Protein AF-A0A2J7PRI6-F1 (afdb_monomer_lite)

Sequence (424 aa):
MRKEGMHHSSRVEQQMMGTDSSQALNSMLRPEGGGGQKRKSDQMAKDSDDEEEEETHDEVRLWEDGFKDRYYESKFDVAPDNIEFRHRVAFQYVRGLCWVLKYYYQGCASWKWYFPYHYAPFASDFLNIAELSTEFEKGTKPFRPLEQLMGVFPAASSSHVPAPWAKLMSDPESPIIDFYPEDFKIDLNGKKFAWQGVALLPFVEEKRLFKALEPYYEVLTPGEKKRNVRGDDRLYVTLKNSGYDFIKGLYENEIDLTDEVNVSIDGMQGTVLLAEDCVVPGGSLHSPVLGLSVLTKNNVYCVRFRDPKYDDTFIFPAVRLKGAREPPRVLKPQDLSPSQNRRWRPQIGMAPATQRASLGDAGHRMLGHHTNVRAGAGIYSSVPPVINQGLQALTRLAGLLQQHQYQPHHQQQQQQQQQSNRGS

pLDDT: mean 76.55, std 25.65, range [21.83, 98.12]

Structure (mmCIF, N/CA/C/O backbone):
data_AF-A0A2J7PRI6-F1
#
_entry.id   AF-A0A2J7PRI6-F1
#
loop_
_atom_site.group_PDB
_atom_site.id
_atom_site.type_symbol
_atom_site.label_atom_id
_atom_site.label_alt_id
_atom_site.label_comp_id
_atom_site.label_asym_id
_atom_site.label_entity_id
_atom_site.label_seq_id
_atom_site.pdbx_PDB_ins_code
_atom_site.Cartn_x
_atom_site.Cartn_y
_atom_site.Cartn_z
_atom_site.occupancy
_atom_site.B_iso_or_equiv
_atom_site.auth_seq_id
_atom_site.auth_comp_id
_atom_site.auth_asym_id
_atom_site.auth_atom_id
_atom_site.pdbx_PDB_model_num
ATOM 1 N N . MET A 1 1 ? -1.159 -60.063 28.614 1.00 31.78 1 MET A N 1
ATOM 2 C CA . MET A 1 1 ? -0.699 -61.320 27.975 1.00 31.78 1 MET A CA 1
ATOM 3 C C . MET A 1 1 ? -0.044 -60.917 26.658 1.00 31.78 1 MET A C 1
ATOM 5 O O . MET A 1 1 ? -0.706 -60.239 25.894 1.00 31.78 1 MET A O 1
ATOM 9 N N . ARG A 1 2 ? 1.294 -60.974 26.514 1.00 21.83 2 ARG A N 1
ATOM 10 C CA . ARG A 1 2 ? 2.080 -62.126 25.986 1.00 21.83 2 ARG A CA 1
ATOM 11 C C . ARG A 1 2 ? 1.438 -62.678 24.696 1.00 21.83 2 ARG A C 1
ATOM 13 O O . ARG A 1 2 ? 0.287 -63.073 24.776 1.00 21.83 2 ARG A O 1
ATOM 20 N N . LYS A 1 3 ? 2.096 -62.778 23.535 1.00 23.50 3 LYS A N 1
ATOM 21 C CA . LYS A 1 3 ? 3.527 -62.946 23.206 1.00 23.50 3 LYS A CA 1
ATOM 22 C C . LYS A 1 3 ? 3.744 -62.749 21.685 1.00 23.50 3 LYS A C 1
ATOM 24 O O . LYS A 1 3 ? 2.817 -63.036 20.944 1.00 23.50 3 LYS A O 1
ATOM 29 N N . GLU A 1 4 ? 4.965 -62.316 21.326 1.00 26.75 4 GLU A N 1
ATOM 30 C CA . GLU A 1 4 ? 5.879 -62.778 20.238 1.00 26.75 4 GLU A CA 1
ATOM 31 C C . GLU A 1 4 ? 5.290 -63.051 18.832 1.00 26.75 4 GLU A C 1
ATOM 33 O O . GLU A 1 4 ? 4.308 -63.758 18.697 1.00 26.75 4 GLU A O 1
ATOM 38 N N . GLY A 1 5 ? 5.859 -62.626 17.699 1.00 24.58 5 GLY A N 1
ATOM 39 C CA . GLY A 1 5 ? 7.190 -62.115 17.355 1.00 24.58 5 GLY A CA 1
ATOM 40 C C . GLY A 1 5 ? 7.597 -62.708 15.992 1.00 24.58 5 GLY A C 1
ATOM 41 O O . GLY A 1 5 ? 7.308 -63.872 15.753 1.00 24.58 5 GLY A O 1
ATOM 42 N N . MET A 1 6 ? 8.256 -61.946 15.109 1.00 25.56 6 MET A N 1
ATOM 43 C CA . MET A 1 6 ? 9.283 -62.473 14.188 1.00 25.56 6 MET A CA 1
ATOM 44 C C . MET A 1 6 ? 10.034 -61.343 13.470 1.00 25.56 6 MET A C 1
ATOM 46 O O . MET A 1 6 ? 9.451 -60.479 12.823 1.00 25.56 6 MET A O 1
ATOM 50 N N . HIS A 1 7 ? 11.355 -61.397 13.631 1.00 27.83 7 HIS A N 1
ATOM 51 C CA . HIS A 1 7 ? 12.391 -60.567 13.031 1.00 27.83 7 HIS A CA 1
ATOM 52 C C . HIS A 1 7 ? 12.750 -61.028 11.608 1.00 27.83 7 HIS A C 1
ATOM 54 O O . HIS A 1 7 ? 12.842 -62.230 11.344 1.00 27.83 7 HIS A O 1
ATOM 60 N N . HIS A 1 8 ? 13.132 -60.076 10.755 1.00 28.48 8 HIS A N 1
ATOM 61 C CA . HIS A 1 8 ? 14.155 -60.285 9.728 1.00 28.48 8 HIS A CA 1
ATOM 62 C C . HIS A 1 8 ? 15.042 -59.034 9.651 1.00 28.48 8 HIS A C 1
ATOM 64 O O . HIS A 1 8 ? 14.625 -58.000 9.141 1.00 28.48 8 HIS A O 1
ATOM 70 N N . SER A 1 9 ? 16.247 -59.130 10.222 1.00 28.62 9 SER A N 1
ATOM 71 C CA . SER A 1 9 ? 17.328 -58.150 10.061 1.00 28.62 9 SER A CA 1
ATOM 72 C C . SER A 1 9 ? 18.093 -58.508 8.790 1.00 28.62 9 SER A C 1
ATOM 74 O O . SER A 1 9 ? 18.438 -59.673 8.567 1.00 28.62 9 SER A O 1
ATOM 76 N N . SER A 1 10 ? 18.292 -57.518 7.920 1.00 32.75 10 SER A N 1
ATOM 77 C CA . SER A 1 10 ? 19.050 -57.683 6.688 1.00 32.75 10 SER A CA 1
ATOM 78 C C . SER A 1 10 ? 20.540 -57.495 6.968 1.00 32.75 10 SER A C 1
ATOM 80 O O . SER A 1 10 ? 20.964 -56.696 7.800 1.00 32.75 10 SER A O 1
ATOM 82 N N . ARG A 1 11 ? 21.346 -58.249 6.223 1.00 32.78 11 ARG A N 1
ATOM 83 C CA . ARG A 1 11 ? 22.808 -58.409 6.306 1.00 32.78 11 ARG A CA 1
ATOM 84 C C . ARG A 1 11 ? 23.629 -57.108 6.153 1.00 32.78 11 ARG A C 1
ATOM 86 O O . ARG A 1 11 ? 24.851 -57.174 6.141 1.00 32.78 11 ARG A O 1
ATOM 93 N N . VAL A 1 12 ? 22.965 -55.958 6.034 1.00 37.16 12 VAL A N 1
ATOM 94 C CA . VAL A 1 12 ? 23.541 -54.609 5.929 1.00 37.16 12 VAL A CA 1
ATOM 95 C C . VAL A 1 12 ? 23.760 -53.989 7.318 1.00 37.16 12 VAL A C 1
ATOM 97 O O . VAL A 1 12 ? 24.754 -53.301 7.529 1.00 37.16 12 VAL A O 1
ATOM 100 N N . GLU A 1 13 ? 22.911 -54.303 8.306 1.00 35.28 13 GLU A N 1
ATOM 101 C CA . GLU A 1 13 ? 23.027 -53.743 9.667 1.00 35.28 13 GLU A CA 1
ATOM 102 C C . GLU A 1 13 ? 24.236 -54.289 10.442 1.00 35.28 13 GLU A C 1
ATOM 104 O O . GLU A 1 13 ? 24.824 -53.586 11.261 1.00 35.28 13 GLU A O 1
ATOM 109 N N . GLN A 1 14 ? 24.674 -55.518 10.150 1.00 37.94 14 GLN A N 1
ATOM 110 C CA . GLN A 1 14 ? 25.838 -56.123 10.810 1.00 37.94 14 GLN A CA 1
ATOM 111 C C . GLN A 1 14 ? 27.191 -55.607 10.300 1.00 37.94 14 GLN A C 1
ATOM 113 O O . GLN A 1 14 ? 28.212 -55.912 10.911 1.00 37.94 14 GLN A O 1
ATOM 118 N N . GLN A 1 15 ? 27.219 -54.811 9.225 1.00 39.97 15 GLN A N 1
ATOM 119 C CA . GLN A 1 15 ? 28.463 -54.280 8.654 1.00 39.97 15 GLN A CA 1
ATOM 120 C C . GLN A 1 15 ? 28.689 -52.786 8.952 1.00 39.97 15 GLN A C 1
ATOM 122 O O . GLN A 1 15 ? 29.667 -52.217 8.478 1.00 39.97 15 GLN A O 1
ATOM 127 N N . MET A 1 16 ? 27.824 -52.157 9.761 1.00 39.84 16 MET A N 1
ATOM 128 C CA . MET A 1 16 ? 27.898 -50.727 10.112 1.00 39.84 16 MET A CA 1
ATOM 129 C C . MET A 1 16 ? 28.199 -50.440 11.593 1.00 39.84 16 MET A C 1
ATOM 131 O O . MET A 1 16 ? 28.184 -49.285 12.012 1.00 39.84 16 MET A O 1
ATOM 135 N N . MET A 1 17 ? 28.540 -51.450 12.398 1.00 39.34 17 MET A N 1
ATOM 136 C CA . MET A 1 17 ? 29.116 -51.217 13.727 1.00 39.34 17 MET A CA 1
ATOM 137 C C . MET A 1 17 ? 30.641 -51.217 13.640 1.00 39.34 17 MET A C 1
ATOM 139 O O . MET A 1 17 ? 31.280 -52.247 13.839 1.00 39.34 17 MET A O 1
ATOM 143 N N . GLY A 1 18 ? 31.224 -50.056 13.335 1.00 49.56 18 GLY A N 1
ATOM 144 C CA . GLY A 1 18 ? 32.668 -49.860 13.500 1.00 49.56 18 GLY A CA 1
ATOM 145 C C . GLY A 1 18 ? 33.377 -48.925 12.525 1.00 49.56 18 GLY A C 1
ATOM 146 O O . GLY A 1 18 ? 34.604 -48.929 12.514 1.00 49.56 18 GLY A O 1
ATOM 147 N N . THR A 1 19 ? 32.673 -48.131 11.718 1.00 39.22 19 THR A N 1
ATOM 148 C CA . THR A 1 19 ? 33.319 -47.197 10.779 1.00 39.22 19 THR A CA 1
ATOM 149 C C . THR A 1 19 ? 32.748 -45.794 10.902 1.00 39.22 19 THR A C 1
ATOM 151 O O . THR A 1 19 ? 31.536 -45.599 10.854 1.00 39.22 19 THR A O 1
ATOM 154 N N . ASP A 1 20 ? 33.654 -44.833 11.063 1.00 46.59 20 ASP A N 1
ATOM 155 C CA . ASP A 1 20 ? 33.396 -43.401 11.164 1.00 46.59 20 ASP A CA 1
ATOM 156 C C . ASP A 1 20 ? 32.591 -42.910 9.946 1.00 46.59 20 ASP A C 1
ATOM 158 O O . ASP A 1 20 ? 32.978 -43.108 8.789 1.00 46.59 20 ASP A O 1
ATOM 162 N N . SER A 1 21 ? 31.446 -42.284 10.218 1.00 41.06 21 SER A N 1
ATOM 163 C CA . SER A 1 21 ? 30.445 -41.798 9.254 1.00 41.06 21 SER A CA 1
ATOM 164 C C . SER A 1 21 ? 31.007 -40.872 8.166 1.00 41.06 21 SER A C 1
ATOM 166 O O . SER A 1 21 ? 30.394 -40.697 7.115 1.00 41.06 21 SER A O 1
ATOM 168 N N . SER A 1 22 ? 32.195 -40.314 8.392 1.00 43.00 22 SER A N 1
ATOM 169 C CA . SER A 1 22 ? 32.925 -39.457 7.457 1.00 43.00 22 SER A CA 1
ATOM 170 C C . SER A 1 22 ? 33.598 -40.22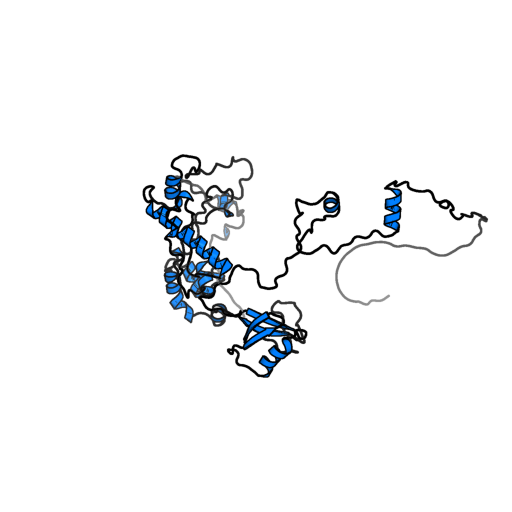0 6.299 1.00 43.00 22 SER A C 1
ATOM 172 O O . SER A 1 22 ? 33.701 -39.688 5.192 1.00 43.00 22 SER A O 1
ATOM 174 N N . GLN A 1 23 ? 34.009 -41.481 6.491 1.00 40.28 23 GLN A N 1
ATOM 175 C CA . GLN A 1 23 ? 34.702 -42.260 5.450 1.00 40.28 23 GLN A CA 1
ATOM 176 C C . GLN A 1 23 ? 33.753 -42.941 4.452 1.00 40.28 23 GLN A C 1
ATOM 178 O O . GLN A 1 23 ? 34.106 -43.085 3.281 1.00 40.28 23 GLN A O 1
ATOM 183 N N . ALA A 1 24 ? 32.532 -43.297 4.866 1.00 42.66 24 ALA A N 1
ATOM 184 C CA . ALA A 1 24 ? 31.534 -43.887 3.967 1.00 42.66 24 ALA A CA 1
ATOM 185 C C . ALA A 1 24 ? 31.032 -42.877 2.913 1.00 42.66 24 ALA A C 1
ATOM 187 O O . ALA A 1 24 ? 30.843 -43.236 1.751 1.00 42.66 24 ALA A O 1
ATOM 188 N N . LEU A 1 25 ? 30.910 -41.598 3.289 1.00 42.03 25 LEU A N 1
ATOM 189 C CA . LEU A 1 25 ? 30.501 -40.500 2.402 1.00 42.03 25 LEU A CA 1
ATOM 190 C C . LEU A 1 25 ? 31.568 -40.141 1.353 1.00 42.03 25 LEU A C 1
ATOM 192 O O . LEU A 1 25 ? 31.235 -39.916 0.192 1.00 42.03 25 LEU A O 1
ATOM 196 N N . ASN A 1 26 ? 32.851 -40.178 1.721 1.00 41.91 26 ASN A N 1
ATOM 197 C CA . ASN A 1 26 ? 33.957 -39.871 0.803 1.00 41.91 26 ASN A CA 1
ATOM 198 C C . ASN A 1 26 ? 34.230 -40.972 -0.241 1.00 41.91 26 ASN A C 1
ATOM 200 O O . ASN A 1 26 ? 34.916 -40.723 -1.230 1.00 41.91 26 ASN A O 1
ATOM 204 N N . SER A 1 27 ? 33.687 -42.179 -0.056 1.00 38.41 27 SER A N 1
ATOM 205 C CA . SER A 1 27 ? 33.857 -43.298 -0.997 1.00 38.41 27 SER A CA 1
ATOM 206 C C . SER A 1 27 ? 32.905 -43.260 -2.204 1.00 38.41 27 SER A C 1
ATOM 208 O O . SER A 1 27 ? 33.115 -43.997 -3.165 1.00 38.41 27 SER A O 1
ATOM 210 N N . MET A 1 28 ? 31.893 -42.381 -2.186 1.00 37.91 28 MET A N 1
ATOM 211 C CA . MET A 1 28 ? 30.857 -42.283 -3.226 1.00 37.91 28 MET A CA 1
ATOM 212 C C . MET A 1 28 ? 31.031 -41.096 -4.191 1.00 37.91 28 MET A C 1
ATOM 214 O O . MET A 1 28 ? 30.154 -40.841 -5.012 1.00 37.91 28 MET A O 1
ATOM 218 N N . LEU A 1 29 ? 32.159 -40.377 -4.138 1.00 36.62 29 LEU A N 1
ATOM 219 C CA . LEU A 1 29 ? 32.428 -39.221 -4.999 1.00 36.62 29 LEU A CA 1
ATOM 220 C C . LEU A 1 29 ? 33.766 -39.378 -5.738 1.00 36.62 29 LEU A C 1
ATOM 222 O O . LEU A 1 29 ? 34.836 -39.136 -5.181 1.00 36.62 29 LEU A O 1
ATOM 226 N N . ARG A 1 30 ? 33.703 -39.734 -7.027 1.00 36.59 30 ARG A N 1
ATOM 227 C CA . ARG A 1 30 ? 34.748 -39.408 -8.012 1.00 36.59 30 ARG A CA 1
ATOM 228 C C . ARG A 1 30 ? 34.114 -38.894 -9.314 1.00 36.59 30 ARG A C 1
ATOM 230 O O . ARG A 1 30 ? 33.088 -39.440 -9.712 1.00 36.59 30 ARG A O 1
ATOM 237 N N . PRO A 1 31 ? 34.698 -37.865 -9.961 1.00 44.12 31 PRO A N 1
ATOM 238 C CA . PRO A 1 31 ? 34.113 -37.205 -11.125 1.00 44.12 31 PRO A CA 1
ATOM 239 C C . PRO A 1 31 ? 34.720 -37.696 -12.450 1.00 44.12 31 PRO A C 1
ATOM 241 O O . PRO A 1 31 ? 35.923 -37.935 -12.524 1.00 44.12 31 PRO A O 1
ATOM 244 N N . GLU A 1 32 ? 33.919 -37.717 -13.517 1.00 28.67 32 GLU A N 1
ATOM 245 C CA . GLU A 1 32 ? 34.410 -37.623 -14.898 1.00 28.67 32 GLU A CA 1
ATOM 246 C C . GLU A 1 32 ? 33.584 -36.597 -15.696 1.00 28.67 32 GLU A C 1
ATOM 248 O O . GLU A 1 32 ? 32.429 -36.821 -16.036 1.00 28.67 32 GLU A O 1
ATOM 253 N N . GLY A 1 33 ? 34.212 -35.437 -15.923 1.00 28.50 33 GLY A N 1
ATOM 254 C CA . GLY A 1 33 ? 34.349 -34.768 -17.222 1.00 28.50 33 GLY A CA 1
ATOM 255 C C . GLY A 1 33 ? 33.121 -34.288 -18.008 1.00 28.50 33 GLY A C 1
ATOM 256 O O . GLY A 1 33 ? 32.475 -35.073 -18.690 1.00 28.50 33 GLY A O 1
ATOM 257 N N . GLY A 1 34 ? 32.984 -32.956 -18.116 1.00 28.94 34 GLY A N 1
ATOM 258 C CA . GLY A 1 34 ? 32.684 -32.313 -19.407 1.00 28.94 34 GLY A CA 1
ATOM 259 C C . GLY A 1 34 ? 31.639 -31.189 -19.426 1.00 28.94 34 GLY A C 1
ATOM 260 O O . GLY A 1 34 ? 30.492 -31.438 -19.766 1.00 28.94 34 GLY A O 1
ATOM 261 N N . GLY A 1 35 ? 32.073 -29.938 -19.210 1.00 29.89 35 GLY A N 1
ATOM 262 C CA . GLY A 1 35 ? 31.460 -28.751 -19.837 1.00 29.89 35 GLY A CA 1
ATOM 263 C C . GLY A 1 35 ? 30.584 -27.836 -18.963 1.00 29.89 35 GLY A C 1
ATOM 264 O O . GLY A 1 35 ? 29.444 -28.162 -18.655 1.00 29.89 35 GLY A O 1
ATOM 265 N N . GLY A 1 36 ? 31.095 -26.627 -18.684 1.00 32.38 36 GLY A N 1
ATOM 266 C CA . GLY A 1 36 ? 30.327 -25.443 -18.261 1.00 32.38 36 GLY A CA 1
ATOM 267 C C . GLY A 1 36 ? 30.221 -25.225 -16.747 1.00 32.38 36 GLY A C 1
ATOM 268 O O . GLY A 1 36 ? 29.349 -25.789 -16.092 1.00 32.38 36 GLY A O 1
ATOM 269 N N . GLN A 1 37 ? 31.083 -24.373 -16.181 1.00 35.91 37 GLN A N 1
ATOM 270 C CA . GLN A 1 37 ? 31.061 -24.011 -14.757 1.00 35.91 37 GLN A CA 1
ATOM 271 C C . GLN A 1 37 ? 29.767 -23.265 -14.379 1.00 35.91 37 GLN A C 1
ATOM 273 O O . GLN A 1 37 ? 29.542 -22.131 -14.789 1.00 35.91 37 GLN A O 1
ATOM 278 N N . LYS A 1 38 ? 28.945 -23.905 -13.540 1.00 35.97 38 LYS A N 1
ATOM 279 C CA . LYS A 1 38 ? 27.851 -23.308 -12.759 1.00 35.97 38 LYS A CA 1
ATOM 280 C C . LYS A 1 38 ? 28.305 -23.268 -11.297 1.00 35.97 38 LYS A C 1
ATOM 282 O O . LYS A 1 38 ? 28.642 -24.320 -10.757 1.00 35.97 38 LYS A O 1
ATOM 287 N N . ARG A 1 39 ? 28.338 -22.096 -10.653 1.00 41.56 39 ARG A N 1
ATOM 288 C CA . ARG A 1 39 ? 28.639 -21.990 -9.210 1.00 41.56 39 ARG A CA 1
ATOM 289 C C . ARG A 1 39 ? 27.334 -22.100 -8.405 1.00 41.56 39 ARG A C 1
ATOM 291 O O . ARG A 1 39 ? 26.322 -21.523 -8.789 1.00 41.56 39 ARG A O 1
ATOM 298 N N . LYS A 1 40 ? 27.359 -22.909 -7.340 1.00 39.53 40 LYS A N 1
ATOM 299 C CA . LYS A 1 40 ? 26.227 -23.278 -6.467 1.00 39.53 40 LYS A CA 1
ATOM 300 C C . LYS A 1 40 ? 26.254 -22.400 -5.205 1.00 39.53 40 LYS A C 1
ATOM 302 O O . LYS A 1 40 ? 27.338 -22.079 -4.722 1.00 39.53 40 LYS A O 1
ATOM 307 N N . SER A 1 41 ? 25.087 -22.058 -4.661 1.00 39.69 41 SER A N 1
ATOM 308 C CA . SER A 1 41 ? 24.878 -21.128 -3.531 1.00 39.69 41 SER A CA 1
ATOM 309 C C . SER A 1 41 ? 25.674 -21.425 -2.248 1.00 39.69 41 SER A C 1
ATOM 311 O O . SER A 1 41 ? 25.897 -20.520 -1.451 1.00 39.69 41 SER A O 1
ATOM 313 N N . ASP A 1 42 ? 26.153 -22.655 -2.050 1.00 44.00 42 ASP A N 1
ATOM 314 C CA . ASP A 1 42 ? 26.836 -23.074 -0.815 1.00 44.00 42 ASP A CA 1
ATOM 315 C C . ASP A 1 42 ? 28.343 -22.743 -0.760 1.00 44.00 42 ASP A C 1
ATOM 317 O O . ASP A 1 42 ? 28.989 -23.005 0.254 1.00 44.00 42 ASP A O 1
ATOM 321 N N . GLN A 1 43 ? 28.931 -22.156 -1.812 1.00 40.41 43 GLN A N 1
ATOM 322 C CA . GLN A 1 43 ? 30.360 -21.787 -1.831 1.00 40.41 43 GLN A CA 1
ATOM 323 C C . GLN A 1 43 ? 30.671 -20.365 -1.332 1.00 40.41 43 GLN A C 1
ATOM 325 O O . GLN A 1 43 ? 31.833 -20.058 -1.104 1.00 40.41 43 GLN A O 1
ATOM 330 N N . MET A 1 44 ? 29.679 -19.505 -1.074 1.00 47.62 44 MET A N 1
ATOM 331 C CA . MET A 1 44 ? 29.945 -18.104 -0.684 1.00 47.62 44 MET A CA 1
ATOM 332 C C . MET A 1 44 ? 30.327 -17.901 0.795 1.00 47.62 44 MET A C 1
ATOM 334 O O . MET A 1 44 ? 30.607 -16.779 1.201 1.00 47.62 44 MET A O 1
ATOM 338 N N . ALA A 1 45 ? 30.336 -18.950 1.625 1.00 46.44 45 ALA A N 1
ATOM 339 C CA . ALA A 1 45 ? 30.526 -18.810 3.073 1.00 46.44 45 ALA A CA 1
ATOM 340 C C . ALA A 1 45 ? 31.953 -19.106 3.580 1.00 46.44 45 ALA A C 1
ATOM 342 O O . ALA A 1 45 ? 32.145 -19.155 4.796 1.00 46.44 45 ALA A O 1
ATOM 343 N N . LYS A 1 46 ? 32.944 -19.343 2.702 1.00 38.25 46 LYS A N 1
ATOM 344 C CA . LYS A 1 46 ? 34.290 -19.747 3.156 1.00 38.25 46 LYS A CA 1
ATOM 345 C C . LYS A 1 46 ? 35.514 -19.183 2.430 1.00 38.25 46 LYS A C 1
ATOM 347 O O . LYS A 1 46 ? 36.607 -19.576 2.819 1.00 38.25 46 LYS A O 1
ATOM 352 N N . ASP A 1 47 ? 35.357 -18.239 1.508 1.00 37.91 47 ASP A N 1
ATOM 353 C CA . ASP A 1 47 ? 36.488 -17.481 0.957 1.00 37.91 47 ASP A CA 1
ATOM 354 C C . ASP A 1 47 ? 36.453 -16.052 1.502 1.00 37.91 47 ASP A C 1
ATOM 356 O O . ASP A 1 47 ? 35.833 -15.145 0.953 1.00 37.91 47 ASP A O 1
ATOM 360 N N . SER A 1 48 ? 37.073 -15.881 2.668 1.00 46.25 48 SER A N 1
ATOM 361 C CA . SER A 1 48 ? 37.402 -14.579 3.243 1.00 46.25 48 SER A CA 1
ATOM 362 C C . SER A 1 48 ? 38.866 -14.605 3.667 1.00 46.25 48 SER A C 1
ATOM 364 O O . SER A 1 48 ? 39.162 -14.759 4.848 1.00 46.25 48 SER A O 1
ATOM 366 N N . ASP A 1 49 ? 39.756 -14.610 2.683 1.00 45.25 49 ASP A N 1
ATOM 367 C CA . ASP A 1 49 ? 41.061 -13.941 2.706 1.00 45.25 49 ASP A CA 1
ATOM 368 C C . ASP A 1 49 ? 41.769 -14.280 1.380 1.00 45.25 49 ASP A C 1
ATOM 370 O O . ASP A 1 49 ? 42.021 -15.446 1.087 1.00 45.25 49 ASP A O 1
ATOM 374 N N . ASP A 1 50 ? 42.062 -13.240 0.595 1.00 43.81 50 ASP A N 1
ATOM 375 C CA . ASP A 1 50 ? 42.945 -13.225 -0.585 1.00 43.81 50 ASP A CA 1
ATOM 376 C C . ASP A 1 50 ? 42.441 -13.779 -1.940 1.00 43.81 50 ASP A C 1
ATOM 378 O O . ASP A 1 50 ? 43.176 -14.463 -2.650 1.00 43.81 50 ASP A O 1
ATOM 382 N N . GLU A 1 51 ? 41.255 -13.357 -2.395 1.00 43.56 51 GLU A N 1
ATOM 383 C CA . GLU A 1 51 ? 40.974 -13.234 -3.837 1.00 43.56 51 GLU A CA 1
ATOM 384 C C . GLU A 1 51 ? 40.595 -11.777 -4.142 1.00 43.56 51 GLU A C 1
ATOM 386 O O . GLU A 1 51 ? 39.679 -11.220 -3.534 1.00 43.56 51 GLU A O 1
ATOM 391 N N . GLU A 1 52 ? 41.342 -11.128 -5.040 1.00 44.75 52 GLU A N 1
ATOM 392 C CA . GLU A 1 52 ? 40.965 -9.841 -5.631 1.00 44.75 52 GLU A CA 1
ATOM 393 C C . GLU A 1 52 ? 39.505 -9.951 -6.100 1.00 44.75 52 GLU A C 1
ATOM 395 O O . GLU A 1 52 ? 39.193 -10.861 -6.864 1.00 44.75 52 GLU A O 1
ATOM 400 N N . GLU A 1 53 ? 38.604 -9.090 -5.598 1.00 52.22 53 GLU A N 1
ATOM 401 C CA . GLU A 1 53 ? 37.198 -9.034 -6.029 1.00 52.22 53 GLU A CA 1
ATOM 402 C C . GLU A 1 53 ? 37.196 -8.942 -7.569 1.00 52.22 53 GLU A C 1
ATOM 404 O O . GLU A 1 53 ? 37.437 -7.858 -8.096 1.00 52.22 53 GLU A O 1
ATOM 409 N N . GLU A 1 54 ? 36.996 -10.061 -8.292 1.00 51.69 54 GLU A N 1
ATOM 410 C CA . GLU A 1 54 ? 36.836 -10.072 -9.753 1.00 51.69 54 GLU A CA 1
ATOM 411 C C . GLU A 1 54 ? 35.777 -9.013 -10.066 1.00 51.69 54 GLU A C 1
ATOM 413 O O . GLU A 1 54 ? 34.603 -9.193 -9.729 1.00 51.69 54 GLU A O 1
ATOM 418 N N . GLU A 1 55 ? 36.195 -7.875 -10.634 1.00 55.94 55 GLU A N 1
ATOM 419 C CA . GLU A 1 55 ? 35.282 -6.801 -11.002 1.00 55.94 55 GLU A CA 1
ATOM 420 C C . GLU A 1 55 ? 34.224 -7.417 -11.914 1.00 55.94 55 GLU A C 1
ATOM 422 O O . GLU A 1 55 ? 34.509 -7.829 -13.040 1.00 55.94 55 GLU A O 1
ATOM 427 N N . THR A 1 56 ? 32.999 -7.550 -11.403 1.00 63.38 56 THR A N 1
ATOM 428 C CA . THR A 1 56 ? 31.889 -8.113 -12.164 1.00 63.38 56 THR A CA 1
ATOM 429 C C . THR A 1 56 ? 31.785 -7.337 -13.468 1.00 63.38 56 THR A C 1
ATOM 431 O O . THR A 1 56 ? 31.573 -6.124 -13.429 1.00 63.38 56 THR A O 1
ATOM 434 N N . HIS A 1 57 ? 31.969 -8.016 -14.600 1.00 70.94 57 HIS A N 1
ATOM 435 C CA . HIS A 1 57 ? 32.016 -7.383 -15.913 1.00 70.94 57 HIS A CA 1
ATOM 436 C C . HIS A 1 57 ? 30.719 -6.597 -16.172 1.00 70.94 57 HIS A C 1
ATOM 438 O O . HIS A 1 57 ? 29.671 -7.182 -16.450 1.00 70.94 57 HIS A O 1
ATOM 444 N N . ASP A 1 58 ? 30.777 -5.266 -16.063 1.00 83.81 58 ASP A N 1
ATOM 445 C CA . ASP A 1 58 ? 29.651 -4.388 -16.380 1.00 83.81 58 ASP A CA 1
ATOM 446 C C . ASP A 1 58 ? 29.473 -4.351 -17.897 1.00 83.81 58 ASP A C 1
ATOM 448 O O . ASP A 1 58 ? 30.194 -3.661 -18.610 1.00 83.81 58 ASP A O 1
ATOM 452 N N . GLU A 1 59 ? 28.504 -5.109 -18.403 1.00 85.44 59 GLU A N 1
ATOM 453 C CA . GLU A 1 59 ? 28.195 -5.183 -19.832 1.00 85.44 59 GLU A CA 1
ATOM 454 C C . GLU A 1 59 ? 27.706 -3.843 -20.406 1.00 85.44 59 GLU A C 1
ATOM 456 O O . GLU A 1 59 ? 27.912 -3.556 -21.592 1.00 85.44 59 GLU A O 1
ATOM 461 N N . VAL A 1 60 ? 27.082 -3.001 -19.571 1.00 90.31 60 VAL A N 1
ATOM 462 C CA . VAL A 1 60 ? 26.451 -1.751 -20.009 1.00 90.31 60 VAL A CA 1
ATOM 463 C C . VAL A 1 60 ? 27.501 -0.687 -20.304 1.00 90.31 60 VAL A C 1
ATOM 465 O O . VAL A 1 60 ? 27.374 0.025 -21.306 1.00 90.31 60 VAL A O 1
ATOM 468 N N . ARG A 1 61 ? 28.547 -0.592 -19.472 1.00 92.25 61 ARG A N 1
ATOM 469 C CA . ARG A 1 61 ? 29.634 0.398 -19.592 1.00 92.25 61 ARG A CA 1
ATOM 470 C C . ARG A 1 61 ? 29.073 1.800 -19.790 1.00 92.25 61 ARG A C 1
ATOM 472 O O . ARG A 1 61 ? 29.172 2.382 -20.873 1.00 92.25 61 ARG A O 1
ATOM 479 N N . LEU A 1 62 ? 28.443 2.328 -18.739 1.00 92.88 62 LEU A N 1
ATOM 480 C CA . LEU A 1 62 ? 27.781 3.642 -18.758 1.00 92.88 62 LEU A CA 1
ATOM 481 C C . LEU A 1 62 ? 28.727 4.811 -19.093 1.00 92.88 62 LEU A C 1
ATOM 483 O O . LEU A 1 62 ? 28.260 5.897 -19.425 1.00 92.88 62 LEU A O 1
ATOM 487 N N . TRP A 1 63 ? 30.040 4.596 -19.004 1.00 92.12 63 TRP A N 1
ATOM 488 C CA . TRP A 1 63 ? 31.088 5.571 -19.307 1.00 92.12 63 TRP A CA 1
ATOM 489 C C . TRP A 1 63 ? 31.553 5.571 -20.775 1.00 92.12 63 TRP A C 1
ATOM 491 O O . TRP A 1 63 ? 32.369 6.415 -21.139 1.00 92.12 63 TRP A O 1
ATOM 501 N N . GLU A 1 64 ? 31.064 4.655 -21.616 1.00 94.69 64 GLU A N 1
ATOM 502 C CA . GLU A 1 64 ? 31.448 4.537 -23.031 1.00 94.69 64 GLU A CA 1
ATOM 503 C C . GLU A 1 64 ? 30.304 4.925 -23.977 1.00 94.69 64 GLU A C 1
ATOM 505 O O . GLU A 1 64 ? 29.133 4.639 -23.714 1.00 94.69 64 GLU A O 1
ATOM 510 N N . ASP A 1 65 ? 30.641 5.480 -25.144 1.00 94.38 65 ASP A N 1
ATOM 511 C CA . ASP A 1 65 ? 29.671 5.728 -26.215 1.00 94.38 65 ASP A CA 1
ATOM 512 C C . ASP A 1 65 ? 28.889 4.451 -26.569 1.00 94.38 65 ASP A C 1
ATOM 514 O O . ASP A 1 65 ? 29.402 3.330 -26.509 1.00 94.38 65 ASP A O 1
ATOM 518 N N . GLY A 1 66 ? 27.605 4.607 -26.896 1.00 93.56 66 GLY A N 1
ATOM 519 C CA . GLY A 1 66 ? 26.693 3.482 -27.136 1.00 93.56 66 GLY A CA 1
ATOM 520 C C . GLY A 1 66 ? 26.141 2.812 -25.868 1.00 93.56 66 GLY A C 1
ATOM 521 O O . GLY A 1 66 ? 25.444 1.804 -25.978 1.00 93.56 66 GLY A O 1
ATOM 522 N N . PHE A 1 67 ? 26.389 3.361 -24.668 1.00 94.44 67 PHE A N 1
ATOM 523 C CA . PHE A 1 67 ? 25.880 2.797 -23.405 1.00 94.44 67 PHE A CA 1
ATOM 524 C C . PHE A 1 67 ? 24.362 2.617 -23.388 1.00 94.44 67 PHE A C 1
ATOM 526 O O . PHE A 1 67 ? 23.852 1.680 -22.784 1.00 94.44 67 PHE A O 1
ATOM 533 N N . LYS A 1 68 ? 23.629 3.524 -24.041 1.00 94.25 68 LYS A N 1
ATOM 534 C CA . LYS A 1 68 ? 22.167 3.511 -24.043 1.00 94.25 68 LYS A CA 1
ATOM 535 C C . LYS A 1 68 ? 21.630 2.286 -24.773 1.00 94.25 68 LYS A C 1
ATOM 537 O O . LYS A 1 68 ? 20.691 1.659 -24.299 1.00 94.25 68 LYS A O 1
ATOM 542 N N . ASP A 1 69 ? 22.257 1.932 -25.886 1.00 94.75 69 ASP A N 1
ATOM 543 C CA . ASP A 1 69 ? 21.873 0.772 -26.682 1.00 94.75 69 ASP A CA 1
ATOM 544 C C . ASP A 1 69 ? 22.200 -0.519 -25.931 1.00 94.75 69 ASP A C 1
ATOM 546 O O . ASP A 1 69 ? 21.304 -1.334 -25.723 1.00 94.75 69 ASP A O 1
ATOM 550 N N . ARG A 1 70 ? 23.421 -0.623 -25.383 1.00 95.12 70 ARG A N 1
ATOM 551 C CA . ARG A 1 70 ? 23.829 -1.753 -24.528 1.00 95.12 70 ARG A CA 1
ATOM 552 C C . ARG A 1 70 ? 22.935 -1.920 -23.300 1.00 95.12 70 ARG A C 1
ATOM 554 O O . ARG A 1 70 ? 22.641 -3.041 -22.904 1.00 95.12 70 ARG A O 1
ATOM 561 N N . TYR A 1 71 ? 22.494 -0.819 -22.694 1.00 95.25 71 TYR A N 1
ATOM 562 C CA . TYR A 1 71 ? 21.606 -0.845 -21.535 1.00 95.25 71 TYR A CA 1
ATOM 563 C C . TYR A 1 71 ? 20.248 -1.464 -21.863 1.00 95.25 71 TYR A C 1
ATOM 565 O O . TYR A 1 71 ? 19.801 -2.360 -21.154 1.00 95.25 71 TYR A O 1
ATOM 573 N N . TYR A 1 72 ? 19.588 -0.992 -22.924 1.00 95.56 72 TYR A N 1
ATOM 574 C CA . TYR A 1 72 ? 18.273 -1.515 -23.294 1.00 95.56 72 TYR A CA 1
ATOM 575 C C . TYR A 1 72 ? 18.349 -2.957 -23.806 1.00 95.56 72 TYR A C 1
ATOM 577 O O . TYR A 1 72 ? 17.473 -3.755 -23.480 1.00 95.56 72 TYR A O 1
ATOM 585 N N . GLU A 1 73 ? 19.418 -3.310 -24.515 1.00 94.56 73 GLU A N 1
ATOM 586 C CA . GLU A 1 73 ? 19.669 -4.684 -24.950 1.00 94.56 73 GLU A CA 1
ATOM 587 C C . GLU A 1 73 ? 19.908 -5.615 -23.750 1.00 94.56 73 GLU A C 1
ATOM 589 O O . GLU A 1 73 ? 19.182 -6.586 -23.577 1.00 94.56 73 GLU A O 1
ATOM 594 N N . SER A 1 74 ? 20.833 -5.276 -22.845 1.00 93.06 74 SER A N 1
ATOM 595 C CA . SER A 1 74 ? 21.172 -6.119 -21.685 1.00 93.06 74 SER A CA 1
ATOM 596 C C . SER A 1 74 ? 20.047 -6.197 -20.639 1.00 93.06 74 SER A C 1
ATOM 598 O O . SER A 1 74 ? 19.775 -7.268 -20.097 1.00 93.06 74 SER A O 1
ATOM 600 N N . LYS A 1 75 ? 19.374 -5.078 -20.325 1.00 94.12 75 LYS A N 1
ATOM 601 C CA . LYS A 1 75 ? 18.414 -5.003 -19.201 1.00 94.12 75 LYS A CA 1
ATOM 602 C C . LYS A 1 75 ? 16.964 -5.276 -19.588 1.00 94.12 75 LYS A C 1
ATOM 604 O O . LYS A 1 75 ? 16.173 -5.657 -18.726 1.00 94.12 75 LYS A O 1
ATOM 609 N N . PHE A 1 76 ? 16.598 -5.062 -20.849 1.00 94.06 76 PHE A N 1
ATOM 610 C CA . PHE A 1 76 ? 15.226 -5.256 -21.322 1.00 94.06 76 PHE A CA 1
ATOM 611 C C . PHE A 1 76 ? 15.107 -6.316 -22.420 1.00 94.06 76 PHE A C 1
ATOM 613 O O . PHE A 1 76 ? 13.976 -6.654 -22.757 1.00 94.06 76 PHE A O 1
ATOM 620 N N . ASP A 1 77 ? 16.223 -6.842 -22.942 1.00 92.44 77 ASP A N 1
ATOM 621 C CA . ASP A 1 77 ? 16.251 -7.780 -24.075 1.00 92.44 77 ASP A CA 1
ATOM 622 C C . ASP A 1 77 ? 15.553 -7.196 -25.318 1.00 92.44 77 ASP A C 1
ATOM 624 O O . ASP A 1 77 ? 14.712 -7.817 -25.970 1.00 92.44 77 ASP A O 1
ATOM 628 N N . VAL A 1 78 ? 15.847 -5.920 -25.604 1.00 92.06 78 VAL A N 1
ATOM 629 C CA . VAL A 1 78 ? 15.236 -5.162 -26.702 1.00 92.06 78 VAL A CA 1
ATOM 630 C C . VAL A 1 78 ? 16.303 -4.607 -27.637 1.00 92.06 78 VAL A C 1
ATOM 632 O O . VAL A 1 78 ? 17.292 -4.021 -27.202 1.00 92.06 78 VAL A O 1
ATOM 635 N N . ALA A 1 79 ? 16.053 -4.737 -28.940 1.00 89.69 79 ALA A N 1
ATOM 636 C CA . ALA A 1 79 ? 16.945 -4.247 -29.979 1.00 89.69 79 ALA A CA 1
ATOM 637 C C . ALA A 1 79 ? 17.185 -2.718 -29.889 1.00 89.69 79 ALA A C 1
ATOM 639 O O . ALA A 1 79 ? 16.259 -1.960 -29.564 1.00 89.69 79 ALA A O 1
ATOM 640 N N . PRO A 1 80 ? 18.402 -2.233 -30.209 1.00 83.94 80 PRO A N 1
ATOM 641 C CA . PRO A 1 80 ? 18.762 -0.814 -30.117 1.00 83.94 80 PRO A CA 1
ATOM 642 C C . PRO A 1 80 ? 17.855 0.155 -30.889 1.00 83.94 80 PRO A C 1
ATOM 644 O O . PRO A 1 80 ? 17.663 1.296 -30.469 1.00 83.94 80 PRO A O 1
ATOM 647 N N . ASP A 1 81 ? 17.282 -0.292 -32.004 1.00 87.12 81 ASP A N 1
ATOM 648 C CA . ASP A 1 81 ? 16.430 0.492 -32.900 1.00 87.12 81 ASP A CA 1
ATOM 649 C C . ASP A 1 81 ? 14.983 0.645 -32.404 1.00 87.12 81 ASP A C 1
ATOM 651 O O . ASP A 1 81 ? 14.232 1.476 -32.924 1.00 87.12 81 ASP A O 1
ATOM 655 N N . ASN A 1 82 ? 14.585 -0.083 -31.357 1.00 91.88 82 ASN A N 1
ATOM 656 C CA . ASN A 1 82 ? 13.243 -0.003 -30.789 1.00 91.88 82 ASN A CA 1
ATOM 657 C C . ASN A 1 82 ? 13.081 1.212 -29.855 1.00 91.88 82 ASN A C 1
ATOM 659 O O . ASN A 1 82 ? 12.917 1.110 -28.635 1.00 91.88 82 ASN A O 1
ATOM 663 N N . ILE A 1 83 ? 13.119 2.401 -30.454 1.00 90.75 83 ILE A N 1
ATOM 664 C CA . ILE A 1 83 ? 12.947 3.687 -29.763 1.00 90.75 83 ILE A CA 1
ATOM 665 C C . ILE A 1 83 ? 11.548 3.787 -29.131 1.00 90.75 83 ILE A C 1
ATOM 667 O O . ILE A 1 83 ? 11.394 4.350 -28.046 1.00 90.75 83 ILE A O 1
ATOM 671 N N . GLU A 1 84 ? 10.529 3.199 -29.767 1.00 92.38 84 GLU A N 1
ATOM 672 C CA . GLU A 1 84 ? 9.160 3.182 -29.240 1.00 92.38 84 GLU A CA 1
ATOM 673 C C . GLU A 1 84 ? 9.091 2.500 -27.866 1.00 92.38 84 GLU A C 1
ATOM 675 O O . GLU A 1 84 ? 8.429 3.002 -26.954 1.00 92.38 84 GLU A O 1
ATOM 680 N N . PHE A 1 85 ? 9.819 1.394 -27.680 1.00 94.19 85 PHE A N 1
ATOM 681 C CA . PHE A 1 85 ? 9.901 0.720 -26.389 1.00 94.19 85 PHE A CA 1
ATOM 682 C C . PHE A 1 85 ? 10.522 1.619 -25.312 1.00 94.19 85 PHE A C 1
ATOM 684 O O . PHE A 1 85 ? 9.973 1.716 -24.215 1.00 94.19 85 PHE A O 1
ATOM 691 N N . ARG A 1 86 ? 11.602 2.349 -25.627 1.00 93.69 86 ARG A N 1
ATOM 692 C CA . ARG A 1 86 ? 12.236 3.295 -24.683 1.00 93.69 86 ARG A CA 1
ATOM 693 C C . ARG A 1 86 ? 11.242 4.357 -24.212 1.00 93.69 86 ARG A C 1
ATOM 695 O O . ARG A 1 86 ? 11.097 4.588 -23.010 1.00 93.69 86 ARG A O 1
ATOM 702 N N . HIS A 1 87 ? 10.486 4.933 -25.149 1.00 92.19 87 HIS A N 1
ATOM 703 C CA . HIS A 1 87 ? 9.421 5.887 -24.829 1.00 92.19 87 HIS A CA 1
ATOM 704 C C . HIS A 1 87 ? 8.305 5.243 -24.001 1.00 92.19 87 HIS A C 1
ATOM 706 O O . HIS A 1 87 ? 7.819 5.847 -23.049 1.00 92.19 87 HIS A O 1
ATOM 712 N N . ARG A 1 88 ? 7.928 3.993 -24.290 1.00 93.44 88 ARG A N 1
ATOM 713 C CA . ARG A 1 88 ? 6.918 3.257 -23.514 1.00 93.44 88 ARG A CA 1
ATOM 714 C C . ARG A 1 88 ? 7.339 3.050 -22.057 1.00 93.44 88 ARG A C 1
ATOM 716 O O . ARG A 1 88 ? 6.503 3.211 -21.164 1.00 93.44 88 ARG A O 1
ATOM 723 N N . VAL A 1 89 ? 8.608 2.722 -21.802 1.00 95.50 89 VAL A N 1
ATOM 724 C CA . VAL A 1 89 ? 9.148 2.610 -20.435 1.00 95.50 89 VAL A CA 1
ATOM 725 C C . VAL A 1 89 ? 9.124 3.979 -19.747 1.00 95.50 89 VAL A C 1
ATOM 727 O O . VAL A 1 89 ? 8.611 4.081 -18.631 1.00 95.50 89 VAL A O 1
ATOM 730 N N . ALA A 1 90 ? 9.574 5.044 -20.425 1.00 95.12 90 ALA A N 1
ATOM 731 C CA . ALA A 1 90 ? 9.503 6.424 -19.920 1.00 95.12 90 ALA A CA 1
ATOM 732 C C . ALA A 1 90 ? 8.072 6.845 -19.568 1.00 95.12 90 ALA A C 1
ATOM 734 O O . ALA A 1 90 ? 7.828 7.386 -18.490 1.00 95.12 90 ALA A O 1
ATOM 735 N N . PHE A 1 91 ? 7.102 6.516 -20.415 1.00 94.00 91 PHE A N 1
ATOM 736 C CA . PHE A 1 91 ? 5.690 6.799 -20.184 1.00 94.00 91 PHE A CA 1
ATOM 737 C C . PHE A 1 91 ? 5.134 6.075 -18.958 1.00 94.00 91 PHE A C 1
ATOM 739 O O . PHE A 1 91 ? 4.472 6.703 -18.130 1.00 94.00 91 PHE A O 1
ATOM 746 N N . GLN A 1 92 ? 5.438 4.786 -18.779 1.00 95.56 92 GLN A N 1
ATOM 747 C CA . GLN A 1 92 ? 5.044 4.077 -17.555 1.00 95.56 92 GLN A CA 1
ATOM 748 C C . GLN A 1 92 ? 5.745 4.642 -16.316 1.00 95.56 92 GLN A C 1
ATOM 750 O O . GLN A 1 92 ? 5.132 4.715 -15.251 1.00 95.56 92 GLN A O 1
ATOM 755 N N . TYR A 1 93 ? 6.991 5.101 -16.452 1.00 97.06 93 TYR A N 1
ATOM 756 C CA . TYR A 1 93 ? 7.733 5.712 -15.354 1.00 97.06 93 TYR A CA 1
ATOM 757 C C . TYR A 1 93 ? 7.102 7.042 -14.920 1.00 97.06 93 TYR A C 1
ATOM 759 O O . TYR A 1 93 ? 6.835 7.239 -13.736 1.00 97.06 93 TYR A O 1
ATOM 767 N N . VAL A 1 94 ? 6.775 7.932 -15.869 1.00 96.19 94 VAL A N 1
ATOM 768 C CA . VAL A 1 94 ? 6.048 9.188 -15.591 1.00 96.19 94 VAL A CA 1
ATOM 769 C C . VAL A 1 94 ? 4.700 8.901 -14.945 1.00 96.19 94 VAL A C 1
ATOM 771 O O . VAL A 1 94 ? 4.349 9.529 -13.945 1.00 96.19 94 VAL A O 1
ATOM 774 N N . ARG A 1 95 ? 3.962 7.914 -15.467 1.00 95.81 95 ARG A N 1
ATOM 775 C CA . ARG A 1 95 ? 2.702 7.483 -14.862 1.00 95.81 95 ARG A CA 1
ATOM 776 C C . ARG A 1 95 ? 2.911 7.053 -13.408 1.00 95.81 95 ARG A C 1
ATOM 778 O O . ARG A 1 95 ? 2.125 7.446 -12.552 1.00 95.81 95 ARG A O 1
ATOM 785 N N . GLY A 1 96 ? 3.999 6.351 -13.103 1.00 97.19 96 GLY A N 1
ATOM 786 C CA . GLY A 1 96 ? 4.366 6.008 -11.732 1.00 97.19 96 GLY A CA 1
ATOM 787 C C . GLY A 1 96 ? 4.680 7.197 -10.841 1.00 97.19 96 GLY A C 1
ATOM 788 O O . GLY A 1 96 ? 4.196 7.247 -9.714 1.00 97.19 96 GLY A O 1
ATOM 789 N N . LEU A 1 97 ? 5.391 8.203 -11.348 1.00 97.00 97 LEU A N 1
ATOM 790 C CA . LEU A 1 97 ? 5.615 9.448 -10.606 1.00 97.00 97 LEU A CA 1
ATOM 791 C C . LEU A 1 97 ? 4.289 10.142 -10.260 1.00 97.00 97 LEU A C 1
ATOM 793 O O . LEU A 1 97 ? 4.094 10.572 -9.122 1.00 97.00 97 LEU A O 1
ATOM 797 N N . CYS A 1 98 ? 3.349 10.201 -11.208 1.00 96.38 98 CYS A N 1
ATOM 798 C CA . CYS A 1 98 ? 2.010 10.736 -10.960 1.00 96.38 98 CYS A CA 1
ATOM 799 C C . CYS A 1 98 ? 1.223 9.891 -9.949 1.00 96.38 98 CYS A C 1
ATOM 801 O O . CYS A 1 98 ? 0.530 10.457 -9.102 1.00 96.38 98 CYS A O 1
ATOM 803 N N . TRP A 1 99 ? 1.329 8.560 -10.019 1.00 97.50 99 TRP A N 1
ATOM 804 C CA . TRP A 1 99 ? 0.697 7.653 -9.059 1.00 97.50 99 TRP A CA 1
ATOM 805 C C . TRP A 1 99 ? 1.226 7.899 -7.644 1.00 97.50 99 TRP A C 1
ATOM 807 O O . TRP A 1 99 ? 0.432 8.100 -6.728 1.00 97.50 99 TRP A O 1
ATOM 817 N N . VAL A 1 100 ? 2.554 7.973 -7.480 1.00 98.12 100 VAL A N 1
ATOM 818 C CA . VAL A 1 100 ? 3.210 8.226 -6.190 1.00 98.12 100 VAL A CA 1
ATOM 819 C C . VAL A 1 100 ? 2.798 9.592 -5.649 1.00 98.12 100 VAL A C 1
ATOM 821 O O . VAL A 1 100 ? 2.375 9.696 -4.503 1.00 98.12 100 VAL A O 1
ATOM 824 N N . LEU A 1 101 ? 2.841 10.648 -6.465 1.00 96.00 101 LEU A N 1
ATOM 825 C CA . LEU A 1 101 ? 2.449 11.980 -6.004 1.00 96.00 101 LEU A CA 1
ATOM 826 C C . LEU A 1 101 ? 0.984 12.018 -5.537 1.00 96.00 101 LEU A C 1
ATOM 828 O O . LEU A 1 101 ? 0.691 12.591 -4.485 1.00 96.00 101 LEU A O 1
ATOM 832 N N . LYS A 1 102 ? 0.069 11.370 -6.273 1.00 94.81 102 LYS A N 1
ATOM 833 C CA . LYS A 1 102 ? -1.331 11.227 -5.845 1.00 94.81 102 LYS A CA 1
ATOM 834 C C . LYS A 1 102 ? -1.441 10.412 -4.556 1.00 94.81 102 LYS A C 1
ATOM 836 O O . LYS A 1 102 ? -2.132 10.867 -3.652 1.00 94.81 102 LYS A O 1
ATOM 841 N N . TYR A 1 103 ? -0.705 9.305 -4.431 1.00 96.38 103 TYR A N 1
ATOM 842 C CA . TYR A 1 103 ? -0.675 8.473 -3.223 1.00 96.38 103 TYR A CA 1
ATOM 843 C C . TYR A 1 103 ? -0.392 9.290 -1.958 1.00 96.38 103 TYR A C 1
ATOM 845 O O . TYR A 1 103 ? -1.124 9.171 -0.978 1.00 96.38 103 TYR A O 1
ATOM 853 N N . TYR A 1 104 ? 0.604 10.179 -2.006 1.00 96.62 104 TYR A N 1
ATOM 854 C CA . TYR A 1 104 ? 0.971 11.013 -0.858 1.00 96.62 104 TYR A CA 1
ATOM 855 C C . TYR A 1 104 ? -0.023 12.140 -0.551 1.00 96.62 104 TYR A C 1
ATOM 857 O O . TYR A 1 104 ? -0.236 12.451 0.618 1.00 96.62 104 TYR A O 1
ATOM 865 N N . TYR A 1 105 ? -0.596 12.788 -1.569 1.00 94.56 105 TYR A N 1
ATOM 866 C CA . TYR A 1 105 ? -1.395 14.006 -1.367 1.00 94.56 105 TYR A CA 1
ATOM 867 C C . TYR A 1 105 ? -2.907 13.779 -1.358 1.00 94.56 105 TYR A C 1
ATOM 869 O O . TYR A 1 105 ? -3.631 14.580 -0.777 1.00 94.56 105 TYR A O 1
ATOM 877 N N . GLN A 1 106 ? -3.386 12.740 -2.038 1.00 93.62 106 GLN A N 1
ATOM 878 C CA . GLN A 1 106 ? -4.808 12.480 -2.289 1.00 93.62 106 GLN A CA 1
ATOM 879 C C . GLN A 1 106 ? -5.218 11.037 -1.941 1.00 93.62 106 GLN A C 1
ATOM 881 O O . GLN A 1 106 ? -6.390 10.694 -2.052 1.00 93.62 106 GLN A O 1
ATOM 886 N N . GLY A 1 107 ? -4.274 10.186 -1.526 1.00 92.88 107 GLY A N 1
ATOM 887 C CA . GLY A 1 107 ? -4.503 8.760 -1.297 1.00 92.88 107 GLY A CA 1
ATOM 888 C C . GLY A 1 107 ? -4.279 7.897 -2.544 1.00 92.88 107 GLY A C 1
ATOM 889 O O . GLY A 1 107 ? -3.895 8.372 -3.614 1.00 92.88 107 GLY A O 1
ATOM 890 N N . CYS A 1 108 ? -4.470 6.583 -2.396 1.00 94.75 108 CYS A N 1
ATOM 891 C CA . CYS A 1 108 ? -4.162 5.600 -3.439 1.00 94.75 108 CYS A CA 1
ATOM 892 C C . CYS A 1 108 ? -4.992 5.820 -4.712 1.00 94.75 108 CYS A C 1
ATOM 894 O O . CYS A 1 108 ? -6.201 5.606 -4.721 1.00 94.75 108 CYS A O 1
ATOM 896 N N . ALA A 1 109 ? -4.319 6.206 -5.802 1.00 93.94 109 ALA A N 1
ATOM 897 C CA . ALA A 1 109 ? -4.961 6.494 -7.085 1.00 93.94 109 ALA A CA 1
ATOM 898 C C . ALA A 1 109 ? -5.422 5.233 -7.831 1.00 93.94 109 ALA A C 1
ATOM 900 O O . ALA A 1 109 ? -6.383 5.284 -8.594 1.00 93.94 109 ALA A O 1
ATOM 901 N N . SER A 1 110 ? -4.723 4.112 -7.646 1.00 95.94 110 SER A N 1
ATOM 902 C CA . SER A 1 110 ? -5.159 2.802 -8.125 1.00 95.94 110 SER A CA 1
ATOM 903 C C . SER A 1 110 ? -4.429 1.688 -7.394 1.00 95.94 110 SER A C 1
ATOM 905 O O . SER A 1 110 ? -3.203 1.692 -7.341 1.00 95.94 110 SER A O 1
ATOM 907 N N . TRP A 1 111 ? -5.185 0.714 -6.893 1.00 96.25 111 TRP A N 1
ATOM 908 C CA . TRP A 1 111 ? -4.650 -0.479 -6.231 1.00 96.25 111 TRP A CA 1
ATOM 909 C C . TRP A 1 111 ? -4.098 -1.526 -7.204 1.00 96.25 111 TRP A C 1
ATOM 911 O O . TRP A 1 111 ? -3.400 -2.436 -6.773 1.00 96.25 111 TRP A O 1
ATOM 921 N N . LYS A 1 112 ? -4.418 -1.408 -8.499 1.00 95.25 112 LYS A N 1
ATOM 922 C CA . LYS A 1 112 ? -3.984 -2.346 -9.548 1.00 95.25 112 LYS A CA 1
ATOM 923 C C . LYS A 1 112 ? -2.771 -1.860 -10.331 1.00 95.25 112 LYS A C 1
ATOM 925 O O . LYS A 1 112 ? -2.112 -2.647 -11.002 1.00 95.25 112 LYS A O 1
ATOM 930 N N . TRP A 1 113 ? -2.526 -0.550 -10.339 1.00 96.69 113 TRP A N 1
ATOM 931 C CA . TRP A 1 113 ? -1.434 0.009 -11.122 1.00 96.69 113 TRP A CA 1
ATOM 932 C C . TRP A 1 113 ? -0.086 -0.378 -10.504 1.00 96.69 113 TRP A C 1
ATOM 934 O O . TRP A 1 113 ? 0.117 -0.240 -9.301 1.00 96.69 113 TRP A O 1
ATOM 944 N N . TYR A 1 114 ? 0.839 -0.815 -11.353 1.00 96.69 114 TYR A N 1
ATOM 945 C CA . TYR A 1 114 ? 2.234 -1.067 -11.014 1.00 96.69 114 TYR A CA 1
ATOM 946 C C . TYR A 1 114 ? 3.124 -0.646 -12.188 1.00 96.69 114 TYR A C 1
ATOM 948 O O . TYR A 1 114 ? 2.647 -0.484 -13.315 1.00 96.69 114 TYR A O 1
ATOM 956 N N . PHE A 1 115 ? 4.420 -0.466 -11.930 1.00 97.62 115 PHE A N 1
ATOM 957 C CA . PHE A 1 115 ? 5.412 -0.234 -12.976 1.00 97.62 115 PHE A CA 1
ATOM 958 C C . PHE A 1 115 ? 5.874 -1.589 -13.547 1.00 97.62 115 PHE A C 1
ATOM 960 O O . PHE A 1 115 ? 6.497 -2.355 -12.814 1.00 97.62 115 PHE A O 1
ATOM 967 N N . PRO A 1 116 ? 5.578 -1.920 -14.820 1.00 96.44 116 PRO A N 1
ATOM 968 C CA . PRO A 1 116 ? 5.724 -3.279 -15.346 1.00 96.44 116 PRO A CA 1
ATOM 969 C C . PRO A 1 116 ? 7.127 -3.579 -15.896 1.00 96.44 116 PRO A C 1
ATOM 971 O O . PRO A 1 116 ? 7.267 -4.304 -16.877 1.00 96.44 116 PRO A O 1
ATOM 974 N N . TYR A 1 117 ? 8.165 -3.001 -15.290 1.00 97.38 117 TYR A N 1
ATOM 975 C CA . TYR A 1 117 ? 9.557 -3.233 -15.667 1.00 97.38 117 TYR A CA 1
ATOM 976 C C . TYR A 1 117 ? 10.446 -3.270 -14.422 1.00 97.38 117 TYR A C 1
ATOM 978 O O . TYR A 1 117 ? 10.172 -2.599 -13.431 1.00 97.38 117 TYR A O 1
ATOM 986 N N . HIS A 1 118 ? 11.537 -4.028 -14.487 1.00 96.94 118 HIS A N 1
ATOM 987 C CA . HIS A 1 118 ? 12.520 -4.115 -13.401 1.00 96.94 118 HIS A CA 1
ATOM 988 C C . HIS A 1 118 ? 13.465 -2.907 -13.343 1.00 96.94 118 HIS A C 1
ATOM 990 O O . HIS A 1 118 ? 14.046 -2.619 -12.298 1.00 96.94 118 HIS A O 1
ATOM 996 N N . TYR A 1 119 ? 13.608 -2.190 -14.458 1.00 96.81 119 TYR A N 1
ATOM 997 C CA . TYR A 1 119 ? 14.594 -1.131 -14.624 1.00 96.81 119 TYR A CA 1
ATOM 998 C C . TYR A 1 119 ? 13.954 0.176 -15.094 1.00 96.81 119 TYR A C 1
ATOM 1000 O O . TYR A 1 119 ? 12.917 0.189 -15.760 1.00 96.81 119 TYR A O 1
ATOM 1008 N N . ALA A 1 120 ? 14.585 1.289 -14.728 1.00 97.00 120 ALA A N 1
ATOM 1009 C CA . ALA A 1 120 ? 14.162 2.628 -15.115 1.00 97.00 120 ALA A CA 1
ATOM 1010 C C . ALA A 1 120 ? 14.679 3.000 -16.521 1.00 97.00 120 ALA A C 1
ATOM 1012 O O . ALA A 1 120 ? 15.725 2.516 -16.935 1.00 97.00 120 ALA A O 1
ATOM 1013 N N . PRO A 1 121 ? 14.004 3.893 -17.255 1.00 96.44 121 PRO A N 1
ATOM 1014 C CA . PRO A 1 121 ? 14.540 4.452 -18.491 1.00 96.44 121 PRO A CA 1
ATOM 1015 C C . PRO A 1 121 ? 15.572 5.551 -18.192 1.00 96.44 121 PRO A C 1
ATOM 1017 O O . PRO A 1 121 ? 15.650 6.063 -17.070 1.00 96.44 121 PRO A O 1
ATOM 1020 N N . PHE A 1 122 ? 16.335 5.986 -19.199 1.00 95.94 122 PHE A N 1
ATOM 1021 C CA . PHE A 1 122 ? 17.205 7.154 -19.035 1.00 95.94 122 PHE A CA 1
ATOM 1022 C C . PHE A 1 122 ? 16.404 8.455 -19.041 1.00 95.94 122 PHE A C 1
ATOM 1024 O O . PHE A 1 122 ? 15.392 8.580 -19.724 1.00 95.94 122 PHE A O 1
ATOM 1031 N N . ALA A 1 123 ? 16.929 9.486 -18.370 1.00 96.44 123 ALA A N 1
ATOM 1032 C CA . ALA A 1 123 ? 16.342 10.829 -18.377 1.00 96.44 123 ALA A CA 1
ATOM 1033 C C . ALA A 1 123 ? 16.155 11.402 -19.801 1.00 96.44 123 ALA A C 1
ATOM 1035 O O . ALA A 1 123 ? 15.211 12.145 -20.050 1.00 96.44 123 ALA A O 1
ATOM 1036 N N . SER A 1 124 ? 17.016 11.025 -20.752 1.00 94.94 124 SER A N 1
ATOM 1037 C CA . SER A 1 124 ? 16.910 11.450 -22.154 1.00 94.94 124 SER A CA 1
ATOM 1038 C C . SER A 1 124 ? 15.770 10.785 -22.937 1.00 94.94 124 SER A C 1
ATOM 1040 O O . SER A 1 124 ? 15.483 11.227 -24.043 1.00 94.94 124 SER A O 1
ATOM 1042 N N . ASP A 1 125 ? 15.120 9.748 -22.393 1.00 94.31 125 ASP A N 1
ATOM 1043 C CA . ASP A 1 125 ? 13.958 9.078 -23.007 1.00 94.31 125 ASP A CA 1
ATOM 1044 C C . ASP A 1 125 ? 12.616 9.740 -22.654 1.00 94.31 125 ASP A C 1
ATOM 1046 O O . ASP A 1 125 ? 11.580 9.387 -23.217 1.00 94.31 125 ASP A O 1
ATOM 1050 N N . PHE A 1 126 ? 12.612 10.715 -21.740 1.00 94.25 126 PHE A N 1
ATOM 1051 C CA . PHE A 1 126 ? 11.411 11.437 -21.315 1.00 94.25 126 PHE A CA 1
ATOM 1052 C C . PHE A 1 126 ? 11.039 12.536 -22.320 1.00 94.25 126 PHE A C 1
ATOM 1054 O O . PHE A 1 126 ? 11.093 13.730 -22.022 1.00 94.25 126 PHE A O 1
ATOM 1061 N N . LEU A 1 127 ? 10.652 12.127 -23.526 1.00 90.62 127 LEU A N 1
ATOM 1062 C CA . LEU A 1 127 ? 10.207 13.018 -24.599 1.00 90.62 127 LEU A CA 1
ATOM 1063 C C . LEU A 1 127 ? 8.675 13.102 -24.639 1.00 90.62 127 LEU A C 1
ATOM 1065 O O . LEU A 1 127 ? 7.993 12.109 -24.412 1.00 90.62 127 LEU A O 1
ATOM 1069 N N . ASN A 1 128 ? 8.126 14.286 -24.932 1.00 87.12 128 ASN A N 1
ATOM 1070 C CA . ASN A 1 128 ? 6.683 14.528 -25.125 1.00 87.12 128 ASN A CA 1
ATOM 1071 C C . ASN A 1 128 ? 5.765 14.044 -23.980 1.00 87.12 128 ASN A C 1
ATOM 1073 O O . ASN A 1 128 ? 4.604 13.706 -24.188 1.00 87.12 128 ASN A O 1
ATOM 1077 N N . ILE A 1 129 ? 6.258 14.059 -22.739 1.00 89.56 129 ILE A N 1
ATOM 1078 C CA . ILE A 1 129 ? 5.524 13.535 -21.573 1.00 89.56 129 ILE A CA 1
ATOM 1079 C C . ILE A 1 129 ? 4.289 14.363 -21.182 1.00 89.56 129 ILE A C 1
ATOM 1081 O O . ILE A 1 129 ? 3.459 13.894 -20.408 1.00 89.56 129 ILE A O 1
ATOM 1085 N N . ALA A 1 130 ? 4.161 15.589 -21.697 1.00 86.94 130 ALA A N 1
ATOM 1086 C CA . ALA A 1 130 ? 3.043 16.485 -21.398 1.00 86.94 130 ALA A CA 1
ATOM 1087 C C . ALA A 1 130 ? 1.697 15.972 -21.939 1.00 86.94 130 ALA A C 1
ATOM 1089 O O . ALA A 1 130 ? 0.651 16.331 -21.406 1.00 86.94 130 ALA A O 1
ATOM 1090 N N . GLU A 1 131 ? 1.722 15.127 -22.972 1.00 81.25 131 GLU A N 1
ATOM 1091 C CA . GLU A 1 131 ? 0.524 14.549 -23.594 1.00 81.25 131 GLU A CA 1
ATOM 1092 C C . GLU A 1 131 ? 0.058 13.262 -22.890 1.00 81.25 131 GLU A C 1
ATOM 1094 O O . GLU A 1 131 ? -0.976 12.689 -23.241 1.00 81.25 131 GLU A O 1
ATOM 1099 N N . LEU A 1 132 ? 0.802 12.788 -21.882 1.00 85.25 132 LEU A N 1
ATOM 1100 C CA . LEU A 1 132 ? 0.489 11.544 -21.195 1.00 85.25 132 LEU A CA 1
ATOM 1101 C C . LEU A 1 132 ? -0.747 11.696 -20.300 1.00 85.25 132 LEU A C 1
ATOM 1103 O O . LEU A 1 132 ? -0.819 12.577 -19.441 1.00 85.25 132 LEU A O 1
ATOM 1107 N N . SER A 1 133 ? -1.694 10.765 -20.425 1.00 85.94 133 SER A N 1
ATOM 1108 C CA . SER A 1 133 ? -2.798 10.674 -19.472 1.00 85.94 133 SER A CA 1
ATOM 1109 C C . SER A 1 133 ? -2.284 10.326 -18.071 1.00 85.94 133 SER A C 1
ATOM 1111 O O . SER A 1 133 ? -1.559 9.350 -17.869 1.00 85.94 133 SER A O 1
ATOM 1113 N N . THR A 1 134 ? -2.718 11.110 -17.084 1.00 85.56 134 THR A N 1
ATOM 1114 C CA . THR A 1 134 ? -2.448 10.889 -15.652 1.00 85.56 134 THR A CA 1
ATOM 1115 C C . THR A 1 134 ? -3.636 10.240 -14.933 1.00 85.56 134 THR A C 1
ATOM 1117 O O . THR A 1 134 ? -3.739 10.260 -13.696 1.00 85.56 134 THR A O 1
ATOM 1120 N N . GLU A 1 135 ? -4.562 9.681 -15.713 1.00 90.06 135 GLU A N 1
ATOM 1121 C CA . GLU A 1 135 ? -5.737 8.989 -15.213 1.00 90.06 135 GLU A CA 1
ATOM 1122 C C . GLU A 1 135 ? -5.428 7.520 -14.901 1.00 90.06 135 GLU A C 1
ATOM 1124 O O . GLU A 1 135 ? -4.694 6.809 -15.601 1.00 90.06 135 GLU A O 1
ATOM 1129 N N . PHE A 1 136 ? -6.012 7.059 -13.801 1.00 93.94 136 PHE A N 1
ATOM 1130 C CA . PHE A 1 136 ? -5.928 5.684 -13.335 1.00 93.94 136 PHE A CA 1
ATOM 1131 C C . PHE A 1 136 ? -7.330 5.085 -13.290 1.00 93.94 136 PHE A C 1
ATOM 1133 O O . PHE A 1 136 ? -8.318 5.812 -13.184 1.00 93.94 136 PHE A O 1
ATOM 1140 N N . GLU A 1 137 ? -7.409 3.757 -13.373 1.00 93.25 137 GLU A N 1
ATOM 1141 C CA . GLU A 1 137 ? -8.668 3.029 -13.213 1.00 93.25 137 GLU A CA 1
ATOM 1142 C C . GLU A 1 137 ? -9.302 3.381 -11.858 1.00 93.25 137 GLU A C 1
ATOM 1144 O O . GLU A 1 137 ? -8.713 3.148 -10.798 1.00 93.25 137 GLU A O 1
ATOM 1149 N N . LYS A 1 138 ? -10.504 3.963 -11.907 1.00 90.25 138 LYS A N 1
ATOM 1150 C CA . LYS A 1 138 ? -11.281 4.328 -10.720 1.00 90.25 138 LYS A CA 1
ATOM 1151 C C . LYS A 1 138 ? -11.967 3.101 -10.124 1.00 90.25 138 LYS A C 1
ATOM 1153 O O . LYS A 1 138 ? -12.237 2.129 -10.822 1.00 90.25 138 LYS A O 1
ATOM 1158 N N . GLY A 1 139 ? -12.274 3.158 -8.830 1.00 89.56 139 GLY A N 1
ATOM 1159 C CA . GLY A 1 139 ? -12.988 2.080 -8.138 1.00 89.56 139 GLY A CA 1
ATOM 1160 C C . GLY A 1 139 ? -12.181 0.787 -7.977 1.00 89.56 139 GLY A C 1
ATOM 1161 O O . GLY A 1 139 ? -12.754 -0.253 -7.648 1.00 89.56 139 GLY A O 1
ATOM 1162 N N . THR A 1 140 ? -10.862 0.835 -8.193 1.00 94.56 140 THR A N 1
ATOM 1163 C CA . THR A 1 140 ? -9.977 -0.288 -7.871 1.00 94.56 140 THR A CA 1
ATOM 1164 C C . THR A 1 140 ? -9.973 -0.536 -6.367 1.00 94.56 140 THR A C 1
ATOM 1166 O O . THR A 1 140 ? -10.112 0.385 -5.560 1.00 94.56 140 THR A O 1
ATOM 1169 N N . LYS A 1 141 ? -9.852 -1.806 -5.982 1.00 93.56 141 LYS A N 1
ATOM 1170 C CA . LYS A 1 141 ? -9.922 -2.246 -4.587 1.00 93.56 141 LYS A CA 1
ATOM 1171 C C . LYS A 1 141 ? -8.619 -2.944 -4.208 1.00 93.56 141 LYS A C 1
ATOM 1173 O O . LYS A 1 141 ? -8.019 -3.573 -5.079 1.00 93.56 141 LYS A O 1
ATOM 1178 N N . PRO A 1 142 ? -8.194 -2.860 -2.937 1.00 95.38 142 PRO A N 1
ATOM 1179 C CA . PRO A 1 142 ? -7.101 -3.688 -2.453 1.00 95.38 142 PRO A CA 1
ATOM 1180 C C . PRO A 1 142 ? -7.460 -5.167 -2.610 1.00 95.38 142 PRO A C 1
ATOM 1182 O O . PRO A 1 142 ? -8.632 -5.544 -2.499 1.00 95.38 142 PRO A O 1
ATOM 1185 N N . PHE A 1 143 ? -6.443 -5.998 -2.826 1.00 95.06 143 PHE A N 1
ATOM 1186 C CA . PHE A 1 143 ? -6.592 -7.450 -2.756 1.00 95.06 143 PHE A CA 1
ATOM 1187 C C . PHE A 1 143 ? -7.100 -7.849 -1.372 1.00 95.06 143 PHE A C 1
ATOM 1189 O O . PHE A 1 143 ? -6.809 -7.183 -0.369 1.00 95.06 143 PHE A O 1
ATOM 1196 N N . ARG A 1 144 ? -7.837 -8.960 -1.293 1.00 96.50 144 ARG A N 1
ATOM 1197 C CA . ARG A 1 144 ? -8.129 -9.542 0.015 1.00 96.50 144 ARG A CA 1
ATOM 1198 C C . ARG A 1 144 ? -6.826 -10.046 0.649 1.00 96.50 144 ARG A C 1
ATOM 1200 O O . ARG A 1 144 ? -5.907 -10.424 -0.081 1.00 96.50 144 ARG A O 1
ATOM 1207 N N . PRO A 1 145 ? -6.728 -10.099 1.989 1.00 97.69 145 PRO A N 1
ATOM 1208 C CA . PRO A 1 145 ? -5.489 -10.471 2.668 1.00 97.69 145 PRO A CA 1
ATOM 1209 C C . PRO A 1 145 ? -4.848 -11.760 2.139 1.00 97.69 145 PRO A C 1
ATOM 1211 O O . PRO A 1 145 ? -3.652 -11.783 1.878 1.00 97.69 145 PRO A O 1
ATOM 1214 N N . LEU A 1 146 ? -5.630 -12.821 1.911 1.00 97.44 146 LEU A N 1
ATOM 1215 C CA . LEU A 1 146 ? -5.086 -14.100 1.439 1.00 97.44 146 LEU A CA 1
ATOM 1216 C C . LEU A 1 146 ? -4.657 -14.058 -0.027 1.00 97.44 146 LEU A C 1
ATOM 1218 O O . LEU A 1 146 ? -3.661 -14.678 -0.383 1.00 97.44 146 LEU A O 1
ATOM 1222 N N . GLU A 1 147 ? -5.380 -13.322 -0.871 1.00 97.06 147 GLU A N 1
ATOM 1223 C CA . GLU A 1 147 ? -5.008 -13.116 -2.278 1.00 97.06 147 GLU A CA 1
ATOM 1224 C C . GLU A 1 147 ? -3.675 -12.372 -2.368 1.00 97.06 147 GLU A C 1
ATOM 1226 O O . GLU A 1 147 ? -2.793 -12.753 -3.134 1.00 97.06 147 GLU A O 1
ATOM 1231 N N . GLN A 1 148 ? -3.500 -11.350 -1.526 1.00 97.44 148 GLN A N 1
ATOM 1232 C CA . GLN A 1 148 ? -2.248 -10.617 -1.412 1.00 97.44 148 GLN A CA 1
ATOM 1233 C C . GLN A 1 148 ? -1.106 -11.523 -0.941 1.00 97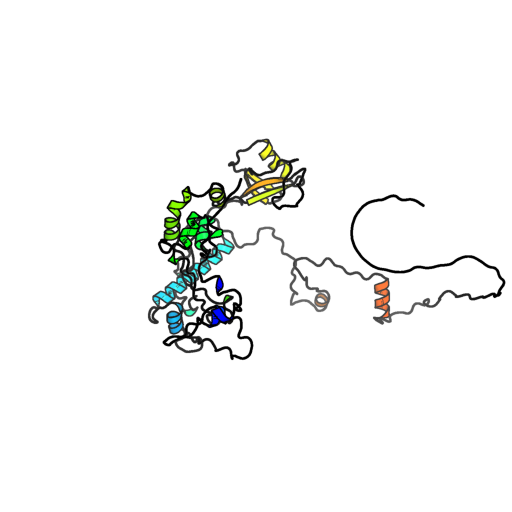.44 148 GLN A C 1
ATOM 1235 O O . GLN A 1 148 ? -0.016 -11.417 -1.494 1.00 97.44 148 GLN A O 1
ATOM 1240 N N . LEU A 1 149 ? -1.335 -12.433 0.017 1.00 97.88 149 LEU A N 1
ATOM 1241 C CA . LEU A 1 149 ? -0.311 -13.406 0.420 1.00 97.88 149 LEU A CA 1
ATOM 1242 C C . LEU A 1 149 ? 0.128 -14.289 -0.752 1.00 97.88 149 LEU A C 1
ATOM 1244 O O . LEU A 1 149 ? 1.326 -14.470 -0.948 1.00 97.88 149 LEU A O 1
ATOM 1248 N N . MET A 1 150 ? -0.815 -14.769 -1.566 1.00 97.88 150 MET A N 1
ATOM 1249 C CA . MET A 1 150 ? -0.484 -15.538 -2.771 1.00 97.88 150 MET A CA 1
ATOM 1250 C C . MET A 1 150 ? 0.285 -14.705 -3.803 1.00 97.88 150 MET A C 1
ATOM 1252 O O . MET A 1 150 ? 1.101 -15.255 -4.531 1.00 97.88 150 MET A O 1
ATOM 1256 N N . GLY A 1 151 ? 0.053 -13.392 -3.862 1.00 96.31 151 GLY A N 1
ATOM 1257 C CA . GLY A 1 151 ? 0.768 -12.488 -4.763 1.00 96.31 151 GLY A CA 1
ATOM 1258 C C . GLY A 1 151 ? 2.158 -12.045 -4.287 1.00 96.31 151 GLY A C 1
ATOM 1259 O O . GLY A 1 151 ? 2.876 -11.447 -5.082 1.00 96.31 151 GLY A O 1
ATOM 1260 N N . VAL A 1 152 ? 2.543 -12.290 -3.024 1.00 96.94 152 VAL A N 1
ATOM 1261 C CA . VAL A 1 152 ? 3.835 -11.816 -2.476 1.00 96.94 152 VAL A CA 1
ATOM 1262 C C . VAL A 1 152 ? 4.728 -12.906 -1.896 1.00 96.94 152 VAL A C 1
ATOM 1264 O O . VAL A 1 152 ? 5.939 -12.710 -1.828 1.00 96.94 152 VAL A O 1
ATOM 1267 N N . PHE A 1 153 ? 4.165 -14.008 -1.395 1.00 97.75 153 PHE A N 1
ATOM 1268 C CA . PHE A 1 153 ? 4.967 -15.019 -0.717 1.00 97.75 153 PHE A CA 1
ATOM 1269 C C . PHE A 1 153 ? 5.627 -15.985 -1.698 1.00 97.75 153 PHE A C 1
ATOM 1271 O O . PHE A 1 153 ? 4.983 -16.422 -2.651 1.00 97.75 153 PHE A O 1
ATOM 1278 N N . PRO A 1 154 ? 6.881 -16.392 -1.428 1.00 97.31 154 PRO A N 1
ATOM 1279 C CA . PRO A 1 154 ? 7.478 -17.532 -2.104 1.00 97.31 154 PRO A CA 1
ATOM 1280 C C . PRO A 1 154 ? 6.842 -18.840 -1.609 1.00 97.31 154 PRO A C 1
ATOM 1282 O O . PRO A 1 154 ? 6.289 -18.905 -0.505 1.00 97.31 154 PRO A O 1
ATOM 1285 N N . ALA A 1 155 ? 6.998 -19.919 -2.381 1.00 96.62 155 ALA A N 1
ATOM 1286 C CA . ALA A 1 155 ? 6.491 -21.251 -2.027 1.00 96.62 155 ALA A CA 1
ATOM 1287 C C . ALA A 1 155 ? 6.991 -21.755 -0.657 1.00 96.62 155 ALA A C 1
ATOM 1289 O O . ALA A 1 155 ? 6.254 -22.418 0.080 1.00 96.62 155 ALA A O 1
ATOM 1290 N N . ALA A 1 156 ? 8.208 -21.366 -0.262 1.00 97.00 156 ALA A N 1
ATOM 1291 C CA . ALA A 1 156 ? 8.796 -21.690 1.040 1.00 97.00 156 ALA A CA 1
ATOM 1292 C C . ALA A 1 156 ? 7.991 -21.148 2.242 1.00 97.00 156 ALA A C 1
ATOM 1294 O O . ALA A 1 156 ? 8.098 -21.675 3.347 1.00 97.00 156 ALA A O 1
ATOM 1295 N N . SER A 1 157 ? 7.159 -20.121 2.039 1.00 97.81 157 SER A N 1
ATOM 1296 C CA . SER A 1 157 ? 6.307 -19.504 3.068 1.00 97.81 157 SER A CA 1
ATOM 1297 C C . SER A 1 157 ? 4.837 -19.942 2.977 1.00 97.81 157 SER A C 1
ATOM 1299 O O . SER A 1 157 ? 3.951 -19.316 3.568 1.00 97.81 157 SER A O 1
ATOM 1301 N N . SER A 1 158 ? 4.562 -21.040 2.268 1.00 96.56 158 SER A N 1
ATOM 1302 C CA . SER A 1 158 ? 3.209 -21.567 2.033 1.00 96.56 158 SER A CA 1
ATOM 1303 C C . SER A 1 158 ? 2.445 -21.958 3.308 1.00 96.56 158 SER A C 1
ATOM 1305 O O . SER A 1 158 ? 1.218 -22.010 3.298 1.00 96.56 158 SER A O 1
ATOM 1307 N N . SER A 1 159 ? 3.123 -22.130 4.447 1.00 97.06 159 SER A N 1
ATOM 1308 C CA . SER A 1 159 ? 2.487 -22.383 5.750 1.00 97.06 159 SER A CA 1
ATOM 1309 C C . SER A 1 159 ? 1.575 -21.251 6.249 1.00 97.06 159 SER A C 1
ATOM 1311 O O . SER A 1 159 ? 0.816 -21.450 7.196 1.00 97.06 159 SER A O 1
ATOM 1313 N N . HIS A 1 160 ? 1.659 -20.052 5.665 1.00 96.81 160 HIS A N 1
ATOM 1314 C CA . HIS A 1 160 ? 0.877 -18.881 6.082 1.00 96.81 160 HIS A CA 1
ATOM 1315 C C . HIS A 1 160 ? -0.421 -18.670 5.278 1.00 96.81 160 HIS A C 1
ATOM 1317 O O . HIS A 1 160 ? -1.283 -17.860 5.660 1.00 96.81 160 HIS A O 1
ATOM 1323 N N . VAL A 1 161 ? -0.588 -19.410 4.182 1.00 96.88 161 VAL A N 1
ATOM 1324 C CA . VAL A 1 161 ? -1.812 -19.425 3.373 1.00 96.88 161 VAL A CA 1
ATOM 1325 C C . VAL A 1 161 ? -2.646 -20.672 3.700 1.00 96.88 161 VAL A C 1
ATOM 1327 O O . VAL A 1 161 ? -2.137 -21.606 4.321 1.00 96.88 161 VAL A O 1
ATOM 1330 N N . PRO A 1 162 ? -3.944 -20.703 3.350 1.00 97.12 162 PRO A N 1
ATOM 1331 C CA . PRO A 1 162 ? -4.763 -21.897 3.531 1.00 97.12 162 PRO A CA 1
ATOM 1332 C C . PRO A 1 162 ? -4.137 -23.126 2.873 1.00 97.12 162 PRO A C 1
ATOM 1334 O O . PRO A 1 162 ? -3.638 -23.045 1.751 1.00 97.12 162 PRO A O 1
ATOM 1337 N N . ALA A 1 163 ? -4.222 -24.285 3.528 1.00 95.50 163 ALA A N 1
ATOM 1338 C CA . ALA A 1 163 ? -3.617 -25.522 3.027 1.00 95.50 163 ALA A CA 1
ATOM 1339 C C . ALA A 1 163 ? -4.028 -25.897 1.581 1.00 95.50 163 ALA A C 1
ATOM 1341 O O . ALA A 1 163 ? -3.177 -26.392 0.842 1.00 95.50 163 ALA A O 1
ATOM 1342 N N . PRO A 1 164 ? -5.276 -25.656 1.117 1.00 94.19 164 PRO A N 1
ATOM 1343 C CA . PRO A 1 164 ? -5.627 -25.877 -0.287 1.00 94.19 164 PRO A CA 1
ATOM 1344 C C . PRO A 1 164 ? -4.912 -24.919 -1.252 1.00 94.19 164 PRO A C 1
ATOM 1346 O O . PRO A 1 164 ? -4.547 -25.330 -2.346 1.00 94.19 164 PRO A O 1
ATOM 1349 N N . TRP A 1 165 ? -4.680 -23.669 -0.840 1.00 96.88 165 TRP A N 1
ATOM 1350 C CA . TRP A 1 165 ? -4.017 -22.647 -1.657 1.00 96.88 165 TRP A CA 1
ATOM 1351 C C . TRP A 1 165 ? -2.505 -22.867 -1.704 1.00 96.88 165 TRP A C 1
ATOM 1353 O O . TRP A 1 165 ? -1.901 -22.692 -2.755 1.00 96.88 165 TRP A O 1
ATOM 1363 N N . ALA A 1 166 ? -1.910 -23.331 -0.599 1.00 96.94 166 ALA A N 1
ATOM 1364 C CA . ALA A 1 166 ? -0.494 -23.692 -0.516 1.00 96.94 166 ALA A CA 1
ATOM 1365 C C . ALA A 1 166 ? -0.064 -24.665 -1.628 1.00 96.94 166 ALA A C 1
ATOM 1367 O O . ALA A 1 166 ? 1.041 -24.554 -2.147 1.00 96.94 166 ALA A O 1
ATOM 1368 N N . LYS A 1 167 ? -0.954 -25.581 -2.039 1.00 96.50 167 LYS A N 1
ATOM 1369 C CA . LYS A 1 167 ? -0.695 -26.525 -3.138 1.00 96.50 167 LYS A CA 1
ATOM 1370 C C . LYS A 1 167 ? -0.466 -25.825 -4.476 1.00 96.50 167 LYS A C 1
ATOM 1372 O O . LYS A 1 167 ? 0.361 -26.278 -5.252 1.00 96.50 167 LYS A O 1
ATOM 1377 N N . LEU A 1 168 ? -1.136 -24.699 -4.731 1.00 97.38 168 LEU A N 1
ATOM 1378 C CA . LEU A 1 168 ? -0.961 -23.937 -5.972 1.00 97.38 168 LEU A CA 1
ATOM 1379 C C . LEU A 1 168 ? 0.444 -23.331 -6.107 1.00 97.38 168 LEU A C 1
ATOM 1381 O O . LEU A 1 168 ? 0.823 -22.965 -7.216 1.00 97.38 168 LEU A O 1
ATOM 1385 N N . MET A 1 169 ? 1.192 -23.222 -5.002 1.00 98.00 169 MET A N 1
ATOM 1386 C CA . MET A 1 169 ? 2.547 -22.664 -4.982 1.00 98.00 169 MET A CA 1
ATOM 1387 C C . MET A 1 169 ? 3.638 -23.706 -5.257 1.00 98.00 169 MET A C 1
ATOM 1389 O O . MET A 1 169 ? 4.786 -23.325 -5.447 1.00 98.00 169 MET A O 1
ATOM 1393 N N . SER A 1 170 ? 3.317 -25.003 -5.219 1.00 96.12 170 SER A N 1
ATOM 1394 C CA . SER A 1 170 ? 4.309 -26.085 -5.312 1.00 96.12 170 SER A CA 1
ATOM 1395 C C . SER A 1 170 ? 3.935 -27.213 -6.270 1.00 96.12 170 SER A C 1
ATOM 1397 O O . SER A 1 170 ? 4.815 -27.970 -6.670 1.00 96.12 170 SER A O 1
ATOM 1399 N N . ASP A 1 171 ? 2.661 -27.344 -6.645 1.00 96.75 171 ASP A N 1
ATOM 1400 C CA . ASP A 1 171 ? 2.212 -28.323 -7.633 1.00 96.75 171 ASP A CA 1
ATOM 1401 C C . ASP A 1 171 ? 2.695 -27.919 -9.041 1.00 96.75 171 ASP A C 1
ATOM 1403 O O . ASP A 1 171 ? 2.296 -26.853 -9.521 1.00 96.75 171 ASP A O 1
ATOM 1407 N N . PRO A 1 172 ? 3.513 -28.743 -9.727 1.00 96.19 172 PRO A N 1
ATOM 1408 C CA . PRO A 1 172 ? 3.969 -28.465 -11.090 1.00 96.19 172 PRO A CA 1
ATOM 1409 C C . PRO A 1 172 ? 2.835 -28.286 -12.106 1.00 96.19 172 PRO A C 1
ATOM 1411 O O . PRO A 1 172 ? 3.019 -27.595 -13.105 1.00 96.19 172 PRO A O 1
ATOM 1414 N N . GLU A 1 173 ? 1.661 -28.869 -11.845 1.00 97.00 173 GLU A N 1
ATOM 1415 C CA . GLU A 1 173 ? 0.477 -28.752 -12.706 1.00 97.00 173 GLU A CA 1
ATOM 1416 C C . GLU A 1 173 ? -0.389 -27.525 -12.357 1.00 97.00 173 GLU A C 1
ATOM 1418 O O . GLU A 1 173 ? -1.443 -27.294 -12.962 1.00 97.00 173 GLU A O 1
ATOM 1423 N N . SER A 1 174 ? 0.024 -26.717 -11.372 1.00 97.38 174 SER A N 1
ATOM 1424 C CA . SER A 1 174 ? -0.695 -25.504 -10.991 1.00 97.38 174 SER A CA 1
ATOM 1425 C C . SER A 1 174 ? -0.686 -24.481 -12.135 1.00 97.38 174 SER A C 1
ATOM 1427 O O . SER A 1 174 ? 0.369 -24.164 -12.688 1.00 97.38 174 SER A O 1
ATOM 1429 N N . PRO A 1 175 ? -1.836 -23.857 -12.457 1.00 97.31 175 PRO A N 1
ATOM 1430 C CA . PRO A 1 175 ? -1.939 -22.878 -13.540 1.00 97.31 175 PRO A CA 1
ATOM 1431 C C . PRO A 1 175 ? -1.214 -21.555 -13.252 1.00 97.31 175 PRO A C 1
ATOM 1433 O O . PRO A 1 175 ? -1.262 -20.654 -14.090 1.00 97.31 175 PRO A O 1
ATOM 1436 N N . ILE A 1 176 ? -0.624 -21.408 -12.064 1.00 97.88 176 ILE A N 1
ATOM 1437 C CA . ILE A 1 176 ? 0.125 -20.232 -11.602 1.00 97.88 176 ILE A CA 1
ATOM 1438 C C . ILE A 1 176 ? 1.485 -20.620 -10.998 1.00 97.88 176 ILE A C 1
ATOM 1440 O O . ILE A 1 176 ? 2.068 -19.835 -10.253 1.00 97.88 176 ILE A O 1
ATOM 1444 N N . ILE A 1 177 ? 1.991 -21.830 -11.280 1.00 97.69 177 ILE A N 1
ATOM 1445 C CA . ILE A 1 177 ? 3.281 -22.295 -10.743 1.00 97.69 177 ILE A CA 1
ATOM 1446 C C . ILE A 1 177 ? 4.453 -21.406 -11.185 1.00 97.69 177 ILE A C 1
ATOM 1448 O O . ILE A 1 177 ? 5.408 -21.211 -10.439 1.00 97.69 177 ILE A O 1
ATOM 1452 N N . ASP A 1 178 ? 4.342 -20.789 -12.365 1.00 96.94 178 ASP A N 1
ATOM 1453 C CA . ASP A 1 178 ? 5.313 -19.848 -12.928 1.00 96.94 178 ASP A CA 1
ATOM 1454 C C . ASP A 1 178 ? 5.516 -18.588 -12.073 1.00 96.94 178 ASP A C 1
ATOM 1456 O O . ASP A 1 178 ? 6.523 -17.905 -12.238 1.00 96.94 178 ASP A O 1
ATOM 1460 N N . PHE A 1 179 ? 4.613 -18.288 -11.134 1.00 97.25 179 PHE A N 1
ATOM 1461 C CA . PHE A 1 179 ? 4.775 -17.166 -10.205 1.00 97.25 179 PHE A CA 1
ATOM 1462 C C . PHE A 1 179 ? 5.731 -17.473 -9.043 1.00 97.25 179 PHE A C 1
ATOM 1464 O O . PHE A 1 179 ? 6.162 -16.545 -8.360 1.00 97.25 179 PHE A O 1
ATOM 1471 N N . TYR A 1 180 ? 6.076 -18.746 -8.815 1.00 97.50 180 TYR A N 1
ATOM 1472 C CA . TYR A 1 180 ? 6.826 -19.197 -7.638 1.00 97.50 180 TYR A CA 1
ATOM 1473 C C . TYR A 1 180 ? 8.121 -19.936 -8.011 1.00 97.50 180 TYR A C 1
ATOM 1475 O O . TYR A 1 180 ? 8.282 -21.107 -7.662 1.00 97.50 180 TYR A O 1
ATOM 1483 N N . PRO A 1 181 ? 9.073 -19.285 -8.705 1.00 96.56 181 PRO A N 1
ATOM 1484 C CA . PRO A 1 181 ? 10.363 -19.907 -8.969 1.00 96.56 181 PRO A CA 1
ATOM 1485 C C . PRO A 1 181 ? 11.109 -20.186 -7.653 1.00 96.56 181 PRO A C 1
ATOM 1487 O O . PRO A 1 181 ? 11.156 -19.334 -6.764 1.00 96.56 181 PRO A O 1
ATOM 1490 N N . GLU A 1 182 ? 11.714 -21.369 -7.531 1.00 93.75 182 GLU A N 1
ATOM 1491 C CA . GLU A 1 182 ? 12.553 -21.714 -6.371 1.00 93.75 182 GLU A CA 1
ATOM 1492 C C . GLU A 1 182 ? 13.8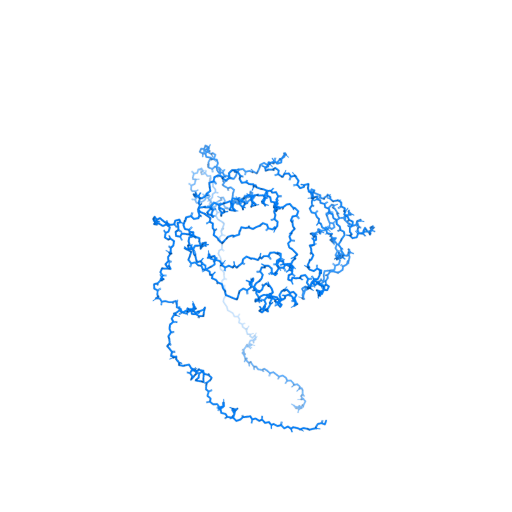68 -20.922 -6.353 1.00 93.75 182 GLU A C 1
ATOM 1494 O O . GLU A 1 182 ? 14.378 -20.597 -5.282 1.00 93.75 182 GLU A O 1
ATOM 1499 N N . ASP A 1 183 ? 14.394 -20.592 -7.535 1.00 94.69 183 ASP A N 1
ATOM 1500 C CA . ASP A 1 183 ? 15.621 -19.822 -7.725 1.00 94.69 183 ASP A CA 1
ATOM 1501 C C . ASP A 1 183 ? 15.404 -18.741 -8.793 1.00 94.69 183 ASP A C 1
ATOM 1503 O O . ASP A 1 183 ? 14.714 -18.958 -9.795 1.00 94.69 183 ASP A O 1
ATOM 1507 N N . PHE A 1 184 ? 15.982 -17.562 -8.579 1.00 94.88 184 PHE A N 1
ATOM 1508 C CA . PHE A 1 184 ? 15.846 -16.410 -9.465 1.00 94.88 184 PHE A CA 1
ATOM 1509 C C . PHE A 1 184 ? 17.123 -15.573 -9.469 1.00 94.88 184 PHE A C 1
ATOM 1511 O O . PHE A 1 184 ? 17.903 -15.545 -8.519 1.00 94.88 184 PHE A O 1
ATOM 1518 N N . LYS A 1 185 ? 17.343 -14.855 -10.569 1.00 93.19 185 LYS A N 1
ATOM 1519 C CA . LYS A 1 185 ? 18.556 -14.056 -10.744 1.00 93.19 185 LYS A CA 1
ATOM 1520 C C . LYS A 1 185 ? 18.455 -12.743 -9.971 1.00 93.19 185 LYS A C 1
ATOM 1522 O O . LYS A 1 185 ? 17.427 -12.068 -10.018 1.00 93.19 185 LYS A O 1
ATOM 1527 N N . ILE A 1 186 ? 19.553 -12.355 -9.329 1.00 93.75 186 ILE A N 1
ATOM 1528 C CA . ILE A 1 186 ? 19.741 -11.018 -8.762 1.00 93.75 186 ILE A CA 1
ATOM 1529 C C . ILE A 1 186 ? 20.772 -10.290 -9.619 1.00 93.75 186 ILE A C 1
ATOM 1531 O O . ILE A 1 186 ? 21.931 -10.696 -9.679 1.00 93.75 186 ILE A O 1
ATOM 1535 N N . ASP A 1 187 ? 20.353 -9.214 -10.280 1.00 92.69 187 ASP A N 1
ATOM 1536 C CA . ASP A 1 187 ? 21.252 -8.339 -11.029 1.00 92.69 187 ASP A CA 1
ATOM 1537 C C . ASP A 1 187 ? 21.791 -7.237 -10.111 1.00 92.69 187 ASP A C 1
ATOM 1539 O O . ASP A 1 187 ? 21.044 -6.361 -9.673 1.00 92.69 187 ASP A O 1
ATOM 1543 N N . LEU A 1 188 ? 23.095 -7.259 -9.824 1.00 88.50 188 LEU A N 1
ATOM 1544 C CA . LEU A 1 188 ? 23.739 -6.241 -8.991 1.00 88.50 188 LEU A CA 1
ATOM 1545 C C . LEU A 1 188 ? 23.662 -4.839 -9.605 1.00 88.50 188 LEU A C 1
ATOM 1547 O O . LEU A 1 188 ? 23.673 -3.866 -8.856 1.00 88.50 188 LEU A O 1
ATOM 1551 N N . ASN A 1 189 ? 23.568 -4.717 -10.935 1.00 87.19 189 ASN A N 1
ATOM 1552 C CA . ASN A 1 189 ? 23.398 -3.447 -11.644 1.00 87.19 189 ASN A CA 1
ATOM 1553 C C . ASN A 1 189 ? 24.346 -2.328 -11.144 1.00 87.19 189 ASN A C 1
ATOM 1555 O O . ASN A 1 189 ? 23.920 -1.218 -10.806 1.00 87.19 189 ASN A O 1
ATOM 1559 N N . GLY A 1 190 ? 25.638 -2.657 -11.015 1.00 82.88 190 GLY A N 1
ATOM 1560 C CA . GLY A 1 190 ? 26.686 -1.747 -10.531 1.00 82.88 190 GLY A CA 1
ATOM 1561 C C . GLY A 1 190 ? 26.687 -1.492 -9.016 1.00 82.88 190 GLY A C 1
ATOM 1562 O O . GLY A 1 190 ? 27.326 -0.547 -8.549 1.00 82.88 190 GLY A O 1
ATOM 1563 N N . LYS A 1 191 ? 25.945 -2.278 -8.226 1.00 87.00 191 LYS A N 1
ATOM 1564 C CA . LYS A 1 191 ? 25.942 -2.224 -6.755 1.00 87.00 191 LYS A CA 1
ATOM 1565 C C . LYS A 1 191 ? 26.848 -3.291 -6.151 1.00 87.00 191 LYS A C 1
ATOM 1567 O O . LYS A 1 191 ? 27.074 -4.337 -6.745 1.00 87.00 191 LYS A O 1
ATOM 1572 N N . LYS A 1 192 ? 27.332 -3.029 -4.933 1.00 83.69 192 LYS A N 1
ATOM 1573 C CA . LYS A 1 192 ? 28.283 -3.915 -4.247 1.00 83.69 192 LYS A CA 1
ATOM 1574 C C . LYS A 1 192 ? 27.608 -5.115 -3.583 1.00 83.69 192 LYS A C 1
ATOM 1576 O O . LYS A 1 192 ? 28.188 -6.191 -3.536 1.00 83.69 192 LYS A O 1
ATOM 1581 N N . PHE A 1 193 ? 26.400 -4.945 -3.048 1.00 85.88 193 PHE A N 1
ATOM 1582 C CA . PHE A 1 193 ? 25.747 -5.990 -2.260 1.00 85.88 193 PHE A CA 1
ATOM 1583 C C . PHE A 1 193 ? 24.453 -6.488 -2.903 1.00 85.88 193 PHE A C 1
ATOM 1585 O O . PHE A 1 193 ? 23.668 -5.695 -3.415 1.00 85.88 193 PHE A O 1
ATOM 1592 N N . ALA A 1 194 ? 24.180 -7.793 -2.787 1.00 85.75 194 ALA A N 1
ATOM 1593 C CA . ALA A 1 194 ? 23.003 -8.441 -3.377 1.00 85.75 194 ALA A CA 1
ATOM 1594 C C . ALA A 1 194 ? 21.663 -7.803 -2.964 1.00 85.75 194 ALA A C 1
ATOM 1596 O O . ALA A 1 194 ? 20.765 -7.685 -3.787 1.00 85.75 194 ALA A O 1
ATOM 1597 N N . TRP A 1 195 ? 21.538 -7.312 -1.725 1.00 89.94 195 TRP A N 1
ATOM 1598 C CA . TRP A 1 195 ? 20.323 -6.633 -1.244 1.00 89.94 195 TRP A CA 1
ATOM 1599 C C . TRP A 1 195 ? 20.062 -5.270 -1.910 1.00 89.94 195 TRP A C 1
ATOM 1601 O O . TRP A 1 195 ? 18.972 -4.721 -1.774 1.00 89.94 195 TRP A O 1
ATOM 1611 N N . GLN A 1 196 ? 21.058 -4.711 -2.605 1.00 89.69 196 GLN A N 1
ATOM 1612 C CA . GLN A 1 196 ? 20.922 -3.510 -3.436 1.00 89.69 196 GLN A CA 1
ATOM 1613 C C . GLN A 1 196 ? 20.606 -3.848 -4.898 1.00 89.69 196 GLN A C 1
ATOM 1615 O O . GLN A 1 196 ? 20.286 -2.941 -5.668 1.00 89.69 196 GLN A O 1
ATOM 1620 N N . GLY A 1 197 ? 20.768 -5.117 -5.280 1.00 92.06 197 GLY A N 1
ATOM 1621 C CA . GLY A 1 197 ? 20.511 -5.610 -6.621 1.00 92.06 197 GLY A CA 1
ATOM 1622 C C . GLY A 1 197 ? 19.020 -5.743 -6.917 1.00 92.06 197 GLY A C 1
ATOM 1623 O O . GLY A 1 197 ? 18.158 -5.622 -6.045 1.00 92.06 197 GLY A O 1
ATOM 1624 N N . VAL A 1 198 ? 18.724 -6.002 -8.183 1.00 94.88 198 VAL A N 1
ATOM 1625 C CA . VAL A 1 198 ? 17.372 -6.170 -8.705 1.00 94.88 198 VAL A CA 1
ATOM 1626 C C . VAL A 1 198 ? 17.041 -7.657 -8.748 1.00 94.88 198 VAL A C 1
ATOM 1628 O O . VAL A 1 198 ? 17.692 -8.419 -9.460 1.00 94.88 198 VAL A O 1
ATOM 1631 N N . ALA A 1 199 ? 16.027 -8.076 -7.993 1.00 96.00 199 ALA A N 1
ATOM 1632 C CA . ALA A 1 199 ? 15.477 -9.426 -8.080 1.00 96.00 199 ALA A CA 1
ATOM 1633 C C . ALA A 1 199 ? 14.638 -9.557 -9.358 1.00 96.00 199 ALA A C 1
ATOM 1635 O O . ALA A 1 199 ? 13.623 -8.875 -9.507 1.00 96.00 199 ALA A O 1
ATOM 1636 N N . LEU A 1 200 ? 15.064 -10.423 -10.277 1.00 95.31 200 LEU A N 1
ATOM 1637 C CA . LEU A 1 200 ? 14.384 -10.658 -11.549 1.00 95.31 200 LEU A CA 1
ATOM 1638 C C . LEU A 1 200 ? 13.310 -11.729 -11.381 1.00 95.31 200 LEU A C 1
ATOM 1640 O O . LEU A 1 200 ? 13.532 -12.906 -11.668 1.00 95.31 200 LEU A O 1
ATOM 1644 N N . LEU A 1 201 ? 12.150 -11.298 -10.890 1.00 95.81 201 LEU A N 1
ATOM 1645 C CA . LEU A 1 201 ? 10.981 -12.143 -10.674 1.00 95.81 201 LEU A CA 1
ATOM 1646 C C . LEU A 1 201 ? 9.927 -11.914 -11.767 1.00 95.81 201 LEU A C 1
ATOM 1648 O O . LEU A 1 201 ? 9.771 -10.797 -12.262 1.00 95.81 201 LEU A O 1
ATOM 1652 N N . PRO A 1 202 ? 9.163 -12.945 -12.153 1.00 95.38 202 PRO A N 1
ATOM 1653 C CA . PRO A 1 202 ? 8.012 -12.743 -13.018 1.00 95.38 202 PRO A CA 1
ATOM 1654 C C . PRO A 1 202 ? 6.954 -11.892 -12.300 1.00 95.38 202 PRO A C 1
ATOM 1656 O O . PRO A 1 202 ? 6.677 -12.078 -11.115 1.00 95.38 202 PRO A O 1
ATOM 1659 N N . PHE A 1 203 ? 6.334 -10.957 -13.022 1.00 96.12 203 PHE A N 1
ATOM 1660 C CA . PHE A 1 203 ? 5.207 -10.195 -12.487 1.00 96.12 203 PHE A CA 1
ATOM 1661 C C . PHE A 1 203 ? 3.959 -11.081 -12.398 1.00 96.12 203 PHE A C 1
ATOM 1663 O O . PHE A 1 203 ? 3.598 -11.760 -13.358 1.00 96.12 203 PHE A O 1
ATOM 1670 N N . VAL A 1 204 ? 3.268 -11.026 -11.260 1.00 96.62 204 VAL A N 1
ATOM 1671 C CA . VAL A 1 204 ? 2.025 -11.773 -11.034 1.00 96.62 204 VAL A CA 1
ATOM 1672 C C . VAL A 1 204 ? 0.897 -11.210 -11.897 1.00 96.62 204 VAL A C 1
ATOM 1674 O O . VAL A 1 204 ? 0.559 -10.028 -11.814 1.00 96.62 204 VAL A O 1
ATOM 1677 N N . GLU A 1 205 ? 0.254 -12.071 -12.686 1.00 96.19 205 GLU A N 1
ATOM 1678 C CA . GLU A 1 205 ? -0.921 -11.689 -13.468 1.00 96.19 205 GLU A CA 1
ATOM 1679 C C . GLU A 1 205 ? -2.205 -11.840 -12.632 1.00 96.19 205 GLU A C 1
ATOM 1681 O O . GLU A 1 205 ? -2.729 -12.943 -12.454 1.00 96.19 205 GLU A O 1
ATOM 1686 N N . GLU A 1 206 ? -2.742 -10.711 -12.152 1.00 94.81 206 GLU A N 1
ATOM 1687 C CA . GLU A 1 206 ? -3.914 -10.623 -11.255 1.00 94.81 206 GLU A CA 1
ATOM 1688 C C . GLU A 1 206 ? -5.085 -11.522 -11.691 1.00 94.81 206 GLU A C 1
ATOM 1690 O O . GLU A 1 206 ? -5.642 -12.277 -10.894 1.00 94.81 206 GLU A O 1
ATOM 1695 N N . LYS A 1 207 ? -5.445 -11.491 -12.980 1.00 95.88 207 LYS A N 1
ATOM 1696 C CA . LYS A 1 207 ? -6.587 -12.259 -13.502 1.00 95.88 207 LYS A CA 1
ATOM 1697 C C . LYS A 1 207 ? -6.355 -13.770 -13.443 1.00 95.88 207 LYS A C 1
ATOM 1699 O O . LYS A 1 207 ? -7.292 -14.511 -13.145 1.00 95.88 207 LYS A O 1
ATOM 1704 N N . ARG A 1 208 ? -5.129 -14.231 -13.722 1.00 97.56 208 ARG A N 1
ATOM 1705 C CA . ARG A 1 208 ? -4.762 -15.653 -13.616 1.00 97.56 208 ARG A CA 1
ATOM 1706 C C . ARG A 1 208 ? -4.749 -16.095 -12.161 1.00 97.56 208 ARG A C 1
ATOM 1708 O O . ARG A 1 208 ? -5.293 -17.156 -11.864 1.00 97.56 208 ARG A O 1
ATOM 1715 N N . LEU A 1 209 ? -4.210 -15.258 -11.271 1.00 97.69 209 LEU A N 1
ATOM 1716 C CA . LEU A 1 209 ? -4.209 -15.519 -9.835 1.00 97.69 209 LEU A CA 1
ATOM 1717 C C . LEU A 1 209 ? -5.637 -15.732 -9.316 1.00 97.69 209 LEU A C 1
ATOM 1719 O O . LEU A 1 209 ? -5.935 -16.787 -8.765 1.00 97.69 209 LEU A O 1
ATOM 1723 N N . PHE A 1 210 ? -6.549 -14.787 -9.552 1.00 96.69 210 PHE A N 1
ATOM 1724 C CA . PHE A 1 210 ? -7.926 -14.907 -9.056 1.00 96.69 210 PHE A CA 1
ATOM 1725 C C . PHE A 1 210 ? -8.674 -16.102 -9.643 1.00 96.69 210 PHE A C 1
ATOM 1727 O O . PHE A 1 210 ? -9.376 -16.800 -8.913 1.00 96.69 210 PHE A O 1
ATOM 1734 N N . LYS A 1 211 ? -8.477 -16.389 -10.934 1.00 97.75 211 LYS A N 1
ATOM 1735 C CA . LYS A 1 211 ? -9.074 -17.564 -11.578 1.00 97.75 211 LYS A CA 1
ATOM 1736 C C . LYS A 1 211 ? -8.586 -18.877 -10.956 1.00 97.75 211 LYS A C 1
ATOM 1738 O O . LYS A 1 211 ? -9.372 -19.805 -10.803 1.00 97.75 211 LYS A O 1
ATOM 1743 N N . ALA A 1 212 ? -7.308 -18.963 -10.585 1.00 97.31 212 ALA A N 1
ATOM 1744 C CA . ALA A 1 212 ? -6.759 -20.144 -9.918 1.00 97.31 212 ALA A CA 1
ATOM 1745 C C . ALA A 1 212 ? -7.306 -20.322 -8.490 1.00 97.31 212 ALA A C 1
ATOM 1747 O O . ALA A 1 212 ? -7.465 -21.451 -8.029 1.00 97.31 212 ALA A O 1
ATOM 1748 N N . LEU A 1 213 ? -7.617 -19.218 -7.802 1.00 96.94 213 LEU A N 1
ATOM 1749 C CA . LEU A 1 213 ? -8.141 -19.218 -6.433 1.00 96.94 213 LEU A CA 1
ATOM 1750 C C . LEU A 1 213 ? -9.653 -19.471 -6.349 1.00 96.94 213 LEU A C 1
ATOM 1752 O O . LEU A 1 213 ? -10.121 -19.973 -5.327 1.00 96.94 213 LEU A O 1
ATOM 1756 N N . GLU A 1 214 ? -10.406 -19.163 -7.409 1.00 96.31 214 GLU A N 1
ATOM 1757 C CA . GLU A 1 214 ? -11.874 -19.241 -7.458 1.00 96.31 214 GLU A CA 1
ATOM 1758 C C . GLU A 1 214 ? -12.465 -20.554 -6.895 1.00 96.31 214 GLU A C 1
ATOM 1760 O O . GLU A 1 214 ? -13.330 -20.482 -6.016 1.00 96.31 214 GLU A O 1
ATOM 1765 N N . PRO A 1 215 ? -11.968 -21.753 -7.268 1.00 95.62 215 PRO A N 1
ATOM 1766 C CA . PRO A 1 215 ? -12.509 -23.019 -6.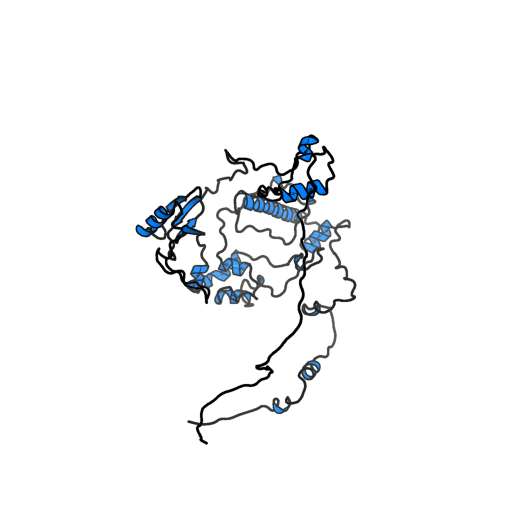761 1.00 95.62 215 PRO A CA 1
ATOM 1767 C C . PRO A 1 215 ? -12.297 -23.231 -5.256 1.00 95.62 215 PRO A C 1
ATOM 1769 O O . PRO A 1 215 ? -12.949 -24.077 -4.643 1.00 95.62 215 PRO A O 1
ATOM 1772 N N . TYR A 1 216 ? -11.368 -22.487 -4.651 1.00 95.12 216 TYR A N 1
ATOM 1773 C CA . TYR A 1 216 ? -10.902 -22.719 -3.292 1.00 95.12 216 TYR A CA 1
ATOM 1774 C C . TYR A 1 216 ? -11.460 -21.729 -2.262 1.00 95.12 216 TYR A C 1
ATOM 1776 O O . TYR A 1 216 ? -11.148 -21.862 -1.078 1.00 95.12 216 TYR A O 1
ATOM 1784 N N . TYR A 1 217 ? -12.275 -20.744 -2.655 1.00 95.25 217 TYR A N 1
ATOM 1785 C CA . TYR A 1 217 ? -12.883 -19.824 -1.681 1.00 95.25 217 TYR A CA 1
ATOM 1786 C C . TYR A 1 217 ? -13.895 -20.521 -0.767 1.00 95.25 217 TYR A C 1
ATOM 1788 O O . TYR A 1 217 ? -13.983 -20.202 0.422 1.00 95.25 217 TYR A O 1
ATOM 1796 N N . GLU A 1 218 ? -14.639 -21.495 -1.293 1.00 94.00 218 GLU A N 1
ATOM 1797 C CA . GLU A 1 218 ? -15.688 -22.168 -0.523 1.00 94.00 218 GLU A CA 1
ATOM 1798 C C . GLU A 1 218 ? -15.133 -23.107 0.546 1.00 94.00 218 GLU A C 1
ATOM 1800 O O . GLU A 1 218 ? -15.712 -23.206 1.631 1.00 94.00 218 GLU A O 1
ATOM 1805 N N . VAL A 1 219 ? -13.970 -23.712 0.284 1.00 94.19 219 VAL A N 1
ATOM 1806 C CA . VAL A 1 219 ? -13.303 -24.660 1.192 1.00 94.19 219 VAL A CA 1
ATOM 1807 C C . VAL A 1 219 ? -12.532 -23.988 2.331 1.00 94.19 219 VAL A C 1
ATOM 1809 O O . VAL A 1 219 ? -11.984 -24.683 3.184 1.00 94.19 219 VAL A O 1
ATOM 1812 N N . LEU A 1 220 ? -12.480 -22.651 2.366 1.00 95.69 220 LEU A N 1
ATOM 1813 C CA . LEU A 1 220 ? -11.860 -21.916 3.466 1.00 95.69 220 LEU A CA 1
ATOM 1814 C C . LEU A 1 220 ? -12.598 -22.184 4.782 1.00 95.69 220 LEU A C 1
ATOM 1816 O O . LEU A 1 220 ? -13.830 -22.141 4.856 1.00 95.69 220 LEU A O 1
ATOM 1820 N N . THR A 1 221 ? -11.836 -22.390 5.851 1.00 96.69 221 THR A N 1
ATOM 1821 C CA . THR A 1 221 ? -12.393 -22.506 7.201 1.00 96.69 221 THR A CA 1
ATOM 1822 C C . THR A 1 221 ? -13.064 -21.192 7.629 1.00 96.69 221 THR A C 1
ATOM 1824 O O . THR A 1 221 ? -12.717 -20.118 7.125 1.00 96.69 221 THR A O 1
ATOM 1827 N N . PRO A 1 222 ? -13.985 -21.210 8.610 1.00 96.25 222 PRO A N 1
ATOM 1828 C CA . PRO A 1 222 ? -14.600 -19.981 9.118 1.00 96.25 222 PRO A CA 1
ATOM 1829 C C . PRO A 1 222 ? -13.578 -18.940 9.609 1.00 96.25 222 PRO A C 1
ATOM 1831 O O . PRO A 1 222 ? -13.746 -17.747 9.364 1.00 96.25 222 PRO A O 1
ATOM 1834 N N . GLY A 1 223 ? -12.488 -19.384 10.247 1.00 95.81 223 GLY A N 1
ATOM 1835 C CA . GLY A 1 223 ? -11.400 -18.502 10.683 1.00 95.81 223 GLY A CA 1
ATOM 1836 C C . GLY A 1 223 ? -10.631 -17.876 9.515 1.00 95.81 223 GLY A C 1
ATOM 1837 O O . GLY A 1 223 ? -10.299 -16.691 9.552 1.00 95.81 223 GLY A O 1
ATOM 1838 N N . GLU A 1 224 ? -10.403 -18.636 8.442 1.00 97.00 224 GLU A N 1
ATOM 1839 C CA . GLU A 1 224 ? -9.778 -18.124 7.218 1.00 97.00 224 GLU A CA 1
ATOM 1840 C C . GLU A 1 224 ? -10.683 -17.145 6.472 1.00 97.00 224 GLU A C 1
ATOM 1842 O O . GLU A 1 224 ? -10.212 -16.097 6.036 1.00 97.00 224 GLU A O 1
ATOM 1847 N N . LYS A 1 225 ? -11.986 -17.435 6.386 1.00 96.31 225 LYS A N 1
ATOM 1848 C CA . LYS A 1 225 ? -12.970 -16.495 5.834 1.00 96.31 225 LYS A CA 1
ATOM 1849 C C . LYS A 1 225 ? -12.975 -15.195 6.645 1.00 96.31 225 LYS A C 1
ATOM 1851 O O . LYS A 1 225 ? -12.893 -14.124 6.053 1.00 96.31 225 LYS A O 1
ATOM 1856 N N . LYS A 1 226 ? -12.953 -15.274 7.985 1.00 94.69 226 LYS A N 1
ATOM 1857 C CA . LYS A 1 226 ? -12.917 -14.098 8.876 1.00 94.69 226 LYS A CA 1
ATOM 1858 C C . LYS A 1 226 ? -11.664 -13.232 8.678 1.00 94.69 226 LYS A C 1
ATOM 1860 O O . LYS A 1 226 ? -11.787 -12.013 8.636 1.00 94.69 226 LYS A O 1
ATOM 1865 N N . ARG A 1 227 ? -10.474 -13.831 8.520 1.00 95.69 227 ARG A N 1
ATOM 1866 C CA . ARG A 1 227 ? -9.219 -13.075 8.288 1.00 95.69 227 ARG A CA 1
ATOM 1867 C C . ARG A 1 227 ? -9.047 -12.570 6.850 1.00 95.69 227 ARG A C 1
ATOM 1869 O O . ARG A 1 227 ? -8.128 -11.800 6.600 1.00 95.69 227 ARG A O 1
ATOM 1876 N N . ASN A 1 228 ? -9.892 -13.004 5.911 1.00 96.81 228 ASN A N 1
ATOM 1877 C CA . ASN A 1 228 ? -9.828 -12.614 4.498 1.00 96.81 228 ASN A CA 1
ATOM 1878 C C . ASN A 1 228 ? -10.777 -11.454 4.138 1.00 96.81 228 ASN A C 1
ATOM 1880 O O . ASN A 1 228 ? -11.120 -11.260 2.972 1.00 96.81 228 ASN A O 1
ATOM 1884 N N . VAL A 1 229 ? -11.234 -10.695 5.134 1.00 94.50 229 VAL A N 1
ATOM 1885 C CA . VAL A 1 229 ? -12.152 -9.562 4.968 1.00 94.50 229 VAL A CA 1
ATOM 1886 C C . VAL A 1 229 ? -11.484 -8.294 5.492 1.00 94.50 229 VAL A C 1
ATOM 1888 O O . VAL A 1 229 ? -10.726 -8.330 6.459 1.00 94.50 229 VAL A O 1
ATOM 1891 N N . ARG A 1 230 ? -11.765 -7.156 4.850 1.00 93.94 230 ARG A N 1
ATOM 1892 C CA . ARG A 1 230 ? -11.326 -5.843 5.331 1.00 93.94 230 ARG A CA 1
ATOM 1893 C C . ARG A 1 230 ? -12.081 -5.490 6.617 1.00 93.94 230 ARG A C 1
ATOM 1895 O O . ARG A 1 230 ? -13.306 -5.408 6.595 1.00 93.94 230 ARG A O 1
ATOM 1902 N N . GLY A 1 231 ? -11.347 -5.295 7.708 1.00 92.81 231 GLY A N 1
ATOM 1903 C CA . GLY A 1 231 ? -11.894 -4.847 8.990 1.00 92.81 231 GLY A CA 1
ATOM 1904 C C . GLY A 1 231 ? -12.007 -3.326 9.106 1.00 92.81 231 GLY A C 1
ATOM 1905 O O . GLY A 1 231 ? -11.669 -2.593 8.177 1.00 92.81 231 GLY A O 1
ATOM 1906 N N . ASP A 1 232 ? -12.458 -2.886 10.278 1.00 95.50 232 ASP A N 1
ATOM 1907 C CA . ASP A 1 232 ? -12.501 -1.482 10.689 1.00 95.50 232 ASP A CA 1
ATOM 1908 C C . ASP A 1 232 ? -11.406 -1.189 11.720 1.00 95.50 232 ASP A C 1
ATOM 1910 O O . ASP A 1 232 ? -10.967 -2.093 12.444 1.00 95.50 232 ASP A O 1
ATOM 1914 N N . ASP A 1 233 ? -11.023 0.083 11.830 1.00 97.38 233 ASP A N 1
ATOM 1915 C CA . ASP A 1 233 ? -10.150 0.544 12.905 1.00 97.38 233 ASP A CA 1
ATOM 1916 C C . ASP A 1 233 ? -10.873 0.477 14.254 1.00 97.38 233 ASP A C 1
ATOM 1918 O O . ASP A 1 233 ? -12.092 0.303 14.334 1.00 97.38 233 ASP A O 1
ATOM 1922 N N . ARG A 1 234 ? -10.119 0.586 15.350 1.00 96.69 234 ARG A N 1
ATOM 1923 C CA . ARG A 1 234 ? -10.659 0.499 16.712 1.00 96.69 234 ARG A CA 1
ATOM 1924 C C . ARG A 1 234 ? -10.420 1.795 17.468 1.00 96.69 234 ARG A C 1
ATOM 1926 O O . ARG A 1 234 ? -9.285 2.254 17.571 1.00 96.69 234 ARG A O 1
ATOM 1933 N N . LEU A 1 235 ? -11.481 2.333 18.061 1.00 96.56 235 LEU A N 1
ATOM 1934 C CA . LEU A 1 235 ? -11.417 3.463 18.982 1.00 96.56 235 LEU A CA 1
ATOM 1935 C C . LEU A 1 235 ? -11.696 2.973 20.403 1.00 96.56 235 LEU A C 1
ATOM 1937 O O . LEU A 1 235 ? -12.720 2.344 20.665 1.00 96.56 235 LEU A O 1
ATOM 1941 N N . TYR A 1 236 ? -10.782 3.282 21.321 1.00 95.81 236 TYR A N 1
ATOM 1942 C CA . TYR A 1 236 ? -10.899 2.951 22.738 1.00 95.81 236 TYR A CA 1
ATOM 1943 C C . TYR A 1 236 ? -11.128 4.223 23.551 1.00 95.81 236 TYR A C 1
ATOM 1945 O O . TYR A 1 236 ? -10.299 5.133 23.534 1.00 95.81 236 TYR A O 1
ATOM 1953 N N . VAL A 1 237 ? -12.240 4.282 24.282 1.00 95.62 237 VAL A N 1
ATOM 1954 C CA . VAL A 1 237 ? -12.656 5.470 25.036 1.00 95.62 237 VAL A CA 1
ATOM 1955 C C . VAL A 1 237 ? -12.708 5.148 26.524 1.00 95.62 237 VAL A C 1
ATOM 1957 O O . VAL A 1 237 ? -13.439 4.264 26.969 1.00 95.62 237 VAL A O 1
ATOM 1960 N N . THR A 1 238 ? -11.892 5.860 27.301 1.00 94.69 238 THR A N 1
ATOM 1961 C CA . THR A 1 238 ? -11.778 5.675 28.757 1.00 94.69 238 THR A CA 1
ATOM 1962 C C . THR A 1 238 ? -12.751 6.573 29.516 1.00 94.69 238 THR A C 1
ATOM 1964 O O . THR A 1 238 ? -13.132 7.625 29.010 1.00 94.69 238 THR A O 1
ATOM 1967 N N . LEU A 1 239 ? -13.068 6.214 30.764 1.00 93.81 239 LEU A N 1
ATOM 1968 C CA . LEU A 1 239 ? -13.984 6.951 31.652 1.00 93.81 239 LEU A CA 1
ATOM 1969 C C . LEU A 1 239 ? -13.733 8.469 31.752 1.00 93.81 239 LEU A C 1
ATOM 1971 O O . LEU A 1 239 ? -14.659 9.230 31.995 1.00 93.81 239 LEU A O 1
ATOM 1975 N N . LYS A 1 240 ? -12.482 8.925 31.609 1.00 93.69 240 LYS A N 1
ATOM 1976 C CA . LYS A 1 240 ? -12.130 10.351 31.744 1.00 93.69 240 LYS A CA 1
ATOM 1977 C C . LYS A 1 240 ? -12.293 11.154 30.451 1.00 93.69 240 LYS A C 1
ATOM 1979 O O . LYS A 1 240 ? -12.078 12.362 30.473 1.00 93.69 240 LYS A O 1
ATOM 1984 N N . ASN A 1 241 ? -12.571 10.499 29.327 1.00 95.88 241 ASN A N 1
ATOM 1985 C CA . ASN A 1 241 ? -12.708 11.166 28.041 1.00 95.88 241 ASN A CA 1
ATOM 1986 C C . ASN A 1 241 ? -14.108 11.785 27.893 1.00 95.88 241 ASN A C 1
ATOM 1988 O O . ASN A 1 241 ? -15.094 11.198 28.333 1.00 95.88 241 ASN A O 1
ATOM 1992 N N . SER A 1 242 ? -14.196 12.952 27.249 1.00 96.44 242 SER A N 1
ATOM 1993 C CA . SER A 1 242 ? -15.456 13.688 27.068 1.00 96.44 242 SER A CA 1
ATOM 1994 C C . SER A 1 242 ? -16.500 12.914 26.251 1.00 96.44 242 SER A C 1
ATOM 1996 O O . SER A 1 242 ? -17.697 13.104 26.448 1.00 96.44 242 SER A O 1
ATOM 1998 N N . GLY A 1 243 ? -16.064 12.003 25.377 1.00 95.88 243 GLY A N 1
ATOM 1999 C CA . GLY A 1 243 ? -16.928 11.132 24.586 1.00 95.88 243 GLY A CA 1
ATOM 2000 C C . GLY A 1 243 ? -17.378 9.853 25.289 1.00 95.88 243 GLY A C 1
ATOM 2001 O O . GLY A 1 243 ? -18.083 9.058 24.671 1.00 95.88 243 GLY A O 1
ATOM 2002 N N . TYR A 1 244 ? -16.981 9.613 26.545 1.00 95.88 244 TYR A N 1
ATOM 2003 C CA . TYR A 1 244 ? -17.269 8.348 27.226 1.00 95.88 244 TYR A CA 1
ATOM 2004 C C . TYR A 1 244 ? -18.769 8.069 27.349 1.00 95.88 244 TYR A C 1
ATOM 2006 O O . TYR A 1 244 ? -19.218 7.000 26.944 1.00 95.88 244 TYR A O 1
ATOM 2014 N N . ASP A 1 245 ? -19.543 9.033 27.854 1.00 95.62 245 ASP A N 1
ATOM 2015 C CA . ASP A 1 245 ? -20.985 8.859 28.071 1.00 95.62 245 ASP A CA 1
ATOM 2016 C C . ASP A 1 245 ? -21.753 8.692 26.756 1.00 95.62 245 ASP A C 1
ATOM 2018 O O . ASP A 1 245 ? -22.716 7.932 26.691 1.00 95.62 245 ASP A O 1
ATOM 2022 N N . PHE A 1 246 ? -21.287 9.339 25.684 1.00 96.00 246 PHE A N 1
ATOM 2023 C CA . PHE A 1 246 ? -21.845 9.154 24.347 1.00 96.00 246 PHE A CA 1
ATOM 2024 C C . PHE A 1 246 ? -21.657 7.712 23.864 1.00 96.00 246 PHE A C 1
ATOM 2026 O O . PHE A 1 246 ? -22.633 7.050 23.522 1.00 96.00 246 PHE A O 1
ATOM 2033 N N . ILE A 1 247 ? -20.419 7.201 23.892 1.00 96.19 247 ILE A N 1
ATOM 2034 C CA . ILE A 1 247 ? -20.117 5.828 23.458 1.00 96.19 247 ILE A CA 1
ATOM 2035 C C . ILE A 1 247 ? -20.809 4.796 24.350 1.00 96.19 247 ILE A C 1
ATOM 2037 O O . ILE A 1 247 ? -21.350 3.812 23.851 1.00 96.19 247 ILE A O 1
ATOM 2041 N N . LYS A 1 248 ? -20.838 5.041 25.663 1.00 95.19 248 LYS A N 1
ATOM 2042 C CA . LYS A 1 248 ? -21.594 4.242 26.626 1.00 95.19 248 LYS A CA 1
ATOM 2043 C C . LYS A 1 248 ? -23.069 4.144 26.230 1.00 95.19 248 LYS A C 1
ATOM 2045 O O . LYS A 1 248 ? -23.606 3.041 26.181 1.00 95.19 248 LYS A O 1
ATOM 2050 N N . GLY A 1 249 ? -23.690 5.275 25.899 1.00 95.25 249 GLY A N 1
ATOM 2051 C CA . GLY A 1 249 ? -25.081 5.327 25.461 1.00 95.25 249 GLY A CA 1
ATOM 2052 C C . GLY A 1 249 ? -25.348 4.500 24.201 1.00 95.25 249 GLY A C 1
ATOM 2053 O O . GLY A 1 249 ? -26.423 3.923 24.087 1.00 95.25 249 GLY A O 1
ATOM 2054 N N . LEU A 1 250 ? -24.388 4.372 23.275 1.00 95.56 250 LEU A N 1
ATOM 2055 C CA . LEU A 1 250 ? -24.564 3.518 22.089 1.00 95.56 250 LEU A CA 1
ATOM 2056 C C . LEU A 1 250 ? -24.727 2.038 22.469 1.00 95.56 250 LEU A C 1
ATOM 2058 O O . LEU A 1 250 ? -25.559 1.345 21.890 1.00 95.56 250 LEU A O 1
ATOM 2062 N N . TYR A 1 251 ? -23.958 1.571 23.458 1.00 94.19 251 TYR A N 1
ATOM 2063 C CA . TYR A 1 251 ? -24.056 0.204 23.971 1.00 94.19 251 TYR A CA 1
ATOM 2064 C C . TYR A 1 251 ? -25.310 -0.017 24.821 1.00 94.19 251 TYR A C 1
ATOM 2066 O O . TYR A 1 251 ? -25.966 -1.040 24.668 1.00 94.19 251 TYR A O 1
ATOM 2074 N N . GLU A 1 252 ? -25.661 0.929 25.698 1.00 93.94 252 GLU A N 1
ATOM 2075 C CA . GLU A 1 252 ? -26.844 0.811 26.569 1.00 93.94 252 GLU A CA 1
ATOM 2076 C C . GLU A 1 252 ? -28.165 0.817 25.791 1.00 93.94 252 GLU A C 1
ATOM 2078 O O . GLU A 1 252 ? -29.143 0.233 26.248 1.00 93.94 252 GLU A O 1
ATOM 2083 N N . ASN A 1 253 ? -28.191 1.457 24.620 1.00 93.81 253 ASN A N 1
ATOM 2084 C CA . ASN A 1 253 ? -29.350 1.460 23.729 1.00 93.81 253 ASN A CA 1
ATOM 2085 C C . ASN A 1 253 ? -29.348 0.302 22.716 1.00 93.81 253 ASN A C 1
ATOM 2087 O O . ASN A 1 253 ? -30.236 0.266 21.870 1.00 93.81 253 ASN A O 1
ATOM 2091 N N . GLU A 1 254 ? -28.366 -0.608 22.780 1.00 90.06 254 GLU A N 1
ATOM 2092 C CA . GLU A 1 254 ? -28.274 -1.804 21.928 1.00 90.06 254 GLU A CA 1
ATOM 2093 C C . GLU A 1 254 ? -28.436 -1.504 20.425 1.00 90.06 254 GLU A C 1
ATOM 2095 O O . GLU A 1 254 ? -29.169 -2.184 19.709 1.00 90.06 254 GLU A O 1
ATOM 2100 N N . ILE A 1 255 ? -27.751 -0.460 19.942 1.00 92.81 255 ILE A N 1
ATOM 2101 C CA . ILE A 1 255 ? -27.736 -0.111 18.513 1.00 92.81 255 ILE A CA 1
ATOM 2102 C C . ILE A 1 255 ? -27.226 -1.307 17.688 1.00 92.81 255 ILE A C 1
ATOM 2104 O O . ILE A 1 255 ? -26.348 -2.045 18.142 1.00 92.81 255 IL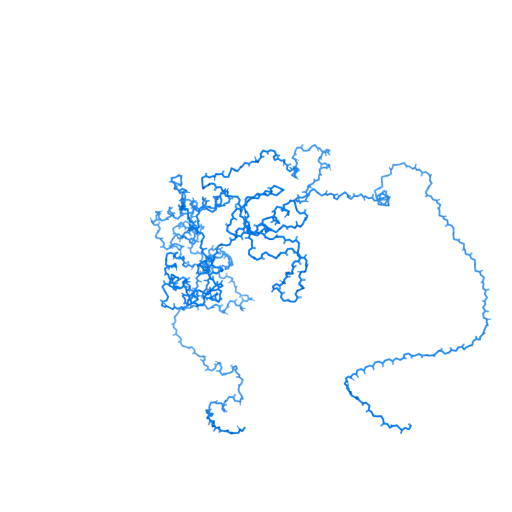E A O 1
ATOM 2108 N N . ASP A 1 256 ? -27.751 -1.504 16.472 1.00 93.81 256 ASP A N 1
ATOM 2109 C CA . ASP A 1 256 ? -27.325 -2.616 15.621 1.00 93.81 256 ASP A CA 1
ATOM 2110 C C . ASP A 1 256 ? -25.815 -2.536 15.347 1.00 93.81 256 ASP A C 1
ATOM 2112 O O . ASP A 1 256 ? -25.245 -1.463 15.130 1.00 93.81 256 ASP A O 1
ATOM 2116 N N . LEU A 1 257 ? -25.140 -3.690 15.332 1.00 92.88 257 LEU A N 1
ATOM 2117 C CA . LEU A 1 257 ? -23.702 -3.754 15.069 1.00 92.88 257 LEU A CA 1
ATOM 2118 C C . LEU A 1 257 ? -23.333 -3.109 13.725 1.00 92.88 257 LEU A C 1
ATOM 2120 O O . LEU A 1 257 ? -22.195 -2.673 13.567 1.00 92.88 257 LEU A O 1
ATOM 2124 N N . THR A 1 258 ? -24.250 -3.069 12.758 1.00 94.56 258 THR A N 1
ATOM 2125 C CA . THR A 1 258 ? -24.049 -2.531 11.407 1.00 94.56 258 THR A CA 1
ATOM 2126 C C . THR A 1 258 ? -24.391 -1.051 11.256 1.00 94.56 258 THR A C 1
ATOM 2128 O O . THR A 1 258 ? -23.992 -0.459 10.249 1.00 94.56 258 THR A O 1
ATOM 2131 N N . ASP A 1 259 ? -25.043 -0.443 12.248 1.00 95.44 259 ASP A N 1
ATOM 2132 C CA . ASP A 1 259 ? -25.446 0.958 12.185 1.00 95.44 259 ASP A CA 1
ATOM 2133 C C . ASP A 1 259 ? -24.240 1.899 12.328 1.00 95.44 259 ASP A C 1
ATOM 2135 O O . ASP A 1 259 ? -23.393 1.767 13.216 1.00 95.44 259 ASP A O 1
ATOM 2139 N N . GLU A 1 260 ? -24.175 2.879 11.426 1.00 96.19 260 GLU A N 1
ATOM 2140 C CA . GLU A 1 260 ? -23.139 3.909 11.383 1.00 96.19 260 GLU A CA 1
ATOM 2141 C C . GLU A 1 260 ? -23.583 5.160 12.157 1.00 96.19 260 GLU A C 1
ATOM 2143 O O . GLU A 1 260 ? -24.583 5.794 11.815 1.00 96.19 260 GLU A O 1
ATOM 2148 N N . VAL A 1 261 ? -22.804 5.566 13.167 1.00 96.81 261 VAL A N 1
ATOM 2149 C CA . VAL A 1 261 ? -23.084 6.760 13.981 1.00 96.81 261 VAL A CA 1
ATOM 2150 C C . VAL A 1 261 ? -21.935 7.759 13.880 1.00 96.81 261 VAL A C 1
ATOM 2152 O O . VAL A 1 261 ? -20.781 7.431 14.141 1.00 96.81 261 VAL A O 1
ATOM 2155 N N . ASN A 1 262 ? -22.231 9.010 13.528 1.00 97.06 262 ASN A N 1
ATOM 2156 C CA . ASN A 1 262 ? -21.213 10.062 13.489 1.00 97.06 262 ASN A CA 1
ATOM 2157 C C . ASN A 1 262 ? -20.761 10.451 14.898 1.00 97.06 262 ASN A C 1
ATOM 2159 O O . ASN A 1 262 ? -21.580 10.634 15.799 1.00 97.06 262 ASN A O 1
ATOM 2163 N N . VAL A 1 263 ? -19.454 10.634 15.070 1.00 96.19 263 VAL A N 1
ATOM 2164 C CA . VAL A 1 263 ? -18.844 11.002 16.347 1.00 96.19 263 VAL A CA 1
ATOM 2165 C C . VAL A 1 263 ? -17.946 12.228 16.191 1.00 96.19 263 VAL A C 1
ATOM 2167 O O . VAL A 1 263 ? -17.255 12.393 15.185 1.00 96.19 263 VAL A O 1
ATOM 2170 N N . SER A 1 264 ? -17.948 13.089 17.210 1.00 96.62 264 SER A N 1
ATOM 2171 C CA . SER A 1 264 ? -17.033 14.224 17.331 1.00 96.62 264 SER A CA 1
ATOM 2172 C C . SER A 1 264 ? -16.598 14.377 18.787 1.00 96.62 264 SER A C 1
ATOM 2174 O O . SER A 1 264 ? -17.411 14.750 19.628 1.00 96.62 264 SER A O 1
ATOM 2176 N N . ILE A 1 265 ? -15.329 14.095 19.089 1.00 95.44 265 ILE A N 1
ATOM 2177 C CA . ILE A 1 265 ? -14.776 14.098 20.455 1.00 95.44 265 ILE A CA 1
ATOM 2178 C C . ILE A 1 265 ? -13.486 14.912 20.453 1.00 95.44 265 ILE A C 1
ATOM 2180 O O . ILE A 1 265 ? -12.525 14.533 19.794 1.00 95.44 265 ILE A O 1
ATOM 2184 N N . ASP A 1 266 ? -13.450 16.030 21.180 1.00 93.62 266 ASP A N 1
ATOM 2185 C CA . ASP A 1 266 ? -12.244 16.855 21.376 1.00 93.62 266 ASP A CA 1
ATOM 2186 C C . ASP A 1 266 ? -11.479 17.211 20.075 1.00 93.62 266 ASP A C 1
ATOM 2188 O O . ASP A 1 266 ? -10.258 17.359 20.068 1.00 93.62 266 ASP A O 1
ATOM 2192 N N . GLY A 1 267 ? -12.197 17.348 18.953 1.00 92.94 267 GLY A N 1
ATOM 2193 C CA . GLY A 1 267 ? -11.637 17.637 17.625 1.00 92.94 267 GLY A CA 1
ATOM 2194 C C . GLY A 1 267 ? -11.396 16.414 16.729 1.00 92.94 267 GLY A C 1
ATOM 2195 O O . GLY A 1 267 ? -11.222 16.590 15.526 1.00 92.94 267 GLY A O 1
ATOM 2196 N N . MET A 1 268 ? -11.443 15.192 17.267 1.00 95.81 268 MET A N 1
ATOM 2197 C CA . MET A 1 268 ? -11.528 13.959 16.475 1.00 95.81 268 MET A CA 1
ATOM 2198 C C . MET A 1 268 ? -12.915 13.864 15.840 1.00 95.81 268 MET A C 1
ATOM 2200 O O . MET A 1 268 ? -13.912 14.086 16.526 1.00 95.81 268 MET A O 1
ATOM 2204 N N . GLN A 1 269 ? -12.987 13.497 14.562 1.00 96.75 269 GLN A N 1
ATOM 2205 C CA . GLN A 1 269 ? -14.237 13.285 13.835 1.00 96.75 269 GLN A CA 1
ATOM 2206 C C . GLN A 1 269 ? -14.180 11.983 13.047 1.00 96.75 269 GLN A C 1
ATOM 2208 O O . GLN A 1 269 ? -13.117 11.599 12.568 1.00 96.75 269 GLN A O 1
ATOM 2213 N N . GLY A 1 270 ? -15.327 11.333 12.894 1.00 97.00 270 GLY A N 1
ATOM 2214 C CA . GLY A 1 270 ? -15.458 10.128 12.087 1.00 97.00 270 GLY A CA 1
ATOM 2215 C C . GLY A 1 270 ? -16.803 9.460 12.308 1.00 97.00 270 GLY A C 1
ATOM 2216 O O . GLY A 1 270 ? -17.749 10.072 12.811 1.00 97.00 270 GLY A O 1
ATOM 2217 N N . THR A 1 271 ? -16.860 8.184 11.964 1.00 97.75 271 THR A N 1
ATOM 2218 C CA . THR A 1 271 ? -18.047 7.350 12.133 1.00 97.75 271 THR A CA 1
ATOM 2219 C C . THR A 1 271 ? -17.681 6.140 12.979 1.00 97.75 271 THR A C 1
ATOM 2221 O O . THR A 1 271 ? -16.624 5.539 12.789 1.00 97.75 271 THR A O 1
ATOM 2224 N N . VAL A 1 272 ? -18.544 5.787 13.927 1.00 97.50 272 VAL A N 1
ATOM 2225 C CA . VAL A 1 272 ? -18.373 4.633 14.810 1.00 97.50 272 VAL A CA 1
ATOM 2226 C C . VAL A 1 272 ? -19.491 3.622 14.623 1.00 97.50 272 VAL A C 1
ATOM 2228 O O . VAL A 1 272 ? -20.612 3.981 14.272 1.00 97.50 272 VAL A O 1
ATOM 2231 N N . LEU A 1 273 ? -19.160 2.358 14.873 1.00 97.12 273 LEU A N 1
ATOM 2232 C CA . LEU A 1 273 ? -20.092 1.238 14.947 1.00 97.12 273 LEU A CA 1
ATOM 2233 C C . LEU A 1 273 ? -19.775 0.429 16.204 1.00 97.12 273 LEU A C 1
ATOM 2235 O O . LEU A 1 273 ? -18.626 0.415 16.666 1.00 97.12 273 LEU A O 1
ATOM 2239 N N . LEU A 1 274 ? -20.754 -0.297 16.739 1.00 96.69 274 LEU A N 1
ATOM 2240 C CA . LEU A 1 274 ? -20.487 -1.180 17.869 1.00 96.69 274 LEU A CA 1
ATOM 2241 C C . LEU A 1 274 ? -19.483 -2.285 17.491 1.00 96.69 274 LEU A C 1
ATOM 2243 O O . LEU A 1 274 ? -19.369 -2.728 16.339 1.00 96.69 274 LEU A O 1
ATOM 2247 N N . ALA A 1 275 ? -18.711 -2.695 18.492 1.00 95.56 275 ALA A N 1
ATOM 2248 C CA . ALA A 1 275 ? -17.731 -3.763 18.412 1.00 95.56 275 ALA A CA 1
ATOM 2249 C C . ALA A 1 275 ? -18.272 -5.004 19.131 1.00 95.56 275 ALA A C 1
ATOM 2251 O O . ALA A 1 275 ? -18.515 -4.964 20.334 1.00 95.56 275 ALA A O 1
ATOM 2252 N N . GLU A 1 276 ? -18.409 -6.114 18.404 1.00 92.12 276 GLU A N 1
ATOM 2253 C CA . GLU A 1 276 ? -18.879 -7.403 18.944 1.00 92.12 276 GLU A CA 1
ATOM 2254 C C . GLU A 1 276 ? -18.005 -7.904 20.110 1.00 92.12 276 GLU A C 1
ATOM 2256 O O . GLU A 1 276 ? -18.488 -8.497 21.068 1.00 92.12 276 GLU A O 1
ATOM 2261 N N . ASP A 1 277 ? -16.704 -7.630 20.045 1.00 90.88 277 ASP A N 1
ATOM 2262 C CA . ASP A 1 277 ? -15.683 -8.032 21.011 1.00 90.88 277 ASP A CA 1
ATOM 2263 C C . ASP A 1 277 ? -15.417 -6.979 22.103 1.00 90.88 277 ASP A C 1
ATOM 2265 O O . ASP A 1 277 ? -14.408 -7.052 22.811 1.00 90.88 277 ASP A O 1
ATOM 2269 N N . CYS A 1 278 ? -16.299 -5.986 22.265 1.00 93.25 278 CYS A N 1
ATOM 2270 C CA . CYS A 1 278 ? -16.170 -5.012 23.342 1.00 93.25 278 CYS A CA 1
ATOM 2271 C C . CYS A 1 278 ? -16.441 -5.659 24.708 1.00 93.25 278 CYS A C 1
ATOM 2273 O O . CYS A 1 278 ? -17.544 -6.116 25.001 1.00 93.25 278 CYS A O 1
ATOM 2275 N N . VAL A 1 279 ? -15.446 -5.631 25.596 1.00 92.19 279 VAL A N 1
ATOM 2276 C CA . VAL A 1 279 ? -15.631 -6.046 26.991 1.00 92.19 279 VAL A CA 1
ATOM 2277 C C . VAL A 1 279 ? -16.417 -4.971 27.733 1.00 92.19 279 VAL A C 1
ATOM 2279 O O . VAL A 1 279 ? -15.941 -3.847 27.891 1.00 92.19 279 VAL A O 1
ATOM 2282 N N . VAL A 1 280 ? -17.602 -5.328 28.224 1.00 83.88 280 VAL A N 1
ATOM 2283 C CA . VAL A 1 280 ? -18.475 -4.423 28.985 1.00 83.88 280 VAL A CA 1
ATOM 2284 C C . VAL A 1 280 ? -17.767 -3.819 30.209 1.00 83.88 280 VAL A C 1
ATOM 2286 O O . VAL A 1 280 ? -16.877 -4.460 30.788 1.00 83.88 280 VAL A O 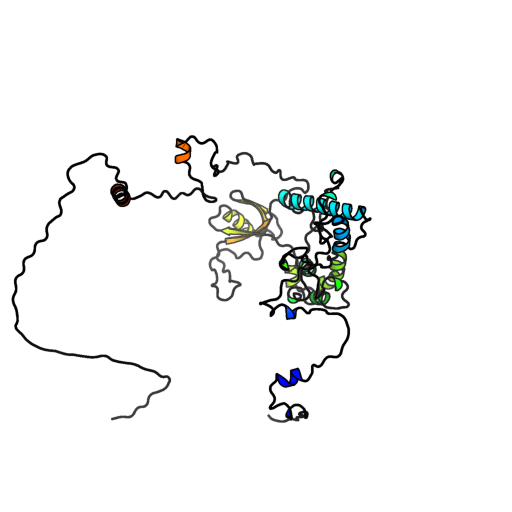1
ATOM 2289 N N . PRO A 1 281 ? -18.147 -2.606 30.652 1.00 84.50 281 PRO A N 1
ATOM 2290 C CA . PRO A 1 281 ? -17.577 -2.029 31.858 1.00 84.50 281 PRO A CA 1
ATOM 2291 C C . PRO A 1 281 ? -17.790 -2.907 33.091 1.00 84.50 281 PRO A C 1
ATOM 2293 O O . PRO A 1 281 ? -18.809 -3.574 33.240 1.00 84.50 281 PRO A O 1
ATOM 2296 N N . GLY A 1 282 ? -16.803 -2.927 33.981 1.00 86.69 282 GLY A N 1
ATOM 2297 C CA . GLY A 1 282 ? -16.732 -3.852 35.109 1.00 86.69 282 GLY A CA 1
ATOM 2298 C C . GLY A 1 282 ? -16.289 -5.271 34.731 1.00 86.69 282 GLY A C 1
ATOM 2299 O O . GLY A 1 282 ? -15.894 -6.023 35.622 1.00 86.69 282 GLY A O 1
ATOM 2300 N N . GLY A 1 283 ? -16.291 -5.620 33.440 1.00 91.75 283 GLY A N 1
ATOM 2301 C CA . GLY A 1 283 ? -15.903 -6.932 32.935 1.00 91.75 283 GLY A CA 1
ATOM 2302 C C . GLY A 1 283 ? -14.418 -7.255 33.111 1.00 91.75 283 GLY A C 1
ATOM 2303 O O . GLY A 1 283 ? -13.595 -6.404 33.470 1.00 91.75 283 GLY A O 1
ATOM 2304 N N . SER A 1 284 ? -14.084 -8.515 32.837 1.00 94.06 284 SER A N 1
ATOM 2305 C CA . SER A 1 284 ? -12.720 -9.039 32.889 1.00 94.06 284 SER A CA 1
ATOM 2306 C C . SER A 1 284 ? -12.212 -9.329 31.480 1.00 94.06 284 SER A C 1
ATOM 2308 O O . SER A 1 284 ? -12.849 -10.070 30.734 1.00 94.06 284 SER A O 1
ATOM 2310 N N . LEU A 1 285 ? -11.056 -8.771 31.126 1.00 93.38 285 LEU A N 1
ATOM 2311 C CA . LEU A 1 285 ? -10.364 -9.025 29.867 1.00 93.38 285 LEU A CA 1
ATOM 2312 C C . LEU A 1 285 ? -9.180 -9.962 30.122 1.00 93.38 285 LEU A C 1
ATOM 2314 O O . LEU A 1 285 ? -8.218 -9.616 30.816 1.00 93.38 285 LEU A O 1
ATOM 2318 N N . HIS A 1 286 ? -9.255 -11.158 29.549 1.00 92.75 286 HIS A N 1
ATOM 2319 C CA . HIS A 1 286 ? -8.168 -12.128 29.598 1.00 92.75 286 HIS A CA 1
ATOM 2320 C C . HIS A 1 286 ? -7.089 -11.761 28.581 1.00 92.75 286 HIS A C 1
ATOM 2322 O O . HIS A 1 286 ? -7.390 -11.451 27.429 1.00 92.75 286 HIS A O 1
ATOM 2328 N N . SER A 1 287 ? -5.826 -11.822 29.001 1.00 93.88 287 SER A N 1
ATOM 2329 C CA . SER A 1 287 ? -4.711 -11.652 28.077 1.00 93.88 287 SER A CA 1
ATOM 2330 C C . SER A 1 287 ? -4.659 -12.826 27.090 1.00 93.88 287 SER A C 1
ATOM 2332 O O . SER A 1 287 ? -4.666 -13.977 27.533 1.00 93.88 287 SER A O 1
ATOM 2334 N N . PRO A 1 288 ? -4.537 -12.570 25.774 1.00 93.31 288 PRO A N 1
ATOM 2335 C CA . PRO A 1 288 ? -4.276 -13.622 24.793 1.00 93.31 288 PRO A CA 1
ATOM 2336 C C . PRO A 1 288 ? -2.840 -14.167 24.890 1.00 93.31 288 PRO A C 1
ATOM 2338 O O . PRO A 1 288 ? -2.546 -15.236 24.364 1.00 93.31 288 PRO A O 1
ATOM 2341 N N . VAL A 1 289 ? -1.938 -13.447 25.566 1.00 95.69 289 VAL A N 1
ATOM 2342 C CA . VAL A 1 289 ? -0.565 -13.884 25.844 1.00 95.69 289 VAL A CA 1
ATOM 2343 C C . VAL A 1 289 ? -0.535 -14.630 27.176 1.00 95.69 289 VAL A C 1
ATOM 2345 O O . VAL A 1 289 ? -0.935 -14.082 28.210 1.00 95.69 289 VAL A O 1
ATOM 2348 N N . LEU A 1 290 ? -0.045 -15.871 27.142 1.00 93.00 290 LEU A N 1
ATOM 2349 C CA . LEU A 1 290 ? 0.068 -16.740 28.313 1.00 93.00 290 LEU A CA 1
ATOM 2350 C C . LEU A 1 290 ? 0.964 -16.116 29.393 1.00 93.00 290 LEU A C 1
ATOM 2352 O O . LEU A 1 290 ? 2.000 -15.526 29.099 1.00 93.00 290 LEU A O 1
ATOM 2356 N N . GLY A 1 291 ? 0.573 -16.286 30.656 1.00 92.94 291 GLY A N 1
ATOM 2357 C CA . GLY A 1 291 ? 1.345 -15.829 31.817 1.00 92.94 291 GLY A CA 1
ATOM 2358 C C . GLY A 1 291 ? 1.085 -14.383 32.250 1.00 92.94 291 GLY A C 1
ATOM 2359 O O . GLY A 1 291 ? 1.567 -13.985 33.308 1.00 92.94 291 GLY A O 1
ATOM 2360 N N . LEU A 1 292 ? 0.301 -13.608 31.496 1.00 95.31 292 LEU A N 1
ATOM 2361 C CA . LEU A 1 292 ? -0.132 -12.277 31.926 1.00 95.31 292 LEU A CA 1
ATOM 2362 C C . LEU A 1 292 ? -1.418 -12.348 32.756 1.00 95.31 292 LEU A C 1
ATOM 2364 O O . LEU A 1 292 ? -2.289 -13.189 32.528 1.00 95.31 292 LEU A O 1
ATOM 2368 N N . SER A 1 293 ? -1.531 -11.449 33.733 1.00 94.31 293 SER A N 1
ATOM 2369 C CA . SER A 1 293 ? -2.694 -11.365 34.612 1.00 94.31 293 SER A CA 1
ATOM 2370 C C . SER A 1 293 ? -3.947 -10.897 33.867 1.00 94.31 293 SER A C 1
ATOM 2372 O O . SER A 1 293 ? -3.888 -10.162 32.882 1.00 94.31 293 SER A O 1
ATOM 2374 N N . VAL A 1 294 ? -5.107 -11.329 34.364 1.00 94.81 294 VAL A N 1
ATOM 2375 C CA . VAL A 1 294 ? -6.410 -10.891 33.855 1.00 94.81 294 VAL A CA 1
ATOM 2376 C C . VAL A 1 294 ? -6.648 -9.445 34.277 1.00 94.81 294 VAL A C 1
ATOM 2378 O O . VAL A 1 294 ? -6.555 -9.111 35.462 1.00 94.81 294 VAL A O 1
ATOM 2381 N N . LEU A 1 295 ? -6.993 -8.591 33.315 1.00 92.56 295 LEU A N 1
ATOM 2382 C CA . LEU A 1 295 ? -7.430 -7.231 33.599 1.00 92.56 295 LEU A CA 1
ATOM 2383 C C . LEU A 1 295 ? -8.869 -7.290 34.098 1.00 92.56 295 LEU A C 1
ATOM 2385 O O . LEU A 1 295 ? -9.778 -7.645 33.356 1.00 92.56 295 LEU A O 1
ATOM 2389 N N . THR A 1 296 ? -9.073 -6.961 35.367 1.00 93.44 296 THR A N 1
ATOM 2390 C CA . THR A 1 296 ? -10.406 -6.910 35.978 1.00 93.44 296 THR A CA 1
ATOM 2391 C C . THR A 1 296 ? -10.914 -5.474 36.016 1.00 93.44 296 THR A C 1
ATOM 2393 O O . THR A 1 296 ? -10.119 -4.532 36.030 1.00 93.44 296 THR A O 1
ATOM 2396 N N . LYS A 1 297 ? -12.241 -5.303 36.070 1.00 92.25 297 LYS A N 1
ATOM 2397 C CA . LYS A 1 297 ? -12.898 -3.989 36.157 1.00 92.25 297 LYS A CA 1
ATOM 2398 C C . LYS A 1 297 ? -12.553 -3.079 34.973 1.00 92.25 297 LYS A C 1
ATOM 2400 O O . LYS A 1 297 ? -12.169 -1.923 35.168 1.00 92.25 297 LYS A O 1
ATOM 2405 N N . ASN A 1 298 ? -12.681 -3.599 33.750 1.00 93.44 298 ASN A N 1
ATOM 2406 C CA . ASN A 1 298 ? -12.513 -2.791 32.544 1.00 93.44 298 ASN A CA 1
ATOM 2407 C C . ASN A 1 298 ? -13.436 -1.560 32.604 1.00 93.44 298 ASN A C 1
ATOM 2409 O O . ASN A 1 298 ? -14.606 -1.696 32.921 1.00 93.44 298 ASN A O 1
ATOM 2413 N N . ASN A 1 299 ? -12.934 -0.366 32.304 1.00 92.62 299 ASN A N 1
ATOM 2414 C CA . ASN A 1 299 ? -13.747 0.859 32.222 1.00 92.62 299 ASN A CA 1
ATOM 2415 C C . ASN A 1 299 ? -13.517 1.581 30.890 1.00 92.62 299 ASN A C 1
ATOM 2417 O O . ASN A 1 299 ? -13.593 2.808 30.808 1.00 92.62 299 ASN A O 1
ATOM 2421 N N . VAL A 1 300 ? -13.165 0.813 29.861 1.00 94.81 300 VAL A N 1
ATOM 2422 C CA . VAL A 1 300 ? -12.869 1.304 28.521 1.00 94.81 300 VAL A CA 1
ATOM 2423 C C . VAL A 1 300 ? -13.857 0.677 27.557 1.00 94.81 300 VAL A C 1
ATOM 2425 O O . VAL A 1 300 ? -13.954 -0.547 27.486 1.00 94.81 300 VAL A O 1
ATOM 2428 N N . TYR A 1 301 ? -14.562 1.514 26.806 1.00 95.75 301 TYR A N 1
ATOM 2429 C CA . TYR A 1 301 ? -15.360 1.051 25.680 1.00 95.75 301 TYR A CA 1
ATOM 2430 C C . TYR A 1 301 ? -14.489 0.947 24.436 1.00 95.75 301 TYR A C 1
ATOM 2432 O O . TYR A 1 301 ? -13.658 1.818 24.184 1.00 95.75 301 TYR A O 1
ATOM 2440 N N . CYS A 1 302 ? -14.693 -0.107 23.656 1.00 96.06 302 CYS A N 1
ATOM 2441 C CA . CYS A 1 302 ? -14.133 -0.250 22.321 1.00 96.06 302 CYS A CA 1
ATOM 2442 C C . CYS A 1 302 ? -15.263 -0.074 21.314 1.00 96.06 302 CYS A C 1
ATOM 2444 O O . CYS A 1 302 ? -16.319 -0.664 21.493 1.00 96.06 302 CYS A O 1
ATOM 2446 N N . VAL A 1 303 ? -15.060 0.698 20.258 1.00 96.94 303 VAL A N 1
ATOM 2447 C CA . VAL A 1 303 ? -15.957 0.748 19.096 1.00 96.94 303 VAL A CA 1
ATOM 2448 C C . VAL A 1 303 ? -15.137 0.572 17.829 1.00 96.94 303 VAL A C 1
ATOM 2450 O O . VAL A 1 303 ? -13.921 0.788 17.822 1.00 96.94 303 VAL A O 1
ATOM 2453 N N . ARG A 1 304 ? -15.794 0.159 16.749 1.00 97.81 304 ARG A N 1
ATOM 2454 C CA . ARG A 1 304 ? -15.206 0.227 15.413 1.00 97.81 304 ARG A CA 1
ATOM 2455 C C . ARG A 1 304 ? -15.236 1.675 14.946 1.00 97.81 304 ARG A C 1
ATOM 2457 O O . ARG A 1 304 ? -16.197 2.380 15.233 1.00 97.81 304 ARG A O 1
ATOM 2464 N N . PHE A 1 305 ? -14.193 2.112 14.259 1.00 97.75 305 PHE A N 1
ATOM 2465 C CA . PHE A 1 305 ? -14.013 3.482 13.802 1.00 97.75 305 PHE A CA 1
ATOM 2466 C C . PHE A 1 305 ? -13.702 3.506 12.309 1.00 97.75 305 PHE A C 1
ATOM 2468 O O . PHE A 1 305 ? -13.000 2.638 11.787 1.00 97.75 305 PHE A O 1
ATOM 2475 N N . ARG A 1 306 ? -14.244 4.512 11.628 1.00 97.38 306 ARG A N 1
ATOM 2476 C CA . ARG A 1 306 ? -13.972 4.824 10.229 1.00 97.38 306 ARG A CA 1
ATOM 2477 C C . ARG A 1 306 ? -13.669 6.309 10.117 1.00 97.38 306 ARG A C 1
ATOM 2479 O O . ARG A 1 306 ? -14.419 7.136 10.646 1.00 97.38 306 ARG A O 1
ATOM 2486 N N . ASP A 1 307 ? -12.604 6.628 9.391 1.00 95.88 307 ASP A N 1
ATOM 2487 C CA . ASP A 1 307 ? -12.284 8.006 9.035 1.00 95.88 307 ASP A CA 1
ATOM 2488 C C . ASP A 1 307 ? -13.444 8.674 8.272 1.00 95.88 307 ASP A C 1
ATOM 2490 O O . ASP A 1 307 ? -14.213 7.991 7.578 1.00 95.88 307 ASP A O 1
ATOM 2494 N N . PRO A 1 308 ? -13.569 10.012 8.351 1.00 95.12 308 PRO A N 1
ATOM 2495 C CA . PRO A 1 308 ? -14.507 10.762 7.528 1.00 95.12 308 PRO A CA 1
ATOM 2496 C C . PRO A 1 308 ? -14.332 10.440 6.039 1.00 95.12 308 PRO A C 1
ATOM 2498 O O . PRO A 1 308 ? -13.221 10.457 5.507 1.00 95.12 308 PRO A O 1
ATOM 2501 N N . LYS A 1 309 ? -15.446 10.166 5.356 1.00 91.31 309 LYS A N 1
ATOM 2502 C CA . LYS A 1 309 ? -15.463 9.891 3.915 1.00 91.31 309 LYS A CA 1
ATOM 2503 C C . LYS A 1 309 ? -15.617 11.201 3.142 1.00 91.31 309 LYS A C 1
ATOM 2505 O O . LYS A 1 309 ? -16.467 12.024 3.475 1.00 91.31 309 LYS A O 1
ATOM 2510 N N . TYR A 1 310 ? -14.816 11.357 2.096 1.00 91.88 310 TYR A N 1
ATOM 2511 C CA . TYR A 1 310 ? -14.881 12.474 1.156 1.00 91.88 310 TYR A CA 1
ATOM 2512 C C . TYR A 1 310 ? -15.318 11.952 -0.213 1.00 91.88 310 TYR A C 1
ATOM 2514 O O . TYR A 1 310 ? -15.184 10.762 -0.492 1.00 91.88 310 TYR A O 1
ATOM 2522 N N . ASP A 1 311 ? -15.864 12.834 -1.047 1.00 90.81 311 ASP A N 1
ATOM 2523 C CA . ASP A 1 311 ? -16.219 12.496 -2.426 1.00 90.81 311 ASP A CA 1
ATOM 2524 C C . ASP A 1 311 ? -14.968 12.128 -3.244 1.00 90.81 311 ASP A C 1
ATOM 2526 O O . ASP A 1 311 ? -13.902 12.707 -3.037 1.00 90.81 311 ASP A O 1
ATOM 2530 N N . ASP A 1 312 ? -15.098 11.215 -4.210 1.00 85.06 312 ASP A N 1
ATOM 2531 C CA . ASP A 1 312 ? -13.989 10.768 -5.069 1.00 85.06 312 ASP A CA 1
ATOM 2532 C C . ASP A 1 312 ? -13.364 11.908 -5.901 1.00 85.06 312 ASP A C 1
ATOM 2534 O O . ASP A 1 312 ? -12.246 11.783 -6.408 1.00 85.06 312 ASP A O 1
ATOM 2538 N N . THR A 1 313 ? -14.088 13.016 -6.087 1.00 87.62 313 THR A N 1
ATOM 2539 C CA . THR A 1 313 ? -13.611 14.223 -6.780 1.00 87.62 313 THR A CA 1
ATOM 2540 C C . THR A 1 313 ? -13.046 15.282 -5.835 1.00 87.62 313 THR A C 1
ATOM 2542 O O . THR A 1 313 ? -12.548 16.313 -6.297 1.00 87.62 313 THR A O 1
ATOM 2545 N N . PHE A 1 314 ? -13.097 15.049 -4.520 1.00 93.00 314 PHE A N 1
ATOM 2546 C CA . PHE A 1 314 ? -12.569 15.978 -3.533 1.00 93.00 314 PHE A CA 1
ATOM 2547 C C . PHE A 1 314 ? -11.042 16.042 -3.614 1.00 93.00 314 PHE A C 1
ATOM 2549 O O . PHE A 1 314 ? -10.352 15.027 -3.565 1.00 93.00 314 PHE A O 1
ATOM 2556 N N . ILE A 1 315 ? -10.510 17.259 -3.704 1.00 94.00 315 ILE A N 1
ATOM 2557 C CA . ILE A 1 315 ? -9.070 17.505 -3.730 1.00 94.00 315 ILE A CA 1
ATOM 2558 C C . ILE A 1 315 ? -8.664 18.079 -2.382 1.00 94.00 315 ILE A C 1
ATOM 2560 O O . ILE A 1 315 ? -9.131 19.153 -2.006 1.00 94.00 315 ILE A O 1
ATOM 2564 N N . PHE A 1 316 ? -7.742 17.409 -1.694 1.00 94.62 316 PHE A N 1
ATOM 2565 C CA . PHE A 1 316 ? -7.089 17.935 -0.500 1.00 94.62 316 PHE A CA 1
ATOM 2566 C C . PHE A 1 316 ? -6.072 19.008 -0.910 1.00 94.62 316 PHE A C 1
ATOM 2568 O O . PHE A 1 316 ? -5.033 18.677 -1.494 1.00 94.62 316 PHE A O 1
ATOM 2575 N N . PRO A 1 317 ? -6.337 20.301 -0.652 1.00 95.25 317 PRO A N 1
ATOM 2576 C CA . PRO A 1 317 ? -5.434 21.353 -1.085 1.00 95.25 317 PRO A CA 1
ATOM 2577 C C . PRO A 1 317 ? -4.171 21.353 -0.217 1.00 95.25 317 PRO A C 1
ATOM 2579 O O . PRO A 1 317 ? -4.245 21.343 1.011 1.00 95.25 317 PRO A O 1
ATOM 2582 N N . ALA A 1 318 ? -3.001 21.440 -0.853 1.00 94.75 318 ALA A N 1
ATOM 2583 C CA . ALA A 1 318 ? -1.711 21.589 -0.176 1.00 94.75 318 ALA A CA 1
ATOM 2584 C C . ALA A 1 318 ? -1.517 23.031 0.337 1.00 94.75 318 ALA A C 1
ATOM 2586 O O . ALA A 1 318 ? -0.614 23.754 -0.086 1.00 94.75 318 ALA A O 1
ATOM 2587 N N . VAL A 1 319 ? -2.410 23.473 1.225 1.00 94.94 319 VAL A N 1
ATOM 2588 C CA . VAL A 1 319 ? -2.448 24.834 1.770 1.00 94.94 319 VAL A CA 1
ATOM 2589 C C . VAL A 1 319 ? -2.508 24.809 3.288 1.00 94.94 319 VAL A C 1
ATOM 2591 O O . VAL A 1 319 ? -3.017 23.883 3.916 1.00 94.94 319 VAL A O 1
ATOM 2594 N N . ARG A 1 320 ? -1.994 25.872 3.903 1.00 93.69 320 ARG A N 1
ATOM 2595 C CA . ARG A 1 320 ? -2.077 26.045 5.349 1.00 93.69 320 ARG A CA 1
ATOM 2596 C C . ARG A 1 320 ? -3.518 26.372 5.754 1.00 93.69 320 ARG A C 1
ATOM 2598 O O . ARG A 1 320 ? -4.136 27.265 5.179 1.00 93.69 320 ARG A O 1
ATOM 2605 N N . LEU A 1 321 ? -4.021 25.698 6.788 1.00 95.38 321 LEU A N 1
ATOM 2606 C CA . LEU A 1 321 ? -5.345 25.976 7.345 1.00 95.38 321 LEU A CA 1
ATOM 2607 C C . LEU A 1 321 ? -5.434 27.394 7.930 1.00 95.38 321 LEU A C 1
ATOM 2609 O O . LEU A 1 321 ? -4.471 27.933 8.487 1.00 95.38 321 LEU A O 1
ATOM 2613 N N . LYS A 1 322 ? -6.626 27.990 7.846 1.00 95.94 322 LYS A N 1
ATOM 2614 C CA . LYS A 1 322 ? -6.911 29.302 8.436 1.00 95.94 322 LYS A CA 1
ATOM 2615 C C . LYS A 1 322 ? -6.690 29.252 9.952 1.00 95.94 322 LYS A C 1
ATOM 2617 O O . LYS A 1 322 ? -7.218 28.383 10.633 1.00 95.94 322 LYS A O 1
ATOM 2622 N N . GLY A 1 323 ? -5.926 30.207 10.481 1.00 95.12 323 GLY A N 1
ATOM 2623 C CA . GLY A 1 323 ? -5.625 30.295 11.916 1.00 95.12 323 GLY A CA 1
ATOM 2624 C C . GLY A 1 323 ? -4.441 29.441 12.386 1.00 95.12 323 GLY A C 1
ATOM 2625 O O . GLY A 1 323 ? -4.110 29.483 13.571 1.00 95.12 323 GLY A O 1
ATOM 2626 N N . ALA A 1 324 ? -3.770 28.716 11.485 1.00 93.81 324 ALA A N 1
ATOM 2627 C CA . ALA A 1 324 ? -2.542 28.003 11.815 1.00 93.81 324 ALA A CA 1
ATOM 2628 C C . ALA A 1 324 ? -1.453 28.974 12.303 1.00 93.81 324 ALA A C 1
ATOM 2630 O O . ALA A 1 324 ? -1.150 29.980 11.655 1.00 93.81 324 ALA A O 1
ATOM 2631 N N . ARG A 1 325 ? -0.857 28.657 13.454 1.00 92.88 325 ARG A N 1
ATOM 2632 C CA . ARG A 1 325 ? 0.212 29.443 14.081 1.00 92.88 325 ARG A CA 1
ATOM 2633 C C . ARG A 1 325 ? 1.562 28.860 13.682 1.00 92.88 325 ARG A C 1
ATOM 2635 O O . ARG A 1 325 ? 1.761 27.654 13.804 1.00 92.88 325 ARG A O 1
ATOM 2642 N N . GLU A 1 326 ? 2.476 29.700 13.203 1.00 85.88 326 GLU A N 1
ATOM 2643 C CA . GLU A 1 326 ? 3.813 29.231 12.832 1.00 85.88 326 GLU A CA 1
ATOM 2644 C C . GLU A 1 326 ? 4.593 28.778 14.069 1.00 85.88 326 GLU A C 1
ATOM 2646 O O . GLU A 1 326 ? 4.575 29.479 15.089 1.00 85.88 326 GLU A O 1
ATOM 2651 N N . PRO A 1 327 ? 5.300 27.636 13.997 1.00 83.06 327 PRO A N 1
ATOM 2652 C CA . PRO A 1 327 ? 6.239 27.285 15.044 1.00 83.06 327 PRO A CA 1
ATOM 2653 C C . PRO A 1 327 ? 7.366 28.334 15.100 1.00 83.06 327 PRO A C 1
ATOM 2655 O O . PRO A 1 327 ? 7.695 28.952 14.080 1.00 83.06 327 PRO A O 1
ATOM 2658 N N . PRO A 1 328 ? 7.988 28.543 16.273 1.00 80.38 328 PRO A N 1
ATOM 2659 C CA . PRO A 1 328 ? 9.139 29.429 16.395 1.00 80.38 328 PRO A CA 1
ATOM 2660 C C . PRO A 1 328 ? 10.244 29.073 15.391 1.00 80.38 328 PRO A C 1
ATOM 2662 O O . PRO A 1 328 ? 10.549 27.899 15.174 1.00 80.38 328 PRO A O 1
ATOM 2665 N N . ARG A 1 329 ? 10.878 30.086 14.787 1.00 73.50 329 ARG A N 1
ATOM 2666 C CA . ARG A 1 329 ? 11.997 29.873 13.858 1.00 73.50 329 ARG A CA 1
ATOM 2667 C C . ARG A 1 329 ? 13.212 29.344 14.618 1.00 73.50 329 ARG A C 1
ATOM 2669 O O . ARG A 1 329 ? 13.791 30.047 15.440 1.00 73.50 329 ARG A O 1
ATOM 2676 N N . VAL A 1 330 ? 13.605 28.116 14.296 1.00 73.56 330 VAL A N 1
ATOM 2677 C CA . VAL A 1 330 ? 14.757 27.424 14.896 1.00 73.56 330 VAL A CA 1
ATOM 2678 C C . VAL A 1 330 ? 16.069 27.747 14.176 1.00 73.56 330 VAL A C 1
ATOM 2680 O O . VAL A 1 330 ? 17.144 27.658 14.768 1.00 73.56 330 VAL A O 1
ATOM 2683 N N . LEU A 1 331 ? 15.997 28.150 12.906 1.00 74.00 331 LEU A N 1
ATOM 2684 C CA . LEU A 1 331 ? 17.170 28.517 12.119 1.00 74.00 331 LEU A CA 1
ATOM 2685 C C . LEU A 1 331 ? 17.702 29.885 12.540 1.00 74.00 331 LEU A C 1
ATOM 2687 O O . LEU A 1 331 ? 16.934 30.826 12.751 1.00 74.00 331 LEU A O 1
ATOM 2691 N N . LYS A 1 332 ? 19.030 29.993 12.625 1.00 75.06 332 LYS A N 1
ATOM 2692 C CA . LYS A 1 332 ? 19.712 31.255 12.904 1.00 75.06 332 LYS A CA 1
ATOM 2693 C C . LYS A 1 332 ? 19.419 32.248 11.782 1.00 75.06 332 LYS A C 1
ATOM 2695 O O . LYS A 1 332 ? 19.785 31.964 10.641 1.00 75.06 332 LYS A O 1
ATOM 2700 N N . PRO A 1 333 ? 18.809 33.407 12.070 1.00 78.00 333 PRO A N 1
ATOM 2701 C CA . PRO A 1 333 ? 18.705 34.464 11.076 1.00 78.00 333 PRO A CA 1
ATOM 2702 C C . PRO A 1 333 ? 20.108 34.916 10.646 1.00 78.00 333 PRO A C 1
ATOM 2704 O O . PRO A 1 333 ? 20.998 35.053 11.489 1.00 78.00 333 PRO A O 1
ATOM 2707 N N . GLN A 1 334 ? 20.314 35.121 9.345 1.00 76.00 334 GLN A N 1
ATOM 2708 C CA . GLN A 1 334 ? 21.611 35.550 8.806 1.00 76.00 334 GLN A CA 1
ATOM 2709 C C . GLN A 1 334 ? 21.924 37.011 9.187 1.00 76.00 334 GLN A C 1
ATOM 2711 O O . GLN A 1 334 ? 23.074 37.330 9.477 1.00 76.00 334 GLN A O 1
ATOM 2716 N N . ASP A 1 335 ? 20.894 37.849 9.344 1.00 78.75 335 ASP A N 1
ATOM 2717 C CA . ASP A 1 335 ? 21.011 39.298 9.580 1.00 78.75 335 ASP A CA 1
ATOM 2718 C C . ASP A 1 335 ? 21.006 39.702 11.067 1.00 78.75 335 ASP A C 1
ATOM 2720 O O . ASP A 1 335 ? 20.466 40.740 11.455 1.00 78.75 335 ASP A O 1
ATOM 2724 N N . LEU A 1 336 ? 21.569 38.877 11.954 1.00 77.38 336 LEU A N 1
ATOM 2725 C CA . LEU A 1 336 ? 21.647 39.238 13.372 1.00 77.38 336 LEU A CA 1
ATOM 2726 C C . LEU A 1 336 ? 22.766 40.252 13.621 1.00 77.38 336 LEU A C 1
ATOM 2728 O O . LEU A 1 336 ? 23.936 39.991 13.335 1.00 77.38 336 LEU A O 1
ATOM 2732 N N . SER A 1 337 ? 22.433 41.363 14.282 1.00 80.81 337 SER A N 1
ATOM 2733 C CA . SER A 1 337 ? 23.451 42.275 14.818 1.00 80.81 337 SER A CA 1
ATOM 2734 C C . SER A 1 337 ? 24.397 41.542 15.791 1.00 80.81 337 SER A C 1
ATOM 2736 O O . SER A 1 337 ? 23.998 40.549 16.415 1.00 80.81 337 SER A O 1
ATOM 2738 N N . PRO A 1 338 ? 25.641 42.019 16.007 1.00 78.06 338 PRO A N 1
ATOM 2739 C CA . PRO A 1 338 ? 26.609 41.347 16.882 1.00 78.06 338 PRO A CA 1
ATOM 2740 C C . PRO A 1 338 ? 26.096 41.070 18.308 1.00 78.06 338 PRO A C 1
ATOM 2742 O O . PRO A 1 338 ? 26.469 40.069 18.922 1.00 78.06 338 PRO A O 1
ATOM 2745 N N . SER A 1 339 ? 25.212 41.923 18.837 1.00 76.25 339 SER A N 1
ATOM 2746 C CA . SER A 1 339 ? 24.592 41.757 20.158 1.00 76.25 339 SER A CA 1
ATOM 2747 C C . SER A 1 339 ? 23.497 40.682 20.169 1.00 76.25 339 SER A C 1
ATOM 2749 O O . SER A 1 339 ? 23.442 39.873 21.099 1.00 76.25 339 SER A O 1
ATOM 2751 N N . GLN A 1 340 ? 22.663 40.620 19.126 1.00 76.25 340 GLN A N 1
ATOM 2752 C CA . GLN A 1 340 ? 21.633 39.588 18.963 1.00 76.25 340 GLN A CA 1
ATOM 2753 C C . GLN A 1 340 ? 22.257 38.218 18.674 1.00 76.25 340 GLN A C 1
ATOM 2755 O O . GLN A 1 340 ? 21.809 37.207 19.211 1.00 76.25 340 GLN A O 1
ATOM 2760 N N . ASN A 1 341 ? 23.348 38.193 17.908 1.00 78.12 341 ASN A N 1
ATOM 2761 C CA . ASN A 1 341 ? 24.096 36.987 17.569 1.00 78.12 341 ASN A CA 1
ATOM 2762 C C . ASN A 1 341 ? 24.657 36.283 18.823 1.00 78.12 341 ASN A C 1
ATOM 2764 O O . ASN A 1 341 ? 24.538 35.069 18.963 1.00 78.12 341 ASN A O 1
ATOM 2768 N N . ARG A 1 342 ? 25.174 37.046 19.801 1.00 75.00 342 ARG A N 1
ATOM 2769 C CA . ARG A 1 342 ? 25.671 36.502 21.086 1.00 75.00 342 ARG A CA 1
ATOM 2770 C C . ARG A 1 342 ? 24.572 35.882 21.959 1.00 75.00 342 ARG A C 1
ATOM 2772 O O . ARG A 1 342 ? 24.842 34.958 22.731 1.00 75.00 342 ARG A O 1
ATOM 2779 N N . ARG A 1 343 ? 23.344 36.404 21.864 1.00 70.75 343 ARG A N 1
ATOM 2780 C CA . ARG A 1 343 ? 22.176 35.942 22.637 1.00 70.75 343 ARG A CA 1
ATOM 2781 C C . ARG A 1 343 ? 21.408 34.819 21.947 1.00 70.75 343 ARG A C 1
ATOM 2783 O O . ARG A 1 343 ? 20.612 34.155 22.603 1.00 70.75 343 ARG A O 1
ATOM 2790 N N . TRP A 1 344 ? 21.643 34.600 20.657 1.00 75.00 344 TRP A N 1
ATOM 2791 C CA . TRP A 1 344 ? 20.986 33.537 19.917 1.00 75.00 344 TRP A CA 1
ATOM 2792 C C . TRP A 1 344 ? 21.461 32.160 20.404 1.00 75.00 344 TRP A C 1
ATOM 2794 O O . TRP A 1 344 ? 22.641 31.948 20.710 1.00 75.00 344 TRP A O 1
ATOM 2804 N N . ARG A 1 345 ? 20.524 31.221 20.512 1.00 69.19 345 ARG A N 1
ATOM 2805 C CA . ARG A 1 345 ? 20.775 29.818 20.845 1.00 69.19 345 ARG A CA 1
ATOM 2806 C C . ARG A 1 345 ? 19.966 28.963 19.867 1.00 69.19 345 ARG A C 1
ATOM 2808 O O . ARG A 1 345 ? 18.779 29.248 19.709 1.00 69.19 345 ARG A O 1
ATOM 2815 N N . PRO A 1 346 ? 20.573 27.957 19.213 1.00 66.81 346 PRO A N 1
ATOM 2816 C CA . PRO A 1 346 ? 19.817 27.028 18.386 1.00 66.81 346 PRO A CA 1
ATOM 2817 C C . PRO A 1 346 ? 18.829 26.267 19.268 1.00 66.81 346 PRO A C 1
ATOM 2819 O O . PRO A 1 346 ? 19.187 25.810 20.354 1.00 66.81 346 PRO A O 1
ATOM 2822 N N . GLN A 1 347 ? 17.597 26.106 18.798 1.00 64.75 347 GLN A N 1
ATOM 2823 C CA . GLN A 1 347 ? 16.689 25.133 19.390 1.00 64.75 347 GLN A CA 1
ATOM 2824 C C . GLN A 1 347 ? 17.082 23.752 18.849 1.00 64.75 347 GLN A C 1
ATOM 2826 O O . GLN A 1 347 ? 16.921 23.466 17.667 1.00 64.75 347 GLN A O 1
ATOM 2831 N N . ILE A 1 348 ? 17.675 22.916 19.701 1.00 59.50 348 ILE A N 1
ATOM 2832 C CA . ILE A 1 348 ? 18.052 21.543 19.349 1.00 59.50 348 ILE A CA 1
ATOM 2833 C C . ILE A 1 348 ? 16.846 20.647 19.655 1.00 59.50 348 ILE A C 1
ATOM 2835 O O . ILE A 1 348 ? 16.461 20.512 20.814 1.00 59.50 348 ILE A O 1
ATOM 2839 N N . GLY A 1 349 ? 16.247 20.057 18.617 1.00 59.56 349 GLY A N 1
ATOM 2840 C CA . GLY A 1 349 ? 15.095 19.153 18.727 1.00 59.56 349 GLY A CA 1
ATOM 2841 C C . GLY A 1 349 ? 13.731 19.800 18.443 1.00 59.56 349 GLY A C 1
ATOM 2842 O O . GLY A 1 349 ? 13.613 21.000 18.203 1.00 59.56 349 GLY A O 1
ATOM 2843 N N . MET A 1 350 ? 12.678 18.976 18.464 1.00 61.75 350 MET A N 1
ATOM 2844 C CA . MET A 1 350 ? 11.305 19.369 18.094 1.00 61.75 350 MET A CA 1
ATOM 2845 C C . MET A 1 350 ? 10.584 20.227 19.150 1.00 61.75 350 MET A C 1
ATOM 2847 O O . MET A 1 350 ? 9.521 20.776 18.872 1.00 61.75 350 MET A O 1
ATOM 2851 N N . ALA A 1 351 ? 11.149 20.368 20.352 1.00 58.62 351 ALA A N 1
ATOM 2852 C CA . ALA A 1 351 ? 10.576 21.141 21.451 1.00 58.62 351 ALA A CA 1
ATOM 2853 C C . ALA A 1 351 ? 11.571 22.206 21.950 1.00 58.62 351 ALA A C 1
ATOM 2855 O O . ALA A 1 351 ? 12.780 21.961 21.934 1.00 58.62 351 ALA A O 1
ATOM 2856 N N . PRO A 1 352 ? 11.103 23.384 22.406 1.00 58.59 352 PRO A N 1
ATOM 2857 C CA . PRO A 1 352 ? 11.970 24.361 23.051 1.00 58.59 352 PRO A CA 1
ATOM 2858 C C . PRO A 1 352 ? 12.597 23.742 24.303 1.00 58.59 352 PRO A C 1
ATOM 2860 O O . PRO A 1 352 ? 11.880 23.245 25.171 1.00 58.59 352 PRO A O 1
ATOM 2863 N N . ALA A 1 353 ? 13.924 23.776 24.422 1.00 57.41 353 ALA A N 1
ATOM 2864 C CA . ALA A 1 353 ? 14.599 23.334 25.636 1.00 57.41 353 ALA A CA 1
ATOM 2865 C C . ALA A 1 353 ? 14.171 24.232 26.813 1.00 57.41 353 ALA A C 1
ATOM 2867 O O . ALA A 1 353 ? 14.571 25.392 26.906 1.00 57.41 353 ALA A O 1
ATOM 2868 N N . THR A 1 354 ? 13.349 23.706 27.723 1.00 56.00 354 THR A N 1
ATOM 2869 C CA . THR A 1 354 ? 12.922 24.400 28.954 1.00 56.00 354 THR A CA 1
ATOM 2870 C C . THR A 1 354 ? 13.982 24.357 30.056 1.00 56.00 354 THR A C 1
ATOM 2872 O O . THR A 1 354 ? 13.793 24.949 31.118 1.00 56.00 354 THR A O 1
ATOM 2875 N N . GLN A 1 355 ? 15.118 23.694 29.812 1.00 56.66 355 GLN A N 1
ATOM 2876 C CA . GLN A 1 355 ? 16.233 23.615 30.750 1.00 56.66 355 GLN A CA 1
ATOM 2877 C C . GLN A 1 355 ? 16.931 24.974 30.879 1.00 56.66 355 GLN A C 1
ATOM 2879 O O . GLN A 1 355 ? 17.907 25.283 30.196 1.00 56.66 355 GLN A O 1
ATOM 2884 N N . ARG A 1 356 ? 16.440 25.799 31.804 1.00 55.06 356 ARG A N 1
ATOM 2885 C CA . ARG A 1 356 ? 17.229 26.883 32.388 1.00 55.06 356 ARG A CA 1
ATOM 2886 C C . ARG A 1 356 ? 18.129 26.273 33.456 1.00 55.06 356 ARG A C 1
ATOM 2888 O O . ARG A 1 356 ? 17.697 26.067 34.584 1.00 55.06 356 ARG A O 1
ATOM 2895 N N . ALA A 1 357 ? 19.375 25.977 33.104 1.00 62.31 357 ALA A N 1
ATOM 2896 C CA . ALA A 1 357 ? 20.391 25.721 34.114 1.00 62.31 357 ALA A CA 1
ATOM 2897 C C . ALA A 1 357 ? 20.695 27.045 34.835 1.00 62.31 357 ALA A C 1
ATOM 2899 O O . ALA A 1 357 ? 21.225 27.977 34.230 1.00 62.31 357 ALA A O 1
ATOM 2900 N N . SER A 1 358 ? 20.331 27.147 36.112 1.00 66.44 358 SER A N 1
ATOM 2901 C CA . SER A 1 358 ? 20.801 28.210 37.001 1.00 66.44 358 SER A CA 1
ATOM 2902 C C . SER A 1 358 ? 21.896 27.653 37.899 1.00 66.44 358 SER A C 1
ATOM 2904 O O . SER A 1 358 ? 21.718 26.605 38.518 1.00 66.44 358 SER A O 1
ATOM 2906 N N . LEU A 1 359 ? 23.015 28.359 38.011 1.00 71.31 359 LEU A N 1
ATOM 2907 C CA . LEU A 1 359 ? 23.998 28.064 39.047 1.00 71.31 359 LEU A CA 1
ATOM 2908 C C . LEU A 1 359 ? 23.428 28.498 40.402 1.00 71.31 359 LEU A C 1
ATOM 2910 O O . LEU A 1 359 ? 22.920 29.607 40.531 1.00 71.31 359 LEU A O 1
ATOM 2914 N N . GLY A 1 360 ? 23.523 27.646 41.422 1.00 69.12 360 GLY A N 1
ATOM 2915 C CA . GLY A 1 360 ? 23.283 28.081 42.801 1.00 69.12 360 GLY A CA 1
ATOM 2916 C C . GLY A 1 360 ? 24.376 29.046 43.275 1.00 69.12 360 GLY A C 1
ATOM 2917 O O . GLY A 1 360 ? 25.412 29.194 42.619 1.00 69.12 360 GLY A O 1
ATOM 2918 N N . ASP A 1 361 ? 24.197 29.674 44.436 1.00 68.12 361 ASP A N 1
ATOM 2919 C CA . ASP A 1 361 ? 25.159 30.655 44.964 1.00 68.12 361 ASP A CA 1
ATOM 2920 C C . ASP A 1 361 ? 26.570 30.075 45.149 1.00 68.12 361 ASP A C 1
ATOM 2922 O O . ASP A 1 361 ? 27.565 30.764 44.946 1.00 68.12 361 ASP A O 1
ATOM 2926 N N . ALA A 1 362 ? 26.684 28.785 45.482 1.00 71.56 362 ALA A N 1
ATOM 2927 C CA . ALA A 1 362 ? 27.974 28.098 45.565 1.00 71.56 362 ALA A CA 1
ATOM 2928 C C . ALA A 1 362 ? 28.668 27.989 44.196 1.00 71.56 362 ALA A C 1
ATOM 2930 O O . ALA A 1 362 ? 29.876 28.195 44.103 1.00 71.56 362 ALA A O 1
ATOM 2931 N N . GLY A 1 363 ? 27.900 27.741 43.130 1.00 72.50 363 GLY A N 1
ATOM 2932 C CA . GLY A 1 363 ? 28.406 27.720 41.757 1.00 72.50 363 GLY A CA 1
ATOM 2933 C C . GLY A 1 363 ? 28.835 29.108 41.279 1.00 72.50 363 GLY A C 1
ATOM 2934 O O . GLY A 1 363 ? 29.875 29.238 40.638 1.00 72.50 363 GLY A O 1
ATOM 2935 N N . HIS A 1 364 ? 28.097 30.154 41.668 1.00 77.44 364 HIS A N 1
ATOM 2936 C CA . HIS A 1 364 ? 28.489 31.545 41.418 1.00 77.44 364 HIS A CA 1
ATOM 2937 C C . HIS A 1 364 ? 29.780 31.922 42.159 1.00 77.44 364 HIS A C 1
ATOM 2939 O O . HIS A 1 364 ? 30.660 32.541 41.565 1.00 77.44 364 HIS A O 1
ATOM 2945 N N . ARG A 1 365 ? 29.940 31.498 43.422 1.00 72.19 365 ARG A N 1
ATOM 2946 C CA . ARG A 1 365 ? 31.180 31.702 44.194 1.00 72.19 365 ARG A CA 1
ATOM 2947 C C . ARG A 1 365 ? 32.377 30.984 43.568 1.00 72.19 365 ARG A C 1
ATOM 2949 O O . ARG A 1 365 ? 33.454 31.564 43.485 1.00 72.19 365 ARG A O 1
ATOM 2956 N N . MET A 1 366 ? 32.187 29.751 43.098 1.00 71.38 366 MET A N 1
ATOM 2957 C CA . MET A 1 366 ? 33.255 28.961 42.477 1.00 71.38 366 MET A CA 1
ATOM 2958 C C . MET A 1 366 ? 33.686 29.543 41.124 1.00 71.38 366 MET A C 1
ATOM 2960 O O . MET A 1 366 ? 34.880 29.654 40.855 1.00 71.38 366 MET A O 1
ATOM 2964 N N . LEU A 1 367 ? 32.730 30.003 40.309 1.00 70.88 367 LEU A N 1
ATOM 2965 C CA . LEU A 1 367 ? 33.035 30.740 39.082 1.00 70.88 367 LEU A CA 1
ATOM 2966 C C . LEU A 1 367 ? 33.736 32.061 39.383 1.00 70.88 367 LEU A C 1
ATOM 2968 O O . LEU A 1 367 ? 34.773 32.310 38.788 1.00 70.88 367 LEU A O 1
ATOM 2972 N N . GLY A 1 368 ? 33.263 32.848 40.352 1.00 64.00 368 GLY A N 1
ATOM 2973 C CA . GLY A 1 368 ? 33.944 34.077 40.779 1.00 64.00 368 GLY A CA 1
ATOM 2974 C C . GLY A 1 368 ? 35.382 33.846 41.265 1.00 64.00 368 GLY A C 1
ATOM 2975 O O . GLY A 1 368 ? 36.236 34.709 41.087 1.00 64.00 368 GLY A O 1
ATOM 2976 N N . HIS A 1 369 ? 35.679 32.664 41.812 1.00 62.09 369 HIS A N 1
ATOM 2977 C CA . HIS A 1 369 ? 37.031 32.286 42.225 1.00 62.09 369 HIS A CA 1
ATOM 2978 C C . HIS A 1 369 ? 37.947 31.913 41.039 1.00 62.09 369 HIS A C 1
ATOM 2980 O O . HIS A 1 369 ? 39.169 31.965 41.166 1.00 62.09 369 HIS A O 1
ATOM 2986 N N . HIS A 1 370 ? 37.398 31.482 39.900 1.00 57.06 370 HIS A N 1
ATOM 2987 C CA . HIS A 1 370 ? 38.180 31.019 38.739 1.00 57.06 370 HIS A CA 1
ATOM 2988 C C . HIS A 1 370 ? 38.199 32.037 37.595 1.00 57.06 370 HIS A C 1
ATOM 2990 O O . HIS A 1 370 ? 39.213 32.217 36.923 1.00 57.06 370 HIS A O 1
ATOM 2996 N N . THR A 1 371 ? 37.104 32.767 37.402 1.00 59.06 371 THR A N 1
ATOM 2997 C CA . THR A 1 371 ? 37.048 33.951 36.555 1.00 59.06 371 THR A CA 1
ATOM 2998 C C . THR A 1 371 ? 37.491 35.115 37.421 1.00 59.06 371 THR A C 1
ATOM 3000 O O . THR A 1 371 ? 36.692 35.671 38.165 1.00 59.06 371 THR A O 1
ATOM 3003 N N . ASN A 1 372 ? 38.782 35.429 37.375 1.00 51.69 372 ASN A N 1
ATOM 3004 C CA . ASN A 1 372 ? 39.448 36.469 38.159 1.00 51.69 372 ASN A CA 1
ATOM 3005 C C . ASN A 1 372 ? 38.961 37.881 37.752 1.00 51.69 372 ASN A C 1
ATOM 3007 O O . ASN A 1 372 ? 39.735 38.730 37.311 1.00 51.69 372 ASN A O 1
ATOM 3011 N N . VAL A 1 373 ? 37.653 38.134 37.852 1.00 49.03 373 VAL A N 1
ATOM 3012 C CA . VAL A 1 373 ? 37.025 39.439 37.665 1.00 49.03 373 VAL A CA 1
ATOM 3013 C C . VAL A 1 373 ? 37.252 40.200 38.963 1.00 49.03 373 VAL A C 1
ATOM 3015 O O . VAL A 1 373 ? 36.380 40.346 39.815 1.00 49.03 373 VAL A O 1
ATOM 3018 N N . ARG A 1 374 ? 38.498 40.647 39.127 1.00 45.81 374 ARG A N 1
ATOM 3019 C CA . ARG A 1 374 ? 38.865 41.693 40.074 1.00 45.81 374 ARG A CA 1
ATOM 3020 C C . ARG A 1 374 ? 38.068 42.946 39.724 1.00 45.81 374 ARG A C 1
ATOM 3022 O O . ARG A 1 374 ? 38.458 43.706 38.844 1.00 45.81 374 ARG A O 1
ATOM 3029 N N . ALA A 1 375 ? 36.982 43.174 40.444 1.00 42.56 375 ALA A N 1
ATOM 3030 C CA . ALA A 1 375 ? 36.394 44.494 40.586 1.00 42.56 375 ALA A CA 1
ATOM 3031 C C . ALA A 1 375 ? 35.911 44.665 42.033 1.00 42.56 375 ALA A C 1
ATOM 3033 O O . ALA A 1 375 ? 34.824 44.229 42.387 1.00 42.56 375 ALA A O 1
ATOM 3034 N N . GLY A 1 376 ? 36.748 45.309 42.852 1.00 38.62 376 GLY A N 1
ATOM 3035 C CA . GLY A 1 376 ? 36.330 45.970 44.093 1.00 38.62 376 GLY A CA 1
ATOM 3036 C C . GLY A 1 376 ? 36.474 45.149 45.374 1.00 38.62 376 GLY A C 1
ATOM 3037 O O . GLY A 1 376 ? 35.636 44.320 45.697 1.00 38.62 376 GLY A O 1
ATOM 3038 N N . ALA A 1 377 ? 37.530 45.436 46.133 1.00 32.66 377 ALA A N 1
ATOM 3039 C CA . ALA A 1 377 ? 37.763 44.941 47.483 1.00 32.66 377 ALA A CA 1
ATOM 3040 C C . ALA A 1 377 ? 36.652 45.355 48.469 1.00 32.66 377 ALA A C 1
ATOM 3042 O O . ALA A 1 377 ? 36.233 46.511 48.488 1.00 32.66 377 ALA A O 1
ATOM 3043 N N . GLY A 1 378 ? 36.248 44.426 49.339 1.00 33.69 378 GLY A N 1
ATOM 3044 C CA . GLY A 1 378 ? 35.419 44.675 50.517 1.00 33.69 378 GLY A CA 1
ATOM 3045 C C . GLY A 1 378 ? 35.947 43.849 51.687 1.00 33.69 378 GLY A C 1
ATOM 3046 O O . GLY A 1 378 ? 35.950 42.624 51.643 1.00 33.69 378 GLY A O 1
ATOM 3047 N N . ILE A 1 379 ? 36.478 44.549 52.681 1.00 40.00 379 ILE A N 1
ATOM 3048 C CA . ILE A 1 379 ? 37.212 44.063 53.852 1.00 40.00 379 ILE A CA 1
ATOM 3049 C C . ILE A 1 379 ? 36.272 43.222 54.724 1.00 40.00 379 ILE A C 1
ATOM 3051 O O . ILE A 1 379 ? 35.285 43.770 55.181 1.00 40.00 379 ILE A O 1
ATOM 3055 N N . TYR A 1 380 ? 36.559 41.925 54.888 1.00 32.31 380 TYR A N 1
ATOM 3056 C CA . TYR A 1 380 ? 36.129 40.968 55.937 1.00 32.31 380 TYR A CA 1
ATOM 3057 C C . TYR A 1 380 ? 36.013 39.555 55.332 1.00 32.31 380 TYR A C 1
ATOM 3059 O O . TYR A 1 380 ? 34.938 38.974 55.220 1.00 32.31 380 TYR A O 1
ATOM 3067 N N . SER A 1 381 ? 37.148 38.975 54.933 1.00 36.53 381 SER A N 1
ATOM 3068 C CA . SER A 1 381 ? 37.236 37.573 54.504 1.00 36.53 381 SER A CA 1
ATOM 3069 C C . SER A 1 381 ? 38.489 36.911 55.079 1.00 36.53 381 SER A C 1
ATOM 3071 O O . SER A 1 381 ? 39.343 36.431 54.340 1.00 36.53 381 SER A O 1
ATOM 3073 N N . SER A 1 382 ? 38.641 36.934 56.403 1.00 40.94 382 SER A N 1
ATOM 3074 C CA . SER A 1 382 ? 39.695 36.172 57.085 1.00 40.94 382 SER A CA 1
ATOM 3075 C C . SER A 1 382 ? 39.467 36.118 58.597 1.00 40.94 382 SER A C 1
ATOM 3077 O O . SER A 1 382 ? 40.101 36.865 59.336 1.00 40.94 382 SER A O 1
ATOM 3079 N N . VAL A 1 383 ? 38.584 35.229 59.067 1.00 33.28 383 VAL A N 1
ATOM 3080 C CA . VAL A 1 383 ? 38.633 34.715 60.451 1.00 33.28 383 VAL A CA 1
ATOM 3081 C C . VAL A 1 383 ? 38.171 33.245 60.470 1.00 33.28 383 VAL A C 1
ATOM 3083 O O . VAL A 1 383 ? 37.009 32.987 60.160 1.00 33.28 383 VAL A O 1
ATOM 3086 N N . PRO A 1 384 ? 39.035 32.274 60.820 1.00 38.50 384 PRO A N 1
ATOM 3087 C CA . PRO A 1 384 ? 38.634 30.909 61.181 1.00 38.50 384 PRO A CA 1
ATOM 3088 C C . PRO A 1 384 ? 38.467 30.755 62.714 1.00 38.50 384 PRO A C 1
ATOM 3090 O O . PRO A 1 384 ? 39.233 31.376 63.453 1.00 38.50 384 PRO A O 1
ATOM 3093 N N . PRO A 1 385 ? 37.527 29.936 63.240 1.00 36.38 385 PRO A N 1
ATOM 3094 C CA . PRO A 1 385 ? 37.470 29.636 64.671 1.00 36.38 385 PRO A CA 1
ATOM 3095 C C . PRO A 1 385 ? 38.355 28.436 65.074 1.00 36.38 385 PRO A C 1
ATOM 3097 O O . PRO A 1 385 ? 38.774 27.627 64.250 1.00 36.38 385 PRO A O 1
ATOM 3100 N N . VAL A 1 386 ? 38.655 28.386 66.375 1.00 32.16 386 VAL A N 1
ATOM 3101 C CA . VAL A 1 386 ? 39.884 27.897 67.033 1.00 32.16 386 VAL A CA 1
ATOM 3102 C C . VAL A 1 386 ? 39.842 26.415 67.457 1.00 32.16 386 VAL A C 1
ATOM 3104 O O . VAL A 1 386 ? 38.817 25.926 67.922 1.00 32.16 386 VAL A O 1
ATOM 3107 N N . ILE A 1 387 ? 40.992 25.728 67.367 1.00 34.31 387 ILE A N 1
ATOM 3108 C CA . ILE A 1 387 ? 41.273 24.382 67.913 1.00 34.31 387 ILE A CA 1
ATOM 3109 C C . ILE A 1 387 ? 41.842 24.528 69.333 1.00 34.31 387 ILE A C 1
ATOM 3111 O O . ILE A 1 387 ? 42.794 25.280 69.524 1.00 34.31 387 ILE A O 1
ATOM 3115 N N . ASN A 1 388 ? 41.317 23.782 70.311 1.00 31.94 388 ASN A N 1
ATOM 3116 C CA . ASN A 1 388 ? 41.875 23.700 71.665 1.00 31.94 388 ASN A CA 1
ATOM 3117 C C . ASN A 1 388 ? 42.321 22.253 71.958 1.00 31.94 388 ASN A C 1
ATOM 3119 O O . ASN A 1 388 ? 41.507 21.332 71.900 1.00 31.94 388 ASN A O 1
ATOM 3123 N N . GLN A 1 389 ? 43.614 22.056 72.242 1.00 33.25 389 GLN A N 1
ATOM 3124 C CA . GLN A 1 389 ? 44.219 20.794 72.695 1.00 33.25 389 GLN A CA 1
ATOM 3125 C C . GLN A 1 389 ? 44.575 20.892 74.185 1.00 33.25 389 GLN A C 1
ATOM 3127 O O . GLN A 1 389 ? 45.144 21.890 74.619 1.00 33.25 389 GLN A O 1
ATOM 3132 N N . GLY A 1 390 ? 44.319 19.824 74.944 1.00 29.31 390 GLY A N 1
ATOM 3133 C CA . GLY A 1 390 ? 44.806 19.644 76.314 1.00 29.31 390 GLY A CA 1
ATOM 3134 C C . GLY A 1 390 ? 44.614 18.205 76.802 1.00 29.31 390 GLY A C 1
ATOM 3135 O O . GLY A 1 390 ? 43.507 17.814 77.155 1.00 29.31 390 GLY A O 1
ATOM 3136 N N . LEU A 1 391 ? 45.702 17.425 76.788 1.00 31.22 391 LEU A N 1
ATOM 3137 C CA . LEU A 1 391 ? 45.852 16.091 77.385 1.00 31.22 391 LEU A CA 1
ATOM 3138 C C . LEU A 1 391 ? 45.869 16.152 78.924 1.00 31.22 391 LEU A C 1
ATOM 3140 O O . LEU A 1 391 ? 46.537 17.020 79.480 1.00 31.22 391 LEU A O 1
ATOM 3144 N N . GLN A 1 392 ? 45.342 15.119 79.594 1.00 30.59 392 GLN A N 1
ATOM 3145 C CA . GLN A 1 392 ? 45.939 14.593 80.831 1.00 30.59 392 GLN A CA 1
ATOM 3146 C C . GLN A 1 392 ? 45.947 13.058 80.822 1.00 30.59 392 GLN A C 1
ATOM 3148 O O . GLN A 1 392 ? 44.952 12.399 80.532 1.00 30.59 392 GLN A O 1
ATOM 3153 N N . ALA A 1 393 ? 47.133 12.522 81.094 1.00 29.17 393 ALA A N 1
ATOM 3154 C CA . ALA A 1 393 ? 47.487 11.116 81.174 1.00 29.17 393 ALA A CA 1
ATOM 3155 C C . ALA A 1 393 ? 47.038 10.475 82.497 1.00 29.17 393 ALA A C 1
ATOM 3157 O O . ALA A 1 393 ? 46.998 11.164 83.510 1.00 29.17 393 ALA A O 1
ATOM 3158 N N . LEU A 1 394 ? 46.828 9.152 82.503 1.00 27.92 394 LEU A N 1
ATOM 3159 C CA . LEU A 1 394 ? 47.387 8.235 83.510 1.00 27.92 394 LEU A CA 1
ATOM 3160 C C . LEU A 1 394 ? 47.175 6.764 83.113 1.00 27.92 394 LEU A C 1
ATOM 3162 O O . LEU A 1 394 ? 46.170 6.371 82.527 1.00 27.92 394 LEU A O 1
ATOM 3166 N N . THR A 1 395 ? 48.187 5.967 83.430 1.00 30.94 395 THR A N 1
ATOM 3167 C CA . THR A 1 395 ? 48.462 4.617 82.940 1.00 30.94 395 THR A CA 1
ATOM 3168 C C . THR A 1 395 ? 48.207 3.586 84.051 1.00 30.94 395 THR A C 1
ATOM 3170 O O . THR A 1 395 ? 48.715 3.766 85.148 1.00 30.94 395 THR A O 1
ATOM 3173 N N . ARG A 1 396 ? 47.536 2.472 83.700 1.00 26.70 396 ARG A N 1
ATOM 3174 C CA . ARG A 1 396 ? 47.592 1.094 84.269 1.00 26.70 396 ARG A CA 1
ATOM 3175 C C . ARG A 1 396 ? 47.152 0.793 85.719 1.00 26.70 396 ARG A C 1
ATOM 3177 O O . ARG A 1 396 ? 47.829 1.158 86.669 1.00 26.70 396 ARG A O 1
ATOM 3184 N N . LEU A 1 397 ? 46.147 -0.093 85.810 1.00 26.22 397 LEU A N 1
ATOM 3185 C CA . LEU A 1 397 ? 45.969 -1.322 86.637 1.00 26.22 397 LEU A CA 1
ATOM 3186 C C . LEU A 1 397 ? 44.469 -1.706 86.508 1.00 26.22 397 LEU A C 1
ATOM 3188 O O . LEU A 1 397 ? 43.651 -0.800 86.516 1.00 26.22 397 LEU A O 1
ATOM 3192 N N . ALA A 1 398 ? 43.938 -2.928 86.440 1.00 27.41 398 ALA A N 1
ATOM 3193 C CA . ALA A 1 398 ? 44.339 -4.319 86.212 1.00 27.41 398 ALA A CA 1
ATOM 3194 C C . ALA A 1 398 ? 43.052 -5.171 86.435 1.00 27.41 398 ALA A C 1
ATOM 3196 O O . ALA A 1 398 ? 42.200 -4.767 87.222 1.00 27.41 398 ALA A O 1
ATOM 3197 N N . GLY A 1 399 ? 42.938 -6.352 85.807 1.00 26.23 399 GLY A N 1
ATOM 3198 C CA . GLY A 1 399 ? 41.971 -7.416 86.164 1.00 26.23 399 GLY A CA 1
ATOM 3199 C C . GLY A 1 399 ? 40.883 -7.666 85.106 1.00 26.23 399 GLY A C 1
ATOM 3200 O O . GLY A 1 399 ? 39.977 -6.862 84.968 1.00 26.23 399 GLY A O 1
ATOM 3201 N N . LEU A 1 400 ? 41.026 -8.639 84.198 1.00 27.28 400 LEU A N 1
ATOM 3202 C CA . LEU A 1 400 ? 40.836 -10.101 84.339 1.00 27.28 400 LEU A CA 1
ATOM 3203 C C . LEU A 1 400 ? 39.431 -10.573 83.907 1.00 27.28 400 LEU A C 1
ATOM 3205 O O . LEU A 1 400 ? 38.449 -10.260 84.564 1.00 27.28 400 LEU A O 1
ATOM 3209 N N . LEU A 1 401 ? 39.445 -11.456 82.890 1.00 28.84 401 LEU A N 1
ATOM 3210 C CA . LEU A 1 401 ? 38.446 -12.479 82.510 1.00 28.84 401 LEU A CA 1
ATOM 3211 C C . LEU A 1 401 ? 37.140 -11.933 81.874 1.00 28.84 401 LEU A C 1
ATOM 3213 O O . LEU A 1 401 ? 36.591 -10.946 82.328 1.00 28.84 401 LEU A O 1
ATOM 3217 N N . GLN A 1 402 ? 36.571 -12.501 80.804 1.00 32.56 402 GLN A N 1
ATOM 3218 C CA . GLN A 1 402 ? 36.577 -13.902 80.385 1.00 32.56 402 GLN A CA 1
ATOM 3219 C C . GLN A 1 402 ? 36.122 -14.064 78.910 1.00 32.56 402 GLN A C 1
ATOM 3221 O O . GLN A 1 402 ? 35.172 -13.416 78.490 1.00 32.56 402 GLN A O 1
ATOM 3226 N N . GLN A 1 403 ? 36.804 -14.985 78.206 1.00 30.48 403 GLN A N 1
ATOM 3227 C CA . GLN A 1 403 ? 36.407 -15.836 77.053 1.00 30.48 403 GLN A CA 1
ATOM 3228 C C . GLN A 1 403 ? 36.019 -15.186 75.700 1.00 30.48 403 GLN A C 1
ATOM 3230 O O . GLN A 1 403 ? 35.057 -14.438 75.621 1.00 30.48 403 GLN A O 1
ATOM 3235 N N . HIS A 1 404 ? 36.756 -15.334 74.576 1.00 30.42 404 HIS A N 1
ATOM 3236 C CA . HIS A 1 404 ? 37.192 -16.538 73.808 1.00 30.42 404 HIS A CA 1
ATOM 3237 C C . HIS A 1 404 ? 36.012 -17.412 73.334 1.00 30.42 404 HIS A C 1
ATOM 3239 O O . HIS A 1 404 ? 35.174 -17.750 74.150 1.00 30.42 404 HIS A O 1
ATOM 3245 N N . GLN A 1 405 ? 35.880 -17.886 72.088 1.00 28.25 405 GLN A N 1
ATOM 3246 C CA . GLN A 1 405 ? 36.719 -17.893 70.880 1.00 28.25 405 GLN A CA 1
ATOM 3247 C C . GLN A 1 405 ? 35.901 -18.547 69.722 1.00 28.25 405 GLN A C 1
ATOM 3249 O O . GLN A 1 405 ? 35.073 -19.411 69.978 1.00 28.25 405 GLN A O 1
ATOM 3254 N N . TYR A 1 406 ? 36.253 -18.198 68.474 1.00 25.72 406 TYR A N 1
ATOM 3255 C CA . TYR A 1 406 ? 36.425 -19.083 67.294 1.00 25.72 406 TYR A CA 1
ATOM 3256 C C . TYR A 1 406 ? 35.230 -19.589 66.438 1.00 25.72 406 TYR A C 1
ATOM 3258 O O . TYR A 1 406 ? 34.478 -20.482 66.806 1.00 25.72 406 TYR A O 1
ATOM 3266 N N . GLN A 1 407 ? 35.207 -19.087 65.190 1.00 28.75 407 GLN A N 1
ATOM 3267 C CA . GLN A 1 407 ? 35.018 -19.824 63.911 1.00 28.75 407 GLN A CA 1
ATOM 3268 C C . GLN A 1 407 ? 36.131 -20.905 63.723 1.00 28.75 407 GLN A C 1
ATOM 3270 O O . GLN A 1 407 ? 37.118 -20.768 64.448 1.00 28.75 407 GLN A O 1
ATOM 3275 N N . PRO A 1 408 ? 36.130 -21.881 62.757 1.00 42.25 408 PRO A N 1
ATOM 3276 C CA . PRO A 1 408 ? 35.630 -21.748 61.369 1.00 42.25 408 PRO A CA 1
ATOM 3277 C C . PRO A 1 408 ? 35.242 -23.034 60.547 1.00 42.25 408 PRO A C 1
ATOM 3279 O O . PRO A 1 408 ? 35.397 -24.167 60.977 1.00 42.25 408 PRO A O 1
ATOM 3282 N N . HIS A 1 409 ? 34.838 -22.780 59.287 1.00 30.03 409 HIS A N 1
ATOM 3283 C CA . HIS A 1 409 ? 35.051 -23.534 58.021 1.00 30.03 409 HIS A CA 1
ATOM 3284 C C . HIS A 1 409 ? 34.254 -24.802 57.587 1.00 30.03 409 HIS A C 1
ATOM 3286 O O . HIS A 1 409 ? 34.417 -25.894 58.103 1.00 30.03 409 HIS A O 1
ATOM 3292 N N . HIS A 1 410 ? 33.523 -24.593 56.473 1.00 30.00 410 HIS A N 1
ATOM 3293 C CA . HIS A 1 410 ? 33.494 -25.280 55.156 1.00 30.00 410 HIS A CA 1
ATOM 3294 C C . HIS A 1 410 ? 33.155 -26.779 54.930 1.00 30.00 410 HIS A C 1
ATOM 3296 O O . HIS A 1 410 ? 33.835 -27.678 55.393 1.00 30.00 410 HIS A O 1
ATOM 3302 N N . GLN A 1 411 ? 32.256 -26.932 53.933 1.00 29.88 411 GLN A N 1
ATOM 3303 C CA . GLN A 1 411 ? 32.206 -27.875 52.788 1.00 29.88 411 GLN A CA 1
ATOM 3304 C C . GLN A 1 411 ? 31.267 -29.109 52.801 1.00 29.88 411 GLN A C 1
ATOM 3306 O O . GLN A 1 411 ? 31.537 -30.123 53.418 1.00 29.88 411 GLN A O 1
ATOM 3311 N N . GLN A 1 412 ? 30.246 -28.986 51.930 1.00 30.09 412 GLN A N 1
ATOM 3312 C CA . GLN A 1 412 ? 29.719 -29.922 50.912 1.00 30.09 412 GLN A CA 1
ATOM 3313 C C . GLN A 1 412 ? 29.015 -31.260 51.261 1.00 30.09 412 GLN A C 1
ATOM 3315 O O . GLN A 1 412 ? 29.483 -32.066 52.045 1.00 30.09 412 GLN A O 1
ATOM 3320 N N . GLN A 1 413 ? 27.968 -31.501 50.446 1.00 30.41 413 GLN A N 1
ATOM 3321 C CA . GLN A 1 413 ? 27.282 -32.749 50.041 1.00 30.41 413 GLN A CA 1
ATOM 3322 C C . GLN A 1 413 ? 25.959 -33.184 50.720 1.00 30.41 413 GLN A C 1
ATOM 3324 O O . GLN A 1 413 ? 25.901 -33.620 51.857 1.00 30.41 413 GLN A O 1
ATOM 3329 N N . GLN A 1 414 ? 24.900 -33.050 49.904 1.00 30.16 414 GLN A N 1
ATOM 3330 C CA . GLN A 1 414 ? 23.811 -33.978 49.540 1.00 30.16 414 GLN A CA 1
ATOM 3331 C C . GLN A 1 414 ? 23.137 -34.942 50.549 1.00 30.16 414 GLN A C 1
ATOM 3333 O O . GLN A 1 414 ? 23.756 -35.816 51.130 1.00 30.16 414 GLN A O 1
ATOM 3338 N N . GLN A 1 415 ? 21.796 -34.890 50.459 1.00 30.41 415 GLN A N 1
ATOM 3339 C CA . GLN A 1 415 ? 20.793 -35.974 50.494 1.00 30.41 415 GLN A CA 1
ATOM 3340 C C . GLN A 1 415 ? 20.330 -36.608 51.825 1.00 30.41 415 GLN A C 1
ATOM 3342 O O . GLN A 1 415 ? 21.053 -37.301 52.514 1.00 30.41 415 GLN A O 1
ATOM 3347 N N . GLN A 1 416 ? 19.016 -36.432 52.038 1.00 31.22 416 GLN A N 1
ATOM 3348 C CA . GLN A 1 416 ? 17.977 -37.413 52.402 1.00 31.22 416 GLN A CA 1
ATOM 3349 C C . GLN A 1 416 ? 18.089 -38.317 53.651 1.00 31.22 416 GLN A C 1
ATOM 3351 O O . GLN A 1 416 ? 19.010 -39.093 53.833 1.00 31.22 416 GLN A O 1
ATOM 3356 N N . GLN A 1 417 ? 16.932 -38.347 54.330 1.00 32.44 417 GLN A N 1
ATOM 3357 C CA . GLN A 1 417 ? 16.301 -39.451 55.070 1.00 32.44 417 GLN A CA 1
ATOM 3358 C C . GLN A 1 417 ? 16.679 -39.733 56.537 1.00 32.44 417 GLN A C 1
ATOM 3360 O O . GLN A 1 417 ? 17.746 -40.213 56.877 1.00 32.44 417 GLN A O 1
ATOM 3365 N N . GLN A 1 418 ? 15.642 -39.518 57.356 1.00 33.97 418 GLN A N 1
ATOM 3366 C CA . GLN A 1 418 ? 15.050 -40.416 58.357 1.00 33.97 418 GLN A CA 1
ATOM 3367 C C . GLN A 1 418 ? 15.860 -40.888 59.579 1.00 33.97 418 GLN A C 1
ATOM 3369 O O . GLN A 1 418 ? 16.870 -41.574 59.523 1.00 33.97 418 GLN A O 1
ATOM 3374 N N . GLN A 1 419 ? 15.236 -40.561 60.711 1.00 33.81 419 GLN A N 1
ATOM 3375 C CA . GLN A 1 419 ? 15.362 -41.064 62.074 1.00 33.81 419 GLN A CA 1
ATOM 3376 C C . GLN A 1 419 ? 15.666 -42.570 62.218 1.00 33.81 419 GLN A C 1
ATOM 3378 O O . GLN A 1 419 ? 14.922 -43.409 61.721 1.00 33.81 419 GLN A O 1
ATOM 3383 N N . SER A 1 420 ? 16.610 -42.895 63.104 1.00 33.06 420 SER A N 1
ATOM 3384 C CA . SER A 1 420 ? 16.443 -43.939 64.133 1.00 33.06 420 SER A CA 1
ATOM 3385 C C . SER A 1 420 ? 17.431 -43.638 65.270 1.00 33.06 420 SER A C 1
ATOM 3387 O O . SER A 1 420 ? 18.622 -43.513 65.019 1.00 33.06 420 SER A O 1
ATOM 3389 N N . ASN A 1 421 ? 17.004 -43.281 66.478 1.00 33.22 421 ASN A N 1
ATOM 3390 C CA . ASN A 1 421 ? 16.559 -44.188 67.539 1.00 33.22 421 ASN A CA 1
ATOM 3391 C C . ASN A 1 421 ? 17.555 -45.328 67.848 1.00 33.22 421 ASN A C 1
ATOM 3393 O O . ASN A 1 421 ? 17.559 -46.344 67.158 1.00 33.22 421 ASN A O 1
ATOM 3397 N N . ARG A 1 422 ? 18.357 -45.110 68.904 1.00 32.88 422 ARG A N 1
ATOM 3398 C CA . ARG A 1 422 ? 19.110 -46.017 69.811 1.00 32.88 422 ARG A CA 1
ATOM 3399 C C . ARG A 1 422 ? 20.311 -45.184 70.292 1.00 32.88 422 ARG A C 1
ATOM 3401 O O . ARG A 1 422 ? 21.196 -44.903 69.505 1.00 32.88 422 ARG A O 1
ATOM 3408 N N . GLY A 1 423 ? 20.332 -44.602 71.484 1.00 37.19 423 GLY A N 1
ATOM 3409 C CA . GLY A 1 423 ? 20.024 -45.214 72.769 1.00 37.19 423 GLY A CA 1
ATOM 3410 C C . GLY A 1 423 ? 21.351 -45.557 73.439 1.00 37.19 423 GLY A C 1
ATOM 3411 O O . GLY A 1 423 ? 21.801 -46.684 73.274 1.00 37.19 423 GLY A O 1
ATOM 3412 N N . SER A 1 424 ? 21.964 -44.551 74.076 1.00 33.03 424 SER A N 1
ATOM 3413 C CA . SER A 1 424 ? 22.845 -44.580 75.258 1.00 33.03 424 SER A CA 1
ATOM 3414 C C . SER A 1 424 ? 23.590 -43.259 75.388 1.00 33.03 424 SER A C 1
ATOM 3416 O O . SER A 1 424 ? 24.173 -42.818 74.374 1.00 33.03 424 SER A O 1
#

Foldseek 3Di:
DDDDDDDDDDPPVVVPPPDDPVVVVVVPDDDDDDDDDDDDPPPPPPPDDDDDPPPDPPQLPPVDPPSQQSCCCVFVVDHSPPLVVLLVLLLLVVLVVLQVVCCVFPNGQAQPRDRQGQDHHDPVSNPPNVPRDNHDDPPHDHAFPQLVCLQPDALVVLVVHPPVVSCLCPPPPRLQVLQHDPDFDWACNPPDDSVNTTTDGHHDDSVSSCVSCVVPPVVDDPVRVVSRDDFFDKDKAAPPFPCLVVLVVCVVVPPDQPDWDWDDGPRDTFIWGADPPWADAQGWADDPDPPDDIDGRDRMGMIGTDHDDDDPPDGRDPDDDPPDDDDDDQDDDPPDDPVRVVVDDHQDDPDRPPDPDDDDPVSVVVCCVVVVPDDDDDPDDDDDDDDDDDDDDDDDDDDDDDDDDDDDDDDDDDDDDDDDDDDD

InterPro domains:
  IPR027073 5'-3' exoribonuclease [PTHR12341] (30-417)
  IPR041412 Xrn1, helical domain [PF17846] (33-336)

Organism: NCBI:txid105785

Secondary structure (DSSP, 8-state):
----------TTGGG-SS--HHHHHHTT------S-----GGGTTS--SS--------SS-TTSTTHHHHHHHHHH---TT-HHHHHHHHHHHHHHHHHHHHHHHHS-S-SS-----SSPPPGGG--SGGGS-----TT--PPPHHHHHHHH--GGGGGGS-HHHHGGGT-TT-TTGGG--SS--EE-TT-SSGGGSEE-PPPP-HHHHHHHHGGGSTT--HHHHHHTS---EEEEEETTSTTHHHHHHHHHTT--TT--EEEEETTEEEEEEE-TTPPPTT--B--SSTTPPPB-S--EEEEEEEPPP--TT-----SPPTTPPPPP--SPPTT--HHHHHH-----SSS------PPPHHHHHHHHHHS-------S----PPPP-------------------------------------

Radius of gyration: 40.4 Å; chains: 1; bounding box: 78×109×120 Å